Protein AF-G6Y9K7-F1 (afdb_monomer_lite)

Organism: NCBI:txid1082933

Sequence (506 aa):
MRFVVVRSNAPGCEPTCPEWISAEGTIEAGTPALLKRALKKLGGRKLPVVVDSPGGNVDAALALGRLIRKNKLDIAVGKTRFEGCLPDEKDCTDSEGKGAGYFGTAYADGSICNSACPLMFSGGVRRVVGQWAFLGVHQITTTYVKTKLQYRTTYRVVNGKKKIIGTKVVSRKNAGSYKTYEMSKAVEKRLAAYLKEMGVGQGVLTTMKNTPASGIHQLVPESMLRMDLVTSLDSVDLFTAGTICRANPLPANCREIPANRPALPAGSEPAEVPPAQPEIALREQDMRFVVVRGINPLCNPDCPEWISAEGAITPQTPQKLRQLLATLGNRRLPVVISSRGGDLSSALAAGRLIHEKKLDVAVARTDFVGCDPAKADCLADDGAYAGLSIDAGAECDSACALMLAGGARRLVGPQARLSLYLMGQRQVVKAYLEEMAIGPGLFTAIERRSVERQLEPEMMLKVGLTTGPQSVDALTGATICNASPKPDTCRMVPS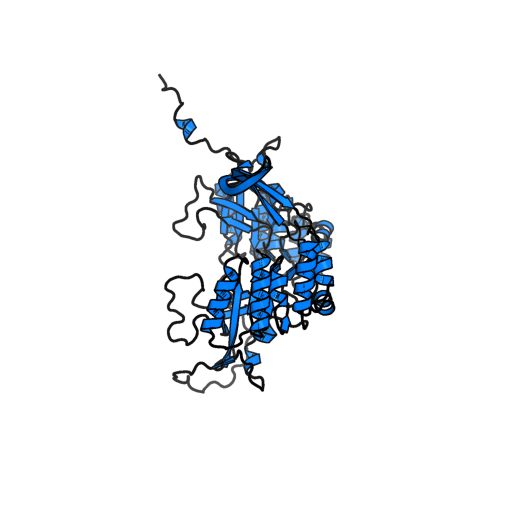PNAQADAPARL

Secondary structure (DSSP, 8-state):
-EEEEEEE--TT-TTEEEEEEEEES-B-TTHHHHHHHHHHHTTT--PPEEEEB--B-HHHHHHHHHHHHHTT--EEE-EEEEESS-TT-SS--TTTTSSSS-EEEEE-TT-EEETTHHHHHTT-SSEEE-TT-EEEE-PPPEEEEEEEEEEEEEEEEETTEEEEEEEEEEEEEEEEEEEE-SPPHHHHHHHHHHHHHTT--THHHHHHHHS-TTS-EEPPHHHHHHTTSSSSS--THHHH-GGGGGSSSPPTTEEE------PPP----------------SS--B-EEEEEEE--TTTTTS-BEEEEEESBB-TTHHHHHHHHHHHHTT--PPEEEEB--B-HHHHHHHHHHHHHTT--EEE-EEEESS--TTSTT-PPBTTBEEEEEE-TT-EEETHHHHHHHT-SSEEE-TTSEEE----S-HHHHHHHHHHTT--HHHHHHHHT-SS--BPPHHHHHHTTSSSBS--THHHH-TTGGGSSSPPTTB-PPPPGGGGS-PPPP-

Foldseek 3Di:
DAWFKAWEPPPPLPQKTFIAIEAEEEQDPCSLVRVVVVVVVVVLQAHAYAYFYQYYDQVSLLSLLQVQLVSQHAYAQWHWDWDQDDPVDPPGCRCPPVPGPTYTAIDQALGEQEANSLSNQLSHPAHEHEQRHWYWAAADKDKAWDKDWDKDWDWDQDPNDTDTPDIDTPDIHTPDMDIDFADDPVRLVVSCVSSVVSVFACVRSVRRRVHTPPDIDTDHQVNCCVRVSHVDNDHPCCRGPSCQCVDPVGDSRIDGDDDPDDDDDDDDDDDDDDPDDDPPPDDFDEFAWAKAFEPDPLQPPWFFIAIETETEQDPCQLVNLVVVVVVCPLFAHAYAYFYQYHDQVSLLSLLQVQQVSQHAYAFWHKDFPPDDPVDPPDDADVRHTYTDTGLASGEQEASSLLSLLSHNAREREQNHWYKHADPDPLVVSQVSNVVSVFDCLVSVVRVVDPDIDTQHLVRCVVRVSGPDNDHCCCRRPSCQCVDVVGDSRIDRDPDPVVVVPDPDDD

pLDDT: mean 82.89, std 16.47, range [28.27, 98.81]

Radius of gyration: 27.53 Å; chains: 1; bounding box: 89×91×85 Å

Structure (mmCIF, N/CA/C/O backbone):
data_AF-G6Y9K7-F1
#
_entry.id   AF-G6Y9K7-F1
#
loop_
_atom_site.group_PDB
_atom_site.id
_atom_site.type_symbol
_atom_site.label_atom_id
_atom_site.label_alt_id
_atom_site.label_comp_id
_atom_site.label_asym_id
_atom_site.label_entity_id
_atom_site.label_seq_id
_atom_site.pdbx_PDB_ins_code
_atom_site.Cartn_x
_atom_site.Cartn_y
_atom_site.Cartn_z
_atom_site.occupancy
_atom_site.B_iso_or_equiv
_atom_site.auth_seq_id
_atom_site.auth_comp_id
_atom_site.auth_asym_id
_atom_site.auth_atom_id
_atom_site.pdbx_PDB_model_num
ATOM 1 N N . MET A 1 1 ? -12.562 0.598 -2.665 1.00 94.00 1 MET A N 1
ATOM 2 C CA . MET A 1 1 ? -11.815 -0.464 -3.375 1.00 94.00 1 MET A CA 1
ATOM 3 C C . MET A 1 1 ? -12.572 -0.798 -4.644 1.00 94.00 1 MET A C 1
ATOM 5 O O . MET A 1 1 ? -13.777 -1.041 -4.570 1.00 94.00 1 MET A O 1
ATOM 9 N N . ARG A 1 2 ? -11.890 -0.777 -5.789 1.00 94.81 2 ARG A N 1
ATOM 10 C CA . ARG A 1 2 ? -12.457 -1.095 -7.107 1.00 94.81 2 ARG A CA 1
ATOM 11 C C . ARG A 1 2 ? -12.147 -2.536 -7.501 1.00 94.81 2 ARG A C 1
ATOM 13 O O . ARG A 1 2 ? -11.140 -3.075 -7.058 1.00 94.81 2 ARG A O 1
ATOM 20 N N . PHE A 1 3 ? -13.006 -3.131 -8.330 1.00 96.75 3 PHE A N 1
ATOM 21 C CA . PHE A 1 3 ? -12.800 -4.466 -8.899 1.00 96.75 3 PHE A CA 1
ATOM 22 C C . PHE A 1 3 ? -12.964 -4.421 -10.411 1.00 96.75 3 PHE A C 1
ATOM 24 O O . PHE A 1 3 ? -14.064 -4.142 -10.896 1.00 96.75 3 PHE A O 1
ATOM 31 N N . VAL A 1 4 ? -11.900 -4.739 -11.142 1.00 95.44 4 VAL A N 1
ATOM 32 C CA . VAL A 1 4 ? -11.918 -4.841 -12.607 1.00 95.44 4 VAL A CA 1
ATOM 33 C C . VAL A 1 4 ? -11.183 -6.091 -13.067 1.00 95.44 4 VAL A C 1
ATOM 35 O O . VAL A 1 4 ? -10.263 -6.556 -12.400 1.00 95.44 4 VAL A O 1
ATOM 38 N N . VAL A 1 5 ? -11.621 -6.652 -14.191 1.00 95.44 5 VAL A N 1
ATOM 39 C CA . VAL A 1 5 ? -10.954 -7.795 -14.821 1.00 95.44 5 VAL A CA 1
ATOM 40 C C . VAL A 1 5 ? -9.903 -7.256 -15.772 1.00 95.44 5 VAL A C 1
ATOM 42 O O . VAL A 1 5 ? -10.229 -6.417 -16.611 1.00 95.44 5 VAL A O 1
ATOM 45 N N . VAL A 1 6 ? -8.677 -7.742 -15.635 1.00 94.69 6 VAL A N 1
ATOM 46 C CA . VAL A 1 6 ? -7.528 -7.304 -16.427 1.00 94.69 6 VAL A CA 1
ATOM 47 C C . VAL A 1 6 ? -6.944 -8.505 -17.143 1.00 94.69 6 VAL A C 1
ATOM 49 O O . VAL A 1 6 ? -6.818 -9.570 -16.538 1.00 94.69 6 VAL A O 1
ATOM 52 N N . ARG A 1 7 ? -6.609 -8.338 -18.423 1.00 93.38 7 ARG A N 1
ATOM 53 C CA . ARG A 1 7 ? -5.861 -9.317 -19.216 1.00 93.38 7 ARG A CA 1
ATOM 54 C C . ARG A 1 7 ? -4.406 -8.886 -19.321 1.00 93.38 7 ARG A C 1
ATOM 56 O O . ARG A 1 7 ? -4.128 -7.717 -19.575 1.00 93.38 7 ARG A O 1
ATOM 63 N N . SER A 1 8 ? -3.492 -9.837 -19.161 1.00 88.12 8 SER A N 1
ATOM 64 C CA . SER A 1 8 ? -2.075 -9.584 -19.392 1.00 88.12 8 SER A CA 1
ATOM 65 C C . SER A 1 8 ? -1.832 -9.178 -20.836 1.00 88.12 8 SER A C 1
ATOM 67 O O . SER A 1 8 ? -2.385 -9.780 -21.754 1.00 88.12 8 SER A O 1
ATOM 69 N N . ASN A 1 9 ? -0.959 -8.203 -21.018 1.00 81.19 9 ASN A N 1
ATOM 70 C CA . ASN A 1 9 ? -0.327 -7.881 -22.291 1.00 81.19 9 ASN A CA 1
ATOM 71 C C . ASN A 1 9 ? 1.200 -8.054 -22.212 1.00 81.19 9 ASN A C 1
ATOM 73 O O . ASN A 1 9 ? 1.936 -7.498 -23.024 1.00 81.19 9 ASN A O 1
ATOM 77 N N . ALA A 1 10 ? 1.685 -8.818 -21.225 1.00 74.31 10 ALA A N 1
ATOM 78 C CA . ALA A 1 10 ? 3.103 -9.109 -21.093 1.00 74.31 10 ALA A CA 1
ATOM 79 C C . ALA A 1 10 ? 3.638 -9.803 -22.364 1.00 74.31 10 ALA A C 1
ATOM 81 O O . ALA A 1 10 ? 2.983 -10.720 -22.881 1.00 74.31 10 ALA A O 1
ATOM 82 N N . PRO A 1 11 ? 4.840 -9.434 -22.849 1.00 72.62 11 PRO A N 1
ATOM 83 C CA . PRO A 1 11 ? 5.429 -10.058 -24.025 1.00 72.62 11 PRO A CA 1
ATOM 84 C C . PRO A 1 11 ? 5.464 -11.589 -23.918 1.00 72.62 11 PRO A C 1
ATOM 86 O O . PRO A 1 11 ? 5.881 -12.159 -22.909 1.00 72.62 11 PRO A O 1
ATOM 89 N N . GLY A 1 12 ? 5.024 -12.264 -24.982 1.00 74.31 12 GLY A N 1
ATOM 90 C CA . GLY A 1 12 ? 5.101 -13.720 -25.103 1.00 74.31 12 GLY A CA 1
ATOM 91 C C . GLY A 1 12 ? 3.929 -14.522 -24.524 1.00 74.31 12 GLY A C 1
ATOM 92 O O . GLY A 1 12 ? 4.032 -15.752 -24.511 1.00 74.31 12 GLY A O 1
ATOM 93 N N . CYS A 1 13 ? 2.842 -13.889 -24.064 1.00 82.75 13 CYS A N 1
ATOM 94 C CA . CYS A 1 13 ? 1.617 -14.611 -23.683 1.00 82.75 13 CYS A CA 1
ATOM 95 C C . CYS A 1 13 ? 0.604 -14.771 -24.827 1.00 82.75 13 CYS A C 1
ATOM 97 O O . CYS A 1 13 ? -0.212 -15.685 -24.788 1.00 82.75 13 CYS A O 1
ATOM 99 N N . GLU A 1 14 ? 0.637 -13.914 -25.850 1.00 85.06 14 GLU A N 1
ATOM 100 C CA . GLU A 1 14 ? -0.334 -13.988 -26.947 1.00 85.06 14 GLU A CA 1
ATOM 101 C C . GLU A 1 14 ? -0.213 -15.309 -27.736 1.00 85.06 14 GLU A C 1
ATOM 103 O O . GLU A 1 14 ? 0.903 -15.798 -27.939 1.00 85.06 14 GLU A O 1
ATOM 108 N N . PRO A 1 15 ? -1.338 -15.899 -28.194 1.00 87.50 15 PRO A N 1
ATOM 109 C CA . PRO A 1 15 ? -2.719 -15.385 -28.129 1.00 87.50 15 PRO A CA 1
ATOM 110 C C . PRO A 1 15 ? -3.467 -15.673 -26.807 1.00 87.50 15 PRO A C 1
ATOM 112 O O . PRO A 1 15 ? -4.597 -15.215 -26.604 1.00 87.50 15 PRO A O 1
ATOM 115 N N . THR A 1 16 ? -2.865 -16.443 -25.898 1.00 91.69 16 THR A N 1
ATOM 116 C CA . THR A 1 16 ? -3.512 -16.972 -24.688 1.00 91.69 16 THR A CA 1
ATOM 117 C C . THR A 1 16 ? -2.861 -16.391 -23.439 1.00 91.69 16 THR A C 1
ATOM 119 O O . THR A 1 16 ? -1.918 -16.948 -22.885 1.00 91.69 16 THR A O 1
ATOM 122 N N . CYS A 1 17 ? -3.404 -15.274 -22.963 1.00 92.38 17 CYS A N 1
ATOM 123 C CA . CYS A 1 17 ? -2.845 -14.514 -21.846 1.00 92.38 17 CYS A CA 1
ATOM 124 C C . CYS A 1 17 ? -3.631 -14.722 -20.543 1.00 92.38 17 CYS A C 1
ATOM 126 O O . CYS A 1 17 ? -4.843 -14.970 -20.587 1.00 92.38 17 CYS A O 1
ATOM 128 N N . PRO A 1 18 ? -2.977 -14.609 -19.371 1.00 94.94 18 PRO A N 1
ATOM 129 C CA . PRO A 1 18 ? -3.660 -14.731 -18.093 1.00 94.94 18 PRO A CA 1
ATOM 130 C C . PRO A 1 18 ? -4.524 -13.505 -17.795 1.00 94.94 18 PRO A C 1
ATOM 132 O O . PRO A 1 18 ? -4.162 -12.374 -18.116 1.00 94.94 18 PRO A O 1
ATOM 135 N N . GLU A 1 19 ? -5.659 -13.734 -17.145 1.00 96.75 19 GLU A N 1
ATOM 136 C CA . GLU A 1 19 ? -6.551 -12.712 -16.608 1.00 96.75 19 GLU A CA 1
ATOM 137 C C . GLU A 1 19 ? -6.595 -12.775 -15.072 1.00 96.75 19 GLU A C 1
ATOM 139 O O . GLU A 1 19 ? -6.418 -13.834 -14.464 1.00 96.75 19 GLU A O 1
ATOM 144 N N . TRP A 1 20 ? -6.864 -11.643 -14.425 1.00 98.00 20 TRP A N 1
ATOM 145 C CA . TRP A 1 20 ? -7.070 -11.548 -12.976 1.00 98.00 20 TRP A CA 1
ATOM 146 C C . TRP A 1 20 ? -8.098 -10.470 -12.627 1.00 98.00 20 TRP A C 1
ATOM 148 O O . TRP A 1 20 ? -8.510 -9.673 -13.469 1.00 98.00 20 TRP A O 1
ATOM 158 N N . ILE A 1 21 ? -8.526 -10.451 -11.366 1.00 98.38 21 ILE A N 1
ATOM 159 C CA . ILE A 1 21 ? -9.329 -9.372 -10.789 1.00 98.38 21 ILE A CA 1
ATOM 160 C C . ILE A 1 21 ? -8.375 -8.422 -10.060 1.00 98.38 21 ILE A C 1
ATOM 162 O O . ILE A 1 21 ? -7.846 -8.780 -9.011 1.00 98.38 21 ILE A O 1
ATOM 166 N N . SER A 1 22 ? -8.177 -7.210 -10.578 1.00 98.00 22 SER A N 1
ATOM 167 C CA . SER A 1 22 ? -7.526 -6.124 -9.833 1.00 98.00 22 SER A CA 1
ATOM 168 C C . SER A 1 22 ? -8.484 -5.628 -8.746 1.00 98.00 22 SER A C 1
ATOM 170 O O . SER A 1 22 ? -9.627 -5.277 -9.049 1.00 98.00 22 SER A O 1
ATOM 172 N N . ALA A 1 23 ? -8.037 -5.647 -7.489 1.00 98.25 23 ALA A N 1
ATOM 173 C CA . ALA A 1 23 ? -8.787 -5.272 -6.294 1.00 98.25 23 ALA A CA 1
ATOM 174 C C . ALA A 1 23 ? -8.035 -4.188 -5.504 1.00 98.25 23 ALA A C 1
ATOM 176 O O . ALA A 1 23 ? -7.298 -4.488 -4.567 1.00 98.25 23 ALA A O 1
ATOM 177 N N . GLU A 1 24 ? -8.217 -2.919 -5.871 1.00 95.62 24 GLU A N 1
ATOM 178 C CA . GLU A 1 24 ? -7.354 -1.831 -5.379 1.00 95.62 24 GLU A CA 1
ATOM 179 C C . GLU A 1 24 ? -8.114 -0.749 -4.600 1.00 95.62 24 GLU A C 1
ATOM 181 O O . GLU A 1 24 ? -9.227 -0.358 -4.968 1.00 95.62 24 GLU A O 1
ATOM 186 N N . GLY A 1 25 ? -7.513 -0.249 -3.515 1.00 89.25 25 GLY A N 1
ATOM 187 C CA . GLY A 1 25 ? -8.003 0.865 -2.692 1.00 89.25 25 GLY A CA 1
ATOM 188 C C . GLY A 1 25 ? -8.621 0.460 -1.344 1.00 89.25 25 GLY A C 1
ATOM 189 O O . GLY A 1 25 ? -8.525 -0.683 -0.899 1.00 89.25 25 GLY A O 1
ATOM 190 N N . THR A 1 26 ? -9.278 1.408 -0.671 1.00 89.75 26 THR A N 1
ATOM 191 C CA . THR A 1 26 ? -9.820 1.242 0.696 1.00 89.75 26 THR A CA 1
ATOM 192 C C . THR A 1 26 ? -11.013 0.285 0.758 1.00 89.75 26 THR A C 1
ATOM 194 O O . THR A 1 26 ? -11.919 0.350 -0.073 1.00 89.75 26 THR A O 1
ATOM 197 N N . ILE A 1 27 ? -11.063 -0.591 1.760 1.00 93.44 27 ILE A N 1
ATOM 198 C CA . ILE A 1 27 ? -12.199 -1.483 2.012 1.00 93.44 27 ILE A CA 1
ATOM 199 C C . ILE A 1 27 ? -13.302 -0.696 2.725 1.00 93.44 27 ILE A C 1
ATOM 201 O O . ILE A 1 27 ? -13.234 -0.418 3.915 1.00 93.44 27 ILE A O 1
ATOM 205 N N . GLU A 1 28 ? -14.358 -0.357 2.006 1.00 91.81 28 GLU A N 1
ATOM 206 C CA . GLU A 1 28 ? -15.547 0.311 2.542 1.00 91.81 28 GLU A CA 1
ATOM 207 C C . GLU A 1 28 ? -16.705 -0.667 2.769 1.00 91.81 28 GLU A C 1
ATOM 209 O O . GLU A 1 28 ? -16.715 -1.772 2.221 1.00 91.81 28 GLU A O 1
ATOM 214 N N . ALA A 1 29 ? -17.736 -0.240 3.507 1.00 90.06 29 ALA A N 1
ATOM 215 C CA . ALA A 1 29 ? -18.924 -1.049 3.796 1.00 90.06 29 ALA A CA 1
ATOM 216 C C . ALA A 1 29 ? -19.626 -1.595 2.530 1.00 90.06 29 ALA A C 1
ATOM 218 O O . ALA A 1 29 ? -20.163 -2.701 2.551 1.00 90.06 29 ALA A O 1
ATOM 219 N N . GLY A 1 30 ? -19.593 -0.849 1.417 1.00 94.31 30 GLY A N 1
ATOM 220 C CA . GLY A 1 30 ? -20.182 -1.253 0.132 1.00 94.31 30 GLY A CA 1
ATOM 221 C C . GLY A 1 30 ? -19.321 -2.204 -0.715 1.00 94.31 30 GLY A C 1
ATOM 222 O O . GLY A 1 30 ? -19.820 -2.797 -1.675 1.00 94.31 30 GLY A O 1
ATOM 223 N N . THR A 1 31 ? -18.048 -2.397 -0.360 1.00 97.50 31 THR A N 1
ATOM 224 C CA . THR A 1 31 ? -17.067 -3.176 -1.141 1.00 97.50 31 THR A CA 1
ATOM 225 C C . THR A 1 31 ? -17.490 -4.627 -1.416 1.00 97.50 31 THR A C 1
ATOM 227 O O . THR A 1 31 ? -17.355 -5.069 -2.560 1.00 97.50 31 THR A O 1
ATOM 230 N N . PRO A 1 32 ? -18.084 -5.383 -0.465 1.00 98.56 32 PRO A N 1
ATOM 231 C CA . PRO A 1 32 ? -18.543 -6.750 -0.731 1.00 98.56 32 PRO A CA 1
ATOM 232 C C . PRO A 1 32 ? -19.580 -6.842 -1.859 1.00 98.56 32 PRO A C 1
ATOM 234 O O . PRO A 1 32 ? -19.592 -7.807 -2.626 1.00 98.56 32 PRO A O 1
ATOM 237 N N . ALA A 1 33 ? -20.444 -5.830 -1.996 1.00 98.00 33 ALA A N 1
ATOM 238 C CA . ALA A 1 33 ? -21.434 -5.789 -3.067 1.00 98.00 33 ALA A CA 1
ATOM 239 C C . ALA A 1 33 ? -20.781 -5.559 -4.439 1.00 98.00 33 ALA A C 1
ATOM 241 O O . ALA A 1 33 ? -21.236 -6.137 -5.428 1.00 98.00 33 ALA A O 1
ATOM 242 N N . LEU A 1 34 ? -19.708 -4.762 -4.500 1.00 97.50 34 LEU A N 1
ATOM 243 C CA . LEU A 1 34 ? -18.930 -4.540 -5.723 1.00 97.50 34 LEU A CA 1
ATOM 244 C C . LEU A 1 34 ? -18.265 -5.838 -6.199 1.00 97.50 34 LEU A C 1
ATOM 246 O O . LEU A 1 34 ? -18.467 -6.219 -7.353 1.00 97.50 34 LEU A O 1
ATOM 250 N N . LEU A 1 35 ? -17.584 -6.569 -5.308 1.00 97.81 35 LEU A N 1
ATOM 251 C CA . LEU A 1 35 ? -16.984 -7.862 -5.659 1.00 97.81 35 LEU A CA 1
ATOM 252 C C . LEU A 1 35 ? -18.051 -8.860 -6.123 1.00 97.81 35 LEU A C 1
ATOM 254 O O . LEU A 1 35 ? -17.898 -9.497 -7.160 1.00 97.81 35 LEU A O 1
ATOM 258 N N . LYS A 1 36 ? -19.179 -8.963 -5.409 1.00 97.44 36 LYS A N 1
ATOM 259 C CA . LYS A 1 36 ? -20.279 -9.857 -5.804 1.00 97.44 36 LYS A CA 1
ATOM 260 C C . LYS A 1 36 ? -20.805 -9.542 -7.211 1.00 97.44 36 LYS A C 1
ATOM 262 O O . LYS A 1 36 ? -21.111 -10.466 -7.963 1.00 97.44 36 LYS A O 1
ATOM 267 N N . ARG A 1 37 ? -20.902 -8.258 -7.581 1.00 96.56 37 ARG A N 1
ATOM 268 C CA . ARG A 1 37 ? -21.273 -7.842 -8.945 1.00 96.56 37 ARG A CA 1
ATOM 269 C C . ARG A 1 37 ? -20.216 -8.247 -9.971 1.00 96.56 37 ARG A C 1
ATOM 271 O O . ARG A 1 37 ? -20.592 -8.783 -11.010 1.00 96.56 37 ARG A O 1
ATOM 278 N N . ALA A 1 38 ? -18.932 -8.039 -9.679 1.00 94.56 38 ALA A N 1
ATOM 279 C CA . ALA A 1 38 ? -17.836 -8.447 -10.560 1.00 94.56 38 ALA A CA 1
ATOM 280 C C . ALA A 1 38 ? -17.837 -9.969 -10.799 1.00 94.56 38 ALA A C 1
ATOM 282 O O . ALA A 1 38 ? -17.839 -10.415 -11.943 1.00 94.56 38 ALA A O 1
ATOM 283 N N . LEU A 1 39 ? -17.969 -10.771 -9.737 1.00 95.75 39 LEU A N 1
ATOM 284 C CA . LEU A 1 39 ? -18.036 -12.234 -9.834 1.00 95.75 39 LEU A CA 1
ATOM 285 C C . LEU A 1 39 ? -19.266 -12.723 -10.610 1.00 95.75 39 LEU A C 1
ATOM 287 O O . LEU A 1 39 ? -19.175 -13.692 -11.358 1.00 95.75 39 LEU A O 1
ATOM 291 N N . LYS A 1 40 ? -20.414 -12.040 -10.487 1.00 95.12 40 LYS A N 1
ATOM 292 C CA . LYS A 1 40 ? -21.603 -12.361 -11.291 1.00 95.12 40 LYS A CA 1
ATOM 293 C C . LYS A 1 40 ? -21.344 -12.145 -12.786 1.00 95.12 40 LYS A C 1
ATOM 295 O O . LYS A 1 40 ? -21.757 -12.979 -13.584 1.00 95.12 40 LYS A O 1
ATOM 300 N N . LYS A 1 41 ? -20.649 -11.062 -13.159 1.00 92.44 41 LYS A N 1
ATOM 301 C CA . LYS A 1 41 ? -20.269 -10.785 -14.557 1.00 92.44 41 LYS A CA 1
ATOM 302 C C . LYS A 1 41 ? -19.299 -11.828 -15.121 1.00 92.44 41 LYS A C 1
ATOM 304 O O . LYS A 1 41 ? -19.338 -12.097 -16.312 1.00 92.44 41 LYS A O 1
ATOM 309 N N . LEU A 1 42 ? -18.472 -12.439 -14.271 1.00 91.50 42 LEU A N 1
ATOM 310 C CA . LEU A 1 42 ? -17.535 -13.492 -14.668 1.00 91.50 42 LEU A CA 1
ATOM 311 C C . LEU A 1 42 ? -18.195 -14.841 -14.987 1.00 91.50 42 LEU A C 1
ATOM 313 O O . LEU A 1 42 ? -17.513 -15.728 -15.492 1.00 91.50 42 LEU A O 1
ATOM 317 N N . GLY A 1 43 ? -19.486 -15.033 -14.692 1.00 88.31 43 GLY A N 1
ATOM 318 C CA . GLY A 1 43 ? -20.223 -16.226 -15.127 1.00 88.31 43 GLY A CA 1
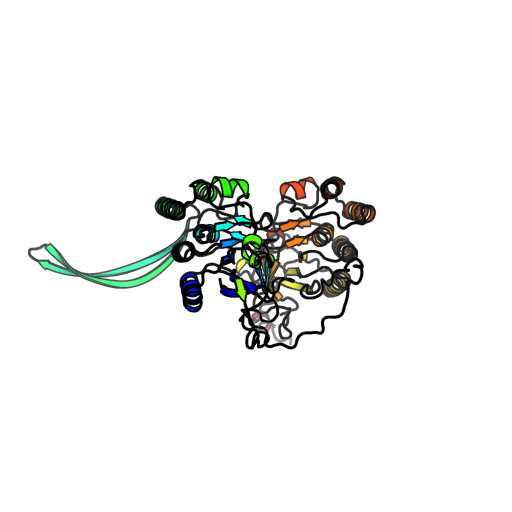ATOM 319 C C . GLY A 1 43 ? -19.646 -17.558 -14.625 1.00 88.31 43 GLY A C 1
ATOM 320 O O . GLY A 1 43 ? -19.775 -18.570 -15.300 1.00 88.31 43 GLY A O 1
ATOM 321 N N . GLY A 1 44 ? -18.982 -17.565 -13.464 1.00 87.44 44 GLY A N 1
ATOM 322 C CA . GLY A 1 44 ? -18.362 -18.765 -12.884 1.00 87.44 44 GLY A CA 1
ATOM 323 C C . GLY A 1 44 ? -16.879 -18.961 -13.216 1.00 87.44 44 GLY A C 1
ATOM 324 O O . GLY A 1 44 ? -16.258 -19.871 -12.665 1.00 87.44 44 GLY A O 1
ATOM 325 N N . ARG A 1 45 ? -16.282 -18.091 -14.044 1.00 91.38 45 ARG A N 1
ATOM 326 C CA . ARG A 1 45 ? -14.828 -18.056 -14.252 1.00 91.38 45 ARG A CA 1
ATOM 327 C C . ARG A 1 45 ? -14.117 -17.726 -12.938 1.00 91.38 45 ARG A C 1
ATOM 329 O O . ARG A 1 45 ? -14.473 -16.766 -12.253 1.00 91.38 45 ARG A O 1
ATOM 336 N N . LYS A 1 46 ? -13.106 -18.523 -12.594 1.00 93.38 46 LYS A N 1
ATOM 337 C CA . LYS A 1 46 ? -12.311 -18.364 -11.370 1.00 93.38 46 LYS A CA 1
ATOM 338 C C . LYS A 1 46 ? -11.020 -17.647 -11.713 1.00 93.38 46 LYS A C 1
ATOM 340 O O . LYS A 1 46 ? -10.076 -18.267 -12.188 1.00 93.38 46 LYS A O 1
ATOM 345 N N . LEU A 1 47 ? -11.018 -16.340 -11.502 1.00 97.06 47 LEU A N 1
ATOM 346 C CA . LEU A 1 47 ? -9.836 -15.517 -11.696 1.00 97.06 47 LEU A CA 1
ATOM 347 C C . LEU A 1 47 ? -9.161 -15.250 -10.344 1.00 97.06 47 LEU A C 1
ATOM 349 O O . LEU A 1 47 ? -9.873 -15.038 -9.355 1.00 97.06 47 LEU A O 1
ATOM 353 N N . PRO A 1 48 ? -7.819 -15.251 -10.286 1.00 98.12 48 PRO A N 1
ATOM 354 C CA . PRO A 1 48 ? -7.087 -14.838 -9.099 1.00 98.12 48 PRO A CA 1
ATOM 355 C C . PRO A 1 48 ? -7.372 -13.364 -8.797 1.00 98.12 48 PRO A C 1
ATOM 357 O O . PRO A 1 48 ? -7.623 -12.562 -9.700 1.00 98.12 48 PRO A O 1
ATOM 360 N N . VAL A 1 49 ? -7.351 -13.007 -7.518 1.00 98.75 49 VAL A N 1
ATOM 361 C CA . VAL A 1 49 ? -7.500 -11.630 -7.045 1.00 98.75 49 VAL A CA 1
ATOM 362 C C . VAL A 1 49 ? -6.113 -11.050 -6.787 1.00 98.75 49 VAL A C 1
ATOM 364 O O . VAL A 1 49 ? -5.335 -11.622 -6.034 1.00 98.75 49 VAL A O 1
ATOM 367 N N . VAL A 1 50 ? -5.808 -9.903 -7.380 1.00 98.56 50 VAL A N 1
ATOM 368 C CA . VAL A 1 50 ? -4.578 -9.144 -7.128 1.00 98.56 50 VAL A CA 1
ATOM 369 C C . VAL A 1 50 ? -4.958 -7.921 -6.303 1.00 98.56 50 VAL A C 1
ATOM 371 O O . VAL A 1 50 ? -5.724 -7.085 -6.783 1.00 98.56 50 VAL A O 1
ATOM 374 N N . VAL A 1 51 ? -4.510 -7.861 -5.046 1.00 98.62 51 VAL A N 1
ATOM 375 C CA . VAL A 1 51 ? -4.941 -6.847 -4.073 1.00 98.62 51 VAL A CA 1
ATOM 376 C C . VAL A 1 51 ? -3.834 -5.860 -3.703 1.00 98.62 51 VAL A C 1
ATOM 378 O O . VAL A 1 51 ? -2.754 -6.264 -3.279 1.00 98.62 51 VAL A O 1
ATOM 381 N N . ASP A 1 52 ? -4.184 -4.572 -3.750 1.00 96.25 52 ASP A N 1
ATOM 382 C CA . ASP A 1 52 ? -3.424 -3.453 -3.180 1.00 96.25 52 ASP A CA 1
ATOM 383 C C . ASP A 1 52 ? -4.375 -2.610 -2.312 1.00 96.25 52 ASP A C 1
ATOM 385 O O . ASP A 1 52 ? -5.286 -1.946 -2.816 1.00 96.25 52 ASP A O 1
ATOM 389 N N . SER A 1 53 ? -4.255 -2.689 -0.986 1.00 95.38 53 SER A N 1
ATOM 390 C CA . SER A 1 53 ? -5.201 -2.051 -0.071 1.00 95.38 53 SER A CA 1
ATOM 391 C C . SER A 1 53 ? -4.584 -1.613 1.260 1.00 95.38 53 SER A C 1
ATOM 393 O O . SER A 1 53 ? -3.982 -2.428 1.966 1.00 95.38 53 SER A O 1
ATOM 395 N N . PRO A 1 54 ? -4.853 -0.370 1.707 1.00 86.25 54 PRO A N 1
ATOM 396 C CA . PRO A 1 54 ? -4.488 0.081 3.049 1.00 86.25 54 PRO A CA 1
ATOM 397 C C . PRO A 1 54 ? -5.377 -0.529 4.153 1.00 86.25 54 PRO A C 1
ATOM 399 O O . PRO A 1 54 ? -5.145 -0.287 5.335 1.00 86.25 54 PRO A O 1
ATOM 402 N N . GLY A 1 55 ? -6.412 -1.297 3.793 1.00 89.31 55 GLY A N 1
ATOM 403 C CA . GLY A 1 55 ? -7.418 -1.813 4.720 1.00 89.31 55 GLY A CA 1
ATOM 404 C C . GLY A 1 55 ? -8.676 -0.949 4.760 1.00 89.31 55 GLY A C 1
ATOM 405 O O . GLY A 1 55 ? -9.086 -0.400 3.739 1.00 89.31 55 GLY A O 1
ATOM 406 N N . GLY A 1 56 ? -9.341 -0.880 5.919 1.00 87.69 56 GLY A N 1
ATOM 407 C CA . GLY A 1 56 ? -10.593 -0.140 6.099 1.00 87.69 56 GLY A CA 1
ATOM 408 C C . GLY A 1 56 ? -11.589 -0.851 7.018 1.00 87.69 56 GLY A C 1
ATOM 409 O O . GLY A 1 56 ? -11.267 -1.257 8.132 1.00 87.69 56 GLY A O 1
ATOM 410 N N . ASN A 1 57 ? -12.830 -0.990 6.561 1.00 91.81 57 ASN A N 1
ATOM 411 C CA . ASN A 1 57 ? -13.928 -1.587 7.304 1.00 91.81 57 ASN A CA 1
ATOM 412 C C . ASN A 1 57 ? -13.732 -3.102 7.502 1.00 91.81 57 ASN A C 1
ATOM 414 O O . ASN A 1 57 ? -13.713 -3.886 6.553 1.00 91.81 57 ASN A O 1
ATOM 418 N N . VAL A 1 58 ? -13.647 -3.512 8.767 1.00 92.44 58 VAL A N 1
ATOM 419 C CA . VAL A 1 58 ? -13.388 -4.898 9.182 1.00 92.44 58 VAL A CA 1
ATOM 420 C C . VAL A 1 58 ? -14.515 -5.838 8.765 1.00 92.44 58 VAL A C 1
ATOM 422 O O . VAL A 1 58 ? -14.248 -6.899 8.212 1.00 92.44 58 VAL A O 1
ATOM 425 N N . ASP A 1 59 ? -15.777 -5.461 8.974 1.00 93.44 59 ASP A N 1
ATOM 426 C CA . ASP A 1 59 ? -16.920 -6.311 8.618 1.00 93.44 59 ASP A CA 1
ATOM 427 C C . ASP A 1 59 ? -16.975 -6.589 7.114 1.00 93.44 59 ASP A C 1
ATOM 429 O O . ASP A 1 59 ? -17.214 -7.725 6.693 1.00 93.44 59 ASP A O 1
ATOM 433 N N . ALA A 1 60 ? -16.694 -5.565 6.309 1.00 96.94 60 ALA A N 1
ATOM 434 C CA . ALA A 1 60 ? -16.567 -5.688 4.868 1.00 96.94 60 ALA A CA 1
ATOM 435 C C . ALA A 1 60 ? -15.386 -6.584 4.476 1.00 96.94 60 ALA A C 1
ATOM 437 O O . ALA A 1 60 ? -15.558 -7.437 3.609 1.00 96.94 60 ALA A O 1
ATOM 438 N N . ALA A 1 61 ? -14.227 -6.467 5.131 1.00 98.38 61 ALA A N 1
ATOM 439 C CA . ALA A 1 61 ? -13.080 -7.336 4.867 1.00 98.38 61 ALA A CA 1
ATOM 440 C C . ALA A 1 61 ? -13.382 -8.816 5.166 1.00 98.38 61 ALA A C 1
ATOM 442 O O . ALA A 1 61 ? -13.089 -9.682 4.342 1.00 98.38 61 ALA A O 1
ATOM 443 N N . LEU A 1 62 ? -14.047 -9.107 6.292 1.00 98.69 62 LEU A N 1
ATOM 444 C CA . LEU A 1 62 ? -14.497 -10.463 6.635 1.00 98.69 62 LEU A CA 1
ATOM 445 C C . LEU A 1 62 ? -15.504 -11.001 5.605 1.00 98.69 62 LEU A C 1
ATOM 447 O O . LEU A 1 62 ? -15.463 -12.171 5.222 1.00 98.69 62 LEU A O 1
ATOM 451 N N . ALA A 1 63 ? -16.426 -10.154 5.141 1.00 98.75 63 ALA A N 1
ATOM 452 C CA . ALA A 1 63 ? -17.384 -10.525 4.104 1.00 98.75 63 ALA A CA 1
ATOM 453 C C . ALA A 1 63 ? -16.697 -10.787 2.753 1.00 98.75 63 ALA A C 1
ATOM 455 O O . ALA A 1 63 ? -17.045 -11.753 2.074 1.00 98.75 63 ALA A O 1
ATOM 456 N N . LEU A 1 64 ? -15.710 -9.969 2.377 1.00 98.81 64 LEU A N 1
ATOM 457 C CA . LEU A 1 64 ? -14.914 -10.158 1.164 1.00 98.81 64 LEU A CA 1
ATOM 458 C C . LEU A 1 64 ? -14.128 -11.466 1.217 1.00 98.81 64 LEU A C 1
ATOM 460 O O . LEU A 1 64 ? -14.217 -12.247 0.275 1.00 98.81 64 LEU A O 1
ATOM 464 N N . GLY A 1 65 ? -13.441 -11.764 2.321 1.00 98.75 65 GLY A N 1
ATOM 465 C CA . GLY A 1 65 ? -12.704 -13.022 2.434 1.00 98.75 65 GLY A CA 1
ATOM 466 C C . GLY A 1 65 ? -13.617 -14.253 2.388 1.00 98.75 65 GLY A C 1
ATOM 467 O O . GLY A 1 65 ? -13.294 -15.225 1.709 1.00 98.75 65 GLY A O 1
ATOM 468 N N . ARG A 1 66 ? -14.831 -14.192 2.958 1.00 98.75 66 ARG A N 1
ATOM 469 C CA . ARG A 1 66 ? -15.846 -15.249 2.754 1.00 98.75 66 ARG A CA 1
ATOM 470 C C . ARG A 1 66 ? -16.301 -15.376 1.306 1.00 98.75 66 ARG A C 1
ATOM 472 O O . ARG A 1 66 ? -16.517 -16.493 0.840 1.00 98.75 66 ARG A O 1
ATOM 479 N N . LEU A 1 67 ? -16.468 -14.265 0.585 1.00 98.44 67 LEU A N 1
ATOM 480 C CA . LEU A 1 67 ? -16.809 -14.295 -0.840 1.00 98.44 67 LEU A CA 1
ATOM 481 C C . LEU A 1 67 ? -15.682 -14.930 -1.663 1.00 98.44 67 LEU A C 1
ATOM 483 O O . LEU A 1 67 ? -15.968 -15.790 -2.495 1.00 98.44 67 LEU A O 1
ATOM 487 N N . ILE A 1 68 ? -14.428 -14.563 -1.400 1.00 98.62 68 ILE A N 1
ATOM 488 C CA . ILE A 1 68 ? -13.235 -15.131 -2.044 1.00 98.62 68 ILE A CA 1
ATOM 489 C C . ILE A 1 68 ? -13.169 -16.643 -1.778 1.00 98.62 68 ILE A C 1
ATOM 491 O O . ILE A 1 68 ? -13.144 -17.432 -2.726 1.00 98.62 68 ILE A O 1
ATOM 495 N N . ARG A 1 69 ? -13.280 -17.060 -0.507 1.00 98.25 69 ARG A N 1
ATOM 496 C CA . ARG A 1 69 ? -13.265 -18.473 -0.096 1.00 98.25 69 ARG A CA 1
ATOM 497 C C . ARG A 1 69 ? -14.388 -19.273 -0.744 1.00 98.25 69 ARG A C 1
ATOM 499 O O . ARG A 1 69 ? -14.144 -20.337 -1.309 1.00 98.25 69 ARG A O 1
ATOM 506 N N . LYS A 1 70 ? -15.621 -18.757 -0.695 1.00 97.62 70 LYS A N 1
ATOM 507 C CA . LYS A 1 70 ? -16.809 -19.415 -1.261 1.00 97.62 70 LYS A CA 1
ATOM 508 C C . LYS A 1 70 ? -16.671 -19.661 -2.764 1.00 97.62 70 LYS A C 1
ATOM 510 O O . LYS A 1 70 ? -17.115 -20.697 -3.249 1.00 97.62 70 LYS A O 1
ATOM 515 N N . ASN A 1 71 ? -16.066 -18.722 -3.493 1.00 97.00 71 ASN A N 1
ATOM 516 C CA . ASN A 1 71 ? -15.860 -18.837 -4.938 1.00 97.00 71 ASN A CA 1
ATOM 517 C C . ASN A 1 71 ? -14.552 -19.560 -5.307 1.00 97.00 71 ASN A C 1
ATOM 519 O O . ASN A 1 71 ? -14.284 -19.746 -6.492 1.00 97.00 71 ASN A O 1
ATOM 523 N N . LYS A 1 72 ? -13.787 -20.031 -4.310 1.00 96.94 72 LYS A N 1
ATOM 524 C CA . LYS A 1 72 ? -12.517 -20.752 -4.476 1.00 96.94 72 LYS A CA 1
ATOM 525 C C . LYS A 1 72 ? -11.499 -19.956 -5.299 1.00 96.94 72 LYS A C 1
ATOM 527 O O . LYS A 1 72 ? -10.909 -20.498 -6.229 1.00 96.94 72 LYS A O 1
ATOM 532 N N . LEU A 1 73 ? -11.364 -18.668 -4.994 1.00 98.19 73 LEU A N 1
ATOM 533 C CA . LEU A 1 73 ? -10.429 -17.787 -5.690 1.00 98.19 73 LEU A CA 1
ATOM 534 C C . LEU A 1 73 ? -9.068 -17.807 -4.995 1.00 98.19 73 LEU A C 1
ATOM 536 O O . LEU A 1 73 ? -8.994 -17.854 -3.764 1.00 98.19 73 LEU A O 1
ATOM 540 N N . ASP A 1 74 ? -8.014 -17.735 -5.794 1.00 98.56 74 ASP A N 1
ATOM 541 C CA . ASP A 1 74 ? -6.665 -17.452 -5.317 1.00 98.56 74 ASP A CA 1
ATOM 542 C C . ASP A 1 74 ? -6.490 -15.945 -5.114 1.00 98.56 74 ASP A C 1
ATOM 544 O O . ASP A 1 74 ? -7.237 -15.141 -5.681 1.00 98.56 74 ASP A O 1
ATOM 548 N N . ILE A 1 75 ? -5.532 -15.552 -4.280 1.00 98.69 75 ILE A N 1
ATOM 549 C CA . ILE A 1 75 ? -5.256 -14.146 -3.994 1.00 98.69 75 ILE A CA 1
ATOM 550 C C . ILE A 1 75 ? -3.761 -13.888 -3.825 1.00 98.69 75 ILE A C 1
ATOM 552 O O . ILE A 1 75 ? -3.045 -14.650 -3.174 1.00 98.69 75 ILE A O 1
ATOM 556 N N . ALA A 1 76 ? -3.304 -12.785 -4.401 1.00 98.38 76 ALA A N 1
ATOM 557 C CA . ALA A 1 76 ? -1.946 -12.285 -4.282 1.00 98.38 76 ALA A CA 1
ATOM 558 C C . ALA A 1 76 ? -1.961 -10.825 -3.847 1.00 98.38 76 ALA A C 1
ATOM 560 O O . ALA A 1 76 ? -2.804 -10.055 -4.311 1.00 98.38 76 ALA A O 1
ATOM 561 N N . VAL A 1 77 ? -1.011 -10.436 -2.999 1.00 97.88 77 VAL A N 1
ATOM 562 C CA . VAL A 1 77 ? -0.713 -9.012 -2.804 1.00 97.88 77 VAL A CA 1
ATOM 563 C C . VAL A 1 77 ? 0.113 -8.539 -3.995 1.00 97.88 77 VAL A C 1
ATOM 565 O O . VAL A 1 77 ? 1.131 -9.145 -4.336 1.00 97.88 77 VAL A O 1
ATOM 568 N N . GLY A 1 78 ? -0.391 -7.513 -4.669 1.00 89.88 78 GLY A N 1
ATOM 569 C CA . GLY A 1 78 ? 0.148 -7.006 -5.920 1.00 89.88 78 GLY A CA 1
ATOM 570 C C . GLY A 1 78 ? -0.681 -5.834 -6.425 1.00 89.88 78 GLY A C 1
ATOM 571 O O . GLY A 1 78 ? -1.835 -5.656 -6.037 1.00 89.88 78 GLY A O 1
ATOM 572 N N . LYS A 1 79 ? -0.107 -5.047 -7.327 1.00 88.44 79 LYS A N 1
ATOM 573 C CA . LYS A 1 79 ? -0.767 -3.905 -7.956 1.00 88.44 79 LYS A CA 1
ATOM 574 C C . LYS A 1 79 ? -0.803 -4.079 -9.463 1.00 88.44 79 LYS A C 1
ATOM 576 O O . LYS A 1 79 ? 0.082 -4.704 -10.040 1.00 88.44 79 LYS A O 1
ATOM 581 N N . THR A 1 80 ? -1.844 -3.557 -10.103 1.00 89.25 80 THR A N 1
ATOM 582 C CA . THR A 1 80 ? -1.996 -3.638 -11.555 1.00 89.25 80 THR A CA 1
ATOM 583 C C . THR A 1 80 ? -1.557 -2.339 -12.215 1.00 89.25 80 THR A C 1
ATOM 585 O O . THR A 1 80 ? -2.111 -1.270 -11.959 1.00 89.25 80 THR A O 1
ATOM 588 N N . ARG A 1 81 ? -0.575 -2.435 -13.110 1.00 86.75 81 ARG A N 1
ATOM 589 C CA . ARG A 1 81 ? -0.226 -1.383 -14.060 1.00 86.75 81 ARG A CA 1
ATOM 590 C C . ARG A 1 81 ? -1.105 -1.544 -15.292 1.00 86.75 81 ARG A C 1
ATOM 592 O O . ARG A 1 81 ? -0.893 -2.458 -16.081 1.00 86.75 81 ARG A O 1
ATOM 599 N N . PHE A 1 82 ? -2.093 -0.672 -15.423 1.00 84.38 82 PHE A N 1
ATOM 600 C CA . PHE A 1 82 ? -2.990 -0.639 -16.574 1.00 84.38 82 PHE A CA 1
ATOM 601 C C . PHE A 1 82 ? -2.302 -0.020 -17.793 1.00 84.38 82 PHE A C 1
ATOM 603 O O . PHE A 1 82 ? -1.548 0.947 -17.653 1.00 84.38 82 PHE A O 1
ATOM 610 N N . GLU A 1 83 ? -2.612 -0.550 -18.971 1.00 78.94 83 GLU A N 1
ATOM 611 C CA . GLU A 1 83 ? -2.171 -0.037 -20.266 1.00 78.94 83 GLU A CA 1
ATOM 612 C C . GLU A 1 83 ? -3.382 0.249 -21.163 1.00 78.94 83 GLU A C 1
ATOM 614 O O . GLU A 1 83 ? -4.351 -0.515 -21.181 1.00 78.94 83 GLU A O 1
ATOM 619 N N . GLY A 1 84 ? -3.336 1.371 -21.886 1.00 82.31 84 GLY A N 1
ATOM 620 C CA . GLY A 1 84 ? -4.512 1.940 -22.544 1.00 82.31 84 GLY A CA 1
ATOM 621 C C . GLY A 1 84 ? -5.494 2.477 -21.504 1.00 82.31 84 GLY A C 1
ATOM 622 O O . GLY A 1 84 ? -5.114 3.287 -20.654 1.00 82.31 84 GLY A O 1
ATOM 623 N N . CYS A 1 85 ? -6.735 1.983 -21.536 1.00 84.06 85 CYS A N 1
ATOM 624 C CA . CYS A 1 85 ? -7.800 2.465 -20.662 1.00 84.06 85 CYS A CA 1
ATOM 625 C C . CYS A 1 85 ? -7.509 2.269 -19.174 1.00 84.06 85 CYS A C 1
ATOM 627 O O . CYS A 1 85 ? -7.278 1.149 -18.701 1.00 84.06 85 CYS A O 1
ATOM 629 N N . LEU A 1 86 ? -7.631 3.356 -18.410 1.00 83.88 86 LEU A N 1
ATOM 630 C CA . LEU A 1 86 ? -7.660 3.293 -16.954 1.00 83.88 86 LEU A CA 1
ATOM 631 C C . LEU A 1 86 ? -9.086 3.017 -16.438 1.00 83.88 86 LEU A C 1
ATOM 633 O O . LEU A 1 86 ? -10.050 3.539 -16.990 1.00 83.88 86 LEU A O 1
ATOM 637 N N . PRO A 1 87 ? -9.258 2.261 -15.336 1.00 83.00 87 PRO A N 1
ATOM 638 C CA . PRO A 1 87 ? -10.582 1.981 -14.764 1.00 83.00 87 PRO A CA 1
ATOM 639 C C . PRO A 1 87 ? -11.410 3.198 -14.348 1.00 83.00 87 PRO A C 1
ATOM 641 O O . PRO A 1 87 ? -12.634 3.108 -14.284 1.00 83.00 87 PRO A O 1
ATOM 644 N N . ASP A 1 88 ? -10.737 4.296 -14.010 1.00 80.75 88 ASP A N 1
ATOM 645 C CA . ASP A 1 88 ? -11.361 5.523 -13.512 1.00 80.75 88 ASP A CA 1
ATOM 646 C C . ASP A 1 88 ? -11.526 6.581 -14.626 1.00 80.75 88 ASP A C 1
ATOM 648 O O . ASP A 1 88 ? -12.061 7.666 -14.389 1.00 80.75 88 ASP A O 1
ATOM 652 N N . GLU A 1 89 ? -11.080 6.267 -15.846 1.00 80.75 89 GLU A N 1
ATOM 653 C CA . GLU A 1 89 ? -11.188 7.129 -17.019 1.00 80.75 89 GLU A CA 1
ATOM 654 C C . GLU A 1 89 ? -12.571 6.997 -17.660 1.00 80.75 89 GLU A C 1
ATOM 656 O O . GLU A 1 89 ? -13.116 5.902 -17.818 1.00 80.75 89 GLU A O 1
ATOM 661 N N . LYS A 1 90 ? -13.166 8.140 -17.998 1.00 76.69 90 LYS A N 1
ATOM 662 C CA . LYS A 1 90 ? -14.462 8.192 -18.676 1.00 76.69 90 LYS A CA 1
ATOM 663 C C . LYS A 1 90 ? -14.235 8.188 -20.179 1.00 76.69 90 LYS A C 1
ATOM 665 O O . LYS A 1 90 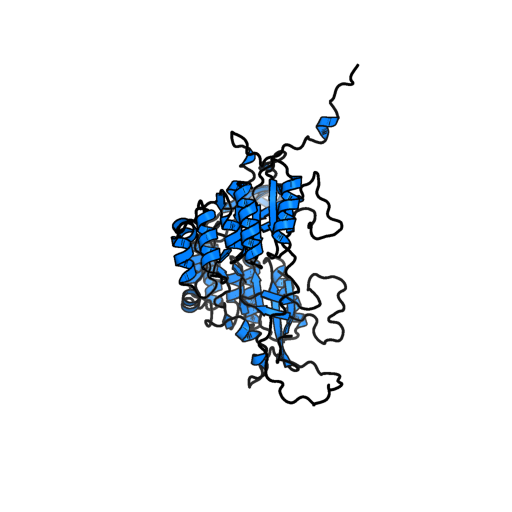? -13.286 8.803 -20.648 1.00 76.69 90 LYS A O 1
ATOM 670 N N . ASP A 1 91 ? -15.127 7.517 -20.900 1.00 78.75 91 ASP A N 1
ATOM 671 C CA . ASP A 1 91 ? -15.181 7.541 -22.365 1.00 78.75 91 ASP A CA 1
ATOM 672 C C . ASP A 1 91 ? -13.899 7.039 -23.065 1.00 78.75 91 ASP A C 1
ATOM 674 O O . ASP A 1 91 ? -13.596 7.438 -24.185 1.00 78.75 91 ASP A O 1
ATOM 678 N N . CYS A 1 92 ? -13.153 6.128 -22.425 1.00 76.06 92 CYS A N 1
ATOM 679 C CA . CYS A 1 92 ? -12.006 5.476 -23.057 1.00 76.06 92 CYS A CA 1
ATOM 680 C C . CYS A 1 92 ? -12.452 4.387 -24.040 1.00 76.06 92 CYS A C 1
ATOM 682 O O . CYS A 1 92 ? -13.144 3.441 -23.656 1.00 76.06 92 CYS A O 1
ATOM 684 N N . THR A 1 93 ? -12.000 4.494 -25.290 1.00 79.06 93 THR A N 1
ATOM 685 C CA . THR A 1 93 ? -12.318 3.556 -26.378 1.00 79.06 93 THR A CA 1
ATOM 686 C C . THR A 1 93 ? -11.144 2.648 -26.759 1.00 79.06 93 THR A C 1
ATOM 688 O O . THR A 1 93 ? -11.304 1.741 -27.572 1.00 79.06 93 THR A O 1
ATOM 691 N N . ASP A 1 94 ? -9.972 2.804 -26.132 1.00 73.81 94 ASP A N 1
ATOM 692 C CA . ASP A 1 94 ? -8.760 2.045 -26.479 1.00 73.81 94 ASP A CA 1
ATOM 693 C C . ASP A 1 94 ? -8.899 0.529 -26.304 1.00 73.81 94 ASP A C 1
ATOM 695 O O . ASP A 1 94 ? -8.116 -0.223 -26.883 1.00 73.81 94 ASP A O 1
ATOM 699 N N . SER A 1 95 ? -9.850 0.053 -25.499 1.00 73.19 95 SER A N 1
ATOM 700 C CA . SER A 1 95 ? -10.128 -1.375 -25.312 1.00 73.19 95 SER A CA 1
ATOM 701 C C . SER A 1 95 ? -11.240 -1.913 -26.224 1.00 73.19 95 SER A C 1
ATOM 703 O O . SER A 1 95 ? -11.461 -3.129 -26.272 1.00 73.19 95 SER A O 1
ATOM 705 N N . GLU A 1 96 ? -11.917 -1.049 -26.989 1.00 73.19 96 GLU A N 1
ATOM 706 C CA . GLU A 1 96 ? -12.989 -1.449 -27.900 1.00 73.19 96 GLU A CA 1
ATOM 707 C C . GLU A 1 96 ? -12.466 -2.378 -29.001 1.00 73.19 96 GLU A C 1
ATOM 709 O O . GLU A 1 96 ? -11.401 -2.182 -29.582 1.00 73.19 96 GLU A O 1
ATOM 714 N N . GLY A 1 97 ? -13.196 -3.467 -29.253 1.00 68.62 97 GLY A N 1
ATOM 715 C CA . GLY A 1 97 ? -12.812 -4.477 -30.245 1.00 68.62 97 GLY A CA 1
ATOM 716 C C . GLY A 1 97 ? -11.627 -5.375 -29.856 1.00 68.62 97 GLY A C 1
ATOM 717 O O . GLY A 1 97 ? -11.399 -6.373 -30.534 1.00 68.62 97 GLY A O 1
ATOM 718 N N . LYS A 1 98 ? -10.916 -5.109 -28.748 1.00 70.00 98 LYS A N 1
ATOM 719 C CA . LYS A 1 98 ? -9.717 -5.873 -28.335 1.00 70.00 98 LYS A CA 1
ATOM 720 C C . LYS A 1 98 ? -10.008 -7.110 -27.470 1.00 70.00 98 LYS A C 1
ATOM 722 O O . LYS A 1 98 ? -9.093 -7.813 -27.058 1.00 70.00 98 LYS A O 1
ATOM 727 N N . GLY A 1 99 ? -11.278 -7.399 -27.172 1.00 73.81 99 GLY A N 1
ATOM 728 C CA . GLY A 1 99 ? -11.723 -8.638 -26.508 1.00 73.81 99 GLY A CA 1
ATOM 729 C C . GLY A 1 99 ? -11.530 -8.717 -24.978 1.00 73.81 99 GLY A C 1
ATOM 730 O O . GLY A 1 99 ? -12.020 -9.668 -24.351 1.00 73.81 99 GLY A O 1
ATOM 731 N N . ALA A 1 100 ? -10.908 -7.709 -24.360 1.00 81.69 100 ALA A N 1
ATOM 732 C CA . ALA A 1 100 ? -10.860 -7.495 -22.911 1.00 81.69 100 ALA A CA 1
ATOM 733 C C . ALA A 1 100 ? -11.090 -6.011 -22.584 1.00 81.69 100 ALA A C 1
ATOM 735 O O . ALA A 1 100 ? -10.685 -5.143 -23.347 1.00 81.69 100 ALA A O 1
ATOM 736 N N . GLY A 1 101 ? -11.749 -5.724 -21.455 1.00 83.00 101 GLY A N 1
ATOM 737 C CA . GLY A 1 101 ? -12.073 -4.343 -21.064 1.00 83.00 101 GLY A CA 1
ATOM 738 C C . GLY A 1 101 ? -10.873 -3.543 -20.551 1.00 83.00 101 GLY A C 1
ATOM 739 O O . GLY A 1 101 ? -10.863 -2.324 -20.686 1.00 83.00 101 GLY A O 1
ATOM 740 N N . TYR A 1 102 ? -9.869 -4.228 -19.995 1.00 90.44 102 TYR A N 1
ATOM 741 C CA . TYR A 1 102 ? -8.638 -3.631 -19.481 1.00 90.44 102 TYR A CA 1
ATOM 742 C C . TYR A 1 102 ? -7.448 -4.550 -19.752 1.00 90.44 102 TYR A C 1
ATOM 744 O O . TYR A 1 102 ? -7.554 -5.772 -19.592 1.00 90.44 102 TYR A O 1
ATOM 752 N N . PHE A 1 103 ? -6.315 -3.944 -20.097 1.00 86.38 103 PHE A N 1
ATOM 753 C CA . PHE A 1 103 ? -5.029 -4.611 -20.267 1.00 86.38 103 PHE A CA 1
ATOM 754 C C . PHE A 1 103 ? -4.033 -4.097 -19.235 1.00 86.38 103 PHE A C 1
ATOM 756 O O . PHE A 1 103 ? -4.177 -2.985 -18.721 1.00 86.38 103 PHE A O 1
ATOM 763 N N . GLY A 1 104 ? -3.037 -4.909 -18.906 1.00 87.44 104 GLY A N 1
ATOM 764 C CA . GLY A 1 104 ? -1.975 -4.469 -18.019 1.00 87.44 104 GLY A CA 1
ATOM 765 C C . GLY A 1 104 ? -1.065 -5.583 -17.543 1.00 87.44 104 GLY A C 1
ATOM 766 O O . GLY A 1 104 ? -1.172 -6.730 -17.965 1.00 87.44 104 GLY A O 1
ATOM 767 N N . THR A 1 105 ? -0.196 -5.241 -16.600 1.00 84.06 105 THR A N 1
ATOM 768 C CA . THR A 1 105 ? 0.716 -6.166 -15.919 1.00 84.06 105 THR A CA 1
ATOM 769 C C . THR A 1 105 ? 0.550 -6.042 -14.408 1.00 84.06 105 THR A C 1
ATOM 771 O O . THR A 1 105 ? 0.315 -4.951 -13.886 1.00 84.06 105 THR A O 1
ATOM 774 N N . ALA A 1 106 ? 0.625 -7.157 -13.683 1.00 86.75 106 ALA A N 1
ATOM 775 C CA . ALA A 1 106 ? 0.627 -7.142 -12.223 1.00 86.75 106 ALA A CA 1
ATOM 776 C C . ALA A 1 106 ? 2.062 -7.198 -11.696 1.00 86.75 106 ALA A C 1
ATOM 778 O O . ALA A 1 106 ? 2.903 -7.877 -12.279 1.00 86.75 106 ALA A O 1
ATOM 779 N N . TYR A 1 107 ? 2.332 -6.501 -10.597 1.00 81.38 107 TYR A N 1
ATOM 780 C CA . TYR A 1 107 ? 3.643 -6.479 -9.952 1.00 81.38 107 TYR A CA 1
ATOM 781 C C . TYR A 1 107 ? 3.501 -6.469 -8.427 1.00 81.38 107 TYR A C 1
ATOM 783 O O . TYR A 1 107 ? 2.526 -5.945 -7.887 1.00 81.38 107 TYR A O 1
ATOM 791 N N . ALA A 1 108 ? 4.459 -7.078 -7.727 1.00 74.94 108 ALA A N 1
ATOM 792 C CA . ALA A 1 108 ? 4.458 -7.158 -6.264 1.00 74.94 108 ALA A CA 1
ATOM 793 C C . ALA A 1 108 ? 5.104 -5.933 -5.595 1.00 74.94 108 ALA A C 1
ATOM 795 O O . ALA A 1 108 ? 4.735 -5.585 -4.476 1.00 74.94 108 ALA A O 1
ATOM 796 N N . ASP A 1 109 ? 6.055 -5.284 -6.266 1.00 71.12 109 ASP A N 1
ATOM 797 C CA . ASP A 1 109 ? 6.873 -4.226 -5.671 1.00 71.12 109 ASP A CA 1
ATOM 798 C C . ASP A 1 109 ? 6.045 -3.036 -5.161 1.00 71.12 109 ASP A C 1
ATOM 800 O O . ASP A 1 109 ? 5.232 -2.463 -5.889 1.00 71.12 109 ASP A O 1
ATOM 804 N N . GLY A 1 110 ? 6.215 -2.713 -3.878 1.00 65.75 110 GLY A N 1
ATOM 805 C CA . GLY A 1 110 ? 5.522 -1.613 -3.200 1.00 65.75 110 GLY A CA 1
ATOM 806 C C . GLY A 1 110 ? 4.025 -1.838 -2.959 1.00 65.75 110 GLY A C 1
ATOM 807 O O . GLY A 1 110 ? 3.369 -0.979 -2.375 1.00 65.75 110 GLY A O 1
ATOM 808 N N . SER A 1 111 ? 3.464 -2.975 -3.381 1.00 76.75 111 SER A N 1
ATOM 809 C CA . SER A 1 111 ? 2.051 -3.284 -3.145 1.00 76.75 111 SER A CA 1
ATOM 810 C C . SER A 1 111 ? 1.791 -3.614 -1.677 1.00 76.75 111 SER A C 1
ATOM 812 O O . SER A 1 111 ? 2.628 -4.225 -1.007 1.00 76.75 111 SER A O 1
ATOM 814 N N . ILE A 1 112 ? 0.632 -3.210 -1.162 1.00 86.44 112 ILE A N 1
ATOM 815 C CA . ILE A 1 112 ? 0.312 -3.324 0.262 1.00 86.44 112 ILE A CA 1
ATOM 816 C C . ILE A 1 112 ? -0.988 -4.086 0.516 1.00 86.44 112 ILE A C 1
ATOM 818 O O . ILE A 1 112 ? -1.952 -4.020 -0.240 1.00 86.44 112 ILE A O 1
ATOM 822 N N . CYS A 1 113 ? -1.060 -4.759 1.657 1.00 94.56 113 CYS A N 1
ATOM 823 C CA . CYS A 1 113 ? -2.284 -5.302 2.221 1.00 94.56 113 CYS A CA 1
ATOM 824 C C . CYS A 1 113 ? -2.261 -5.101 3.735 1.00 94.56 113 CYS A C 1
ATOM 826 O O . CYS A 1 113 ? -1.799 -5.951 4.496 1.00 94.56 113 CYS A O 1
ATOM 828 N N . ASN A 1 114 ? -2.759 -3.947 4.175 1.00 90.38 114 ASN A N 1
ATOM 829 C CA . ASN A 1 114 ? -2.633 -3.500 5.559 1.00 90.38 114 ASN A CA 1
ATOM 830 C C . ASN A 1 114 ? -3.952 -3.541 6.340 1.00 90.38 114 ASN A C 1
ATOM 832 O O . ASN A 1 114 ? -5.051 -3.526 5.778 1.00 90.38 114 ASN A O 1
ATOM 836 N N . SER A 1 115 ? -3.836 -3.572 7.669 1.00 91.12 115 SER A N 1
ATOM 837 C CA . SER A 1 115 ? -4.944 -3.416 8.615 1.00 91.12 115 SER A CA 1
ATOM 838 C C . SER A 1 115 ? -6.048 -4.474 8.441 1.00 91.12 115 SER A C 1
ATOM 840 O O . SER A 1 115 ? -5.865 -5.634 8.806 1.00 91.12 115 SER A O 1
ATOM 842 N N . ALA A 1 116 ? -7.203 -4.104 7.878 1.00 94.94 116 ALA A N 1
ATOM 843 C CA . ALA A 1 116 ? -8.299 -5.028 7.592 1.00 94.94 116 ALA A CA 1
ATOM 844 C C . ALA A 1 116 ? -8.062 -5.885 6.331 1.00 94.94 116 ALA A C 1
ATOM 846 O O . ALA A 1 116 ? -8.698 -6.927 6.187 1.00 94.94 116 ALA A O 1
ATOM 847 N N . CYS A 1 117 ? -7.161 -5.493 5.422 1.00 98.12 117 CYS A N 1
ATOM 848 C CA . CYS A 1 117 ? -6.897 -6.241 4.189 1.00 98.12 117 CYS A CA 1
ATOM 849 C C . CYS A 1 117 ? -6.442 -7.697 4.433 1.00 98.12 117 CYS A C 1
ATOM 851 O O . CYS A 1 117 ? -7.028 -8.586 3.813 1.00 98.12 117 CYS A O 1
ATOM 853 N N . PRO A 1 118 ? -5.522 -7.999 5.375 1.00 98.31 118 PRO A N 1
ATOM 854 C CA . PRO A 1 118 ? -5.151 -9.372 5.737 1.00 98.31 118 PRO A CA 1
ATOM 855 C C . PRO A 1 118 ? -6.339 -10.290 6.057 1.00 98.31 118 PRO A C 1
ATOM 857 O O . PRO A 1 118 ? -6.309 -11.488 5.770 1.00 98.31 118 PRO A O 1
ATOM 860 N N . LEU A 1 119 ? -7.424 -9.735 6.610 1.00 98.44 119 LEU A N 1
ATOM 861 C CA . LEU A 1 119 ? -8.645 -10.492 6.877 1.00 98.44 119 LEU A CA 1
ATOM 862 C C . LEU A 1 119 ? -9.332 -10.896 5.569 1.00 98.44 119 LEU A C 1
ATOM 864 O O . LEU A 1 119 ? -9.709 -12.054 5.420 1.00 98.44 119 LEU A O 1
ATOM 868 N N . MET A 1 120 ? -9.441 -9.996 4.591 1.00 98.62 120 MET A N 1
ATOM 869 C CA . MET A 1 120 ? -9.914 -10.356 3.251 1.00 98.62 120 MET A CA 1
ATOM 870 C C . MET A 1 120 ? -8.971 -11.367 2.579 1.00 98.62 120 MET A C 1
ATOM 872 O O . MET A 1 120 ? -9.437 -12.382 2.061 1.00 98.62 120 MET A O 1
ATOM 876 N N . PHE A 1 121 ? -7.663 -11.106 2.628 1.00 98.75 121 PHE A N 1
ATOM 877 C CA . PHE A 1 121 ? -6.609 -11.929 2.031 1.00 98.75 121 PHE A CA 1
ATOM 878 C C . PHE A 1 121 ? -6.646 -13.383 2.518 1.00 98.75 121 PHE A C 1
ATOM 880 O O . PHE A 1 121 ? -6.545 -14.313 1.720 1.00 98.75 121 PHE A O 1
ATOM 887 N N . SER A 1 122 ? -6.914 -13.608 3.809 1.00 98.69 122 SER A N 1
ATOM 888 C CA . SER A 1 122 ? -7.061 -14.961 4.366 1.00 98.69 122 SER A CA 1
ATOM 889 C C . SER A 1 122 ? -8.145 -15.808 3.670 1.00 98.69 122 SER A C 1
ATOM 891 O O . SER A 1 122 ? -8.083 -17.037 3.697 1.00 98.69 122 SER A O 1
ATOM 893 N N . GLY A 1 123 ? -9.099 -15.182 2.974 1.00 98.56 123 GLY A N 1
ATOM 894 C CA . GLY A 1 123 ? -10.127 -15.866 2.192 1.00 98.56 123 GLY A CA 1
ATOM 895 C C . GLY A 1 123 ? -9.614 -16.683 1.003 1.00 98.56 123 GLY A C 1
ATOM 896 O O . GLY A 1 123 ? -10.319 -17.587 0.558 1.00 98.56 123 GLY A O 1
ATOM 897 N N . GLY A 1 124 ? -8.412 -16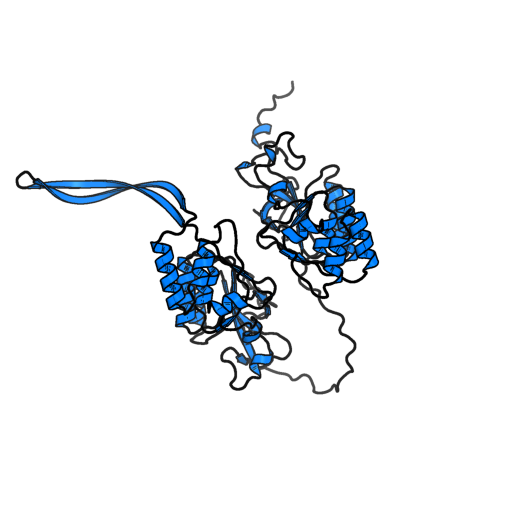.395 0.494 1.00 98.44 124 GLY A N 1
ATOM 898 C CA . GLY A 1 124 ? -7.862 -17.057 -0.690 1.00 98.44 124 GLY A CA 1
ATOM 899 C C . GLY A 1 124 ? -7.574 -18.544 -0.505 1.00 98.44 124 GLY A C 1
ATOM 900 O O . GLY A 1 124 ? -7.216 -18.990 0.588 1.00 98.44 124 GLY A O 1
ATOM 901 N N . VAL A 1 125 ? -7.718 -19.319 -1.582 1.00 98.06 125 VAL A N 1
ATOM 902 C CA . VAL A 1 125 ? -7.338 -20.740 -1.603 1.00 98.06 125 VAL A CA 1
ATOM 903 C C . VAL A 1 125 ? -5.819 -20.875 -1.629 1.00 98.06 125 VAL A C 1
ATOM 905 O O . VAL A 1 125 ? -5.263 -21.426 -0.682 1.00 98.06 125 VAL A O 1
ATOM 908 N N . ARG A 1 126 ? -5.160 -20.319 -2.650 1.00 97.88 126 ARG A N 1
ATOM 909 C CA . ARG A 1 126 ? -3.731 -19.995 -2.633 1.00 97.88 126 ARG A CA 1
ATOM 910 C C . ARG A 1 126 ? -3.555 -18.523 -2.294 1.00 97.88 126 ARG A C 1
ATOM 912 O O . ARG A 1 126 ? -4.290 -17.671 -2.792 1.00 97.88 126 ARG A O 1
ATOM 919 N N . ARG A 1 127 ? -2.608 -18.249 -1.405 1.00 98.44 127 ARG A N 1
ATOM 920 C CA . ARG A 1 127 ? -2.353 -16.937 -0.810 1.00 98.44 127 ARG A CA 1
ATOM 921 C C . ARG A 1 127 ? -0.870 -16.649 -0.934 1.00 98.44 127 ARG A C 1
ATOM 923 O O . ARG A 1 127 ? -0.082 -17.349 -0.304 1.00 98.44 127 ARG A O 1
ATOM 930 N N . VAL A 1 128 ? -0.499 -15.653 -1.727 1.00 95.56 128 VAL A N 1
ATOM 931 C CA . VAL A 1 128 ? 0.914 -15.323 -1.965 1.00 95.56 128 VAL A CA 1
ATOM 932 C C . VAL A 1 128 ? 1.183 -13.847 -1.714 1.00 95.56 128 VAL A C 1
ATOM 934 O O . VAL A 1 128 ? 0.352 -12.982 -2.000 1.00 95.56 128 VAL A O 1
ATOM 937 N N . VAL A 1 129 ? 2.342 -13.568 -1.134 1.00 92.00 129 VAL A N 1
ATOM 938 C CA . VAL A 1 129 ? 2.852 -12.217 -0.906 1.00 92.00 129 VAL A CA 1
ATOM 939 C C . VAL A 1 129 ? 4.297 -12.258 -1.361 1.00 92.00 129 VAL A C 1
ATOM 941 O O . VAL A 1 129 ? 5.117 -12.919 -0.727 1.00 92.00 129 VAL A O 1
ATOM 944 N N . GLY A 1 130 ? 4.584 -11.597 -2.482 1.00 76.62 130 GLY A N 1
ATOM 945 C CA . GLY A 1 130 ? 5.944 -11.546 -3.004 1.00 76.62 130 GLY A CA 1
ATOM 946 C C . GLY A 1 130 ? 6.886 -10.850 -2.024 1.00 76.62 130 GLY A C 1
ATOM 947 O O . GLY A 1 130 ? 6.456 -10.035 -1.212 1.00 76.62 130 GLY A O 1
ATOM 948 N N . GLN A 1 131 ? 8.186 -11.122 -2.142 1.00 72.25 131 GLN A N 1
ATOM 949 C CA . GLN A 1 131 ? 9.235 -10.550 -1.284 1.00 72.25 131 GLN A CA 1
ATOM 950 C C . GLN A 1 131 ? 9.203 -9.010 -1.193 1.00 72.25 131 GLN A C 1
ATOM 952 O O . GLN A 1 131 ? 9.666 -8.437 -0.208 1.00 72.25 131 GLN A O 1
ATOM 957 N N . TRP A 1 132 ? 8.668 -8.355 -2.226 1.00 70.25 132 TRP A N 1
ATOM 958 C CA . TRP A 1 132 ? 8.587 -6.899 -2.371 1.00 70.25 132 TRP A CA 1
ATOM 959 C C . TRP A 1 132 ? 7.189 -6.326 -2.093 1.00 70.25 132 TRP A C 1
ATOM 961 O O . TRP A 1 132 ? 6.983 -5.120 -2.209 1.00 70.25 132 TRP A O 1
ATOM 971 N N . ALA A 1 133 ? 6.238 -7.191 -1.734 1.00 72.69 133 ALA A N 1
ATOM 972 C CA . ALA A 1 133 ? 4.897 -6.827 -1.311 1.00 7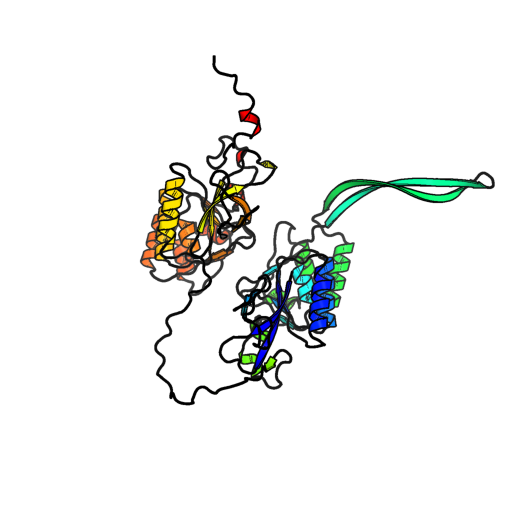2.69 133 ALA A CA 1
ATOM 973 C C . ALA A 1 133 ? 4.799 -6.841 0.220 1.00 72.69 133 ALA A C 1
ATOM 975 O O . ALA A 1 133 ? 5.443 -7.630 0.914 1.00 72.69 133 ALA A O 1
ATOM 976 N N . PHE A 1 134 ? 3.947 -5.978 0.757 1.00 81.06 134 PHE A N 1
ATOM 977 C CA . PHE A 1 134 ? 3.818 -5.744 2.187 1.00 81.06 134 PHE A CA 1
ATOM 978 C C . PHE A 1 134 ? 2.463 -6.237 2.676 1.00 81.06 134 PHE A C 1
ATOM 980 O O . PHE A 1 134 ? 1.420 -5.861 2.146 1.00 81.06 134 PHE A O 1
ATOM 987 N N . LEU A 1 135 ? 2.455 -7.040 3.736 1.00 93.69 135 LEU A N 1
ATOM 988 C CA . LEU A 1 135 ? 1.230 -7.407 4.433 1.00 93.69 135 LEU A CA 1
ATOM 989 C C . LEU A 1 135 ? 1.404 -7.098 5.917 1.00 93.69 135 LEU A C 1
ATOM 991 O O . LEU A 1 135 ? 2.267 -7.667 6.585 1.00 93.69 135 LEU A O 1
ATOM 995 N N . GLY A 1 136 ? 0.590 -6.177 6.429 1.00 86.50 136 GLY A N 1
ATOM 996 C CA . GLY A 1 136 ? 0.749 -5.626 7.771 1.00 86.50 136 GLY A CA 1
ATOM 997 C C . GLY A 1 136 ? -0.523 -5.667 8.609 1.00 86.50 136 GLY A C 1
ATOM 998 O O . GLY A 1 136 ? -1.631 -5.465 8.111 1.00 86.50 136 GLY A O 1
ATOM 999 N N . VAL A 1 137 ? -0.367 -5.898 9.913 1.00 91.88 137 VAL A N 1
ATOM 1000 C CA . VAL A 1 137 ? -1.472 -5.950 10.883 1.00 91.88 137 VAL A CA 1
ATOM 1001 C C . VAL A 1 137 ? -1.269 -4.943 12.010 1.00 91.88 137 VAL A C 1
ATOM 1003 O O . VAL A 1 137 ? -0.141 -4.596 12.345 1.00 91.88 137 VAL A O 1
ATOM 1006 N N . HIS A 1 138 ? -2.369 -4.489 12.609 1.00 86.94 138 HIS A N 1
ATOM 1007 C CA . HIS A 1 138 ? -2.379 -3.705 13.843 1.00 86.94 138 HIS A CA 1
ATOM 1008 C C . HIS A 1 138 ? -3.712 -3.866 14.576 1.00 86.94 138 HIS A C 1
ATOM 1010 O O . HIS A 1 138 ? -4.685 -4.348 13.990 1.00 86.94 138 HIS A O 1
ATOM 1016 N N . GLN A 1 139 ? -3.796 -3.440 15.837 1.00 85.00 139 GLN A N 1
ATOM 1017 C CA . GLN A 1 139 ? -5.020 -3.598 16.624 1.00 85.00 139 GLN A CA 1
ATOM 1018 C C . GLN A 1 139 ? -6.192 -2.801 16.032 1.00 85.00 139 GLN A C 1
ATOM 1020 O O . GLN A 1 139 ? -6.038 -1.673 15.552 1.00 85.00 139 GLN A O 1
ATOM 1025 N N . ILE A 1 140 ? -7.391 -3.380 16.075 1.00 81.69 140 ILE A N 1
ATOM 1026 C CA . ILE A 1 140 ? -8.582 -2.769 15.480 1.00 81.69 140 ILE A CA 1
ATOM 1027 C C . ILE A 1 140 ? -9.111 -1.648 16.374 1.00 81.69 140 ILE A C 1
ATOM 1029 O O . ILE A 1 140 ? -9.502 -1.878 17.517 1.00 81.69 140 ILE A O 1
ATOM 1033 N N . THR A 1 141 ? -9.240 -0.451 15.802 1.00 73.81 141 THR A N 1
ATOM 1034 C CA . THR A 1 141 ? -9.908 0.675 16.464 1.00 73.81 141 THR A CA 1
ATOM 1035 C C . THR A 1 141 ? -11.426 0.545 16.341 1.00 73.81 141 THR A C 1
ATOM 1037 O O . THR A 1 141 ? -11.964 0.494 15.235 1.00 73.81 141 THR A O 1
ATOM 1040 N N . THR A 1 142 ? -12.142 0.547 17.466 1.00 74.06 142 THR A N 1
ATOM 1041 C CA . THR A 1 142 ? -13.616 0.526 17.488 1.00 74.06 142 THR A CA 1
ATOM 1042 C C . THR A 1 142 ? -14.157 1.913 17.814 1.00 74.06 142 THR A C 1
ATOM 1044 O O . THR A 1 142 ? -13.805 2.483 18.842 1.00 74.06 142 THR A O 1
ATOM 1047 N N . THR A 1 143 ? -15.035 2.459 16.968 1.00 70.19 143 THR A N 1
ATOM 1048 C CA . THR A 1 143 ? -15.718 3.739 17.231 1.00 70.19 143 THR A CA 1
ATOM 1049 C C . THR A 1 143 ? -17.137 3.476 17.725 1.00 70.19 143 THR A C 1
ATOM 1051 O O . THR A 1 143 ? -17.945 2.879 17.019 1.00 70.19 143 THR A O 1
ATOM 1054 N N . TYR A 1 144 ? -17.457 3.945 18.925 1.00 70.25 144 TYR A N 1
ATOM 1055 C CA . TYR A 1 144 ? -18.783 3.862 19.523 1.00 70.25 144 TYR A CA 1
ATOM 1056 C C . TYR A 1 144 ? -19.521 5.176 19.321 1.00 70.25 144 TYR A C 1
ATOM 1058 O O . TYR A 1 144 ? -19.052 6.217 19.773 1.00 70.25 144 TYR A O 1
ATOM 1066 N N . VAL A 1 145 ? -20.700 5.131 18.704 1.00 71.25 145 VAL A N 1
ATOM 1067 C CA . VAL A 1 145 ? -21.606 6.285 18.609 1.00 71.25 145 VAL A CA 1
ATOM 1068 C C . VAL A 1 145 ? -22.637 6.183 19.728 1.00 71.25 145 VAL A C 1
ATOM 1070 O O . VAL A 1 145 ? -23.470 5.275 19.745 1.00 71.25 145 VAL A O 1
ATOM 1073 N N . LYS A 1 146 ? -22.593 7.108 20.685 1.00 72.75 146 LYS A N 1
ATOM 1074 C CA . LYS A 1 146 ? -23.585 7.181 21.758 1.00 72.75 146 LYS A CA 1
ATOM 1075 C C . LYS A 1 146 ? -24.831 7.868 21.222 1.00 72.75 146 LYS A C 1
ATOM 1077 O O . LYS A 1 146 ? -24.764 8.925 20.606 1.00 72.75 146 LYS A O 1
ATOM 1082 N N . THR A 1 147 ? -25.990 7.279 21.488 1.00 74.88 147 THR A N 1
ATOM 1083 C CA . THR A 1 147 ? -27.279 7.856 21.103 1.00 74.88 147 THR A CA 1
ATOM 1084 C C . THR A 1 147 ? -28.184 7.913 22.322 1.00 74.88 147 THR A C 1
ATOM 1086 O O . THR A 1 147 ? -28.433 6.897 22.967 1.00 74.88 147 THR A O 1
ATOM 1089 N N . LYS A 1 148 ? -28.696 9.099 22.643 1.00 80.81 148 LYS A N 1
ATOM 1090 C CA . LYS A 1 148 ? -29.690 9.298 23.694 1.00 80.81 148 LYS A CA 1
ATOM 1091 C C . LYS A 1 148 ? -31.075 9.042 23.109 1.00 80.81 148 LYS A C 1
ATOM 1093 O O . LYS A 1 148 ? -31.544 9.794 22.253 1.00 80.81 148 LYS A O 1
ATOM 1098 N N . LEU A 1 149 ? -31.712 7.967 23.564 1.00 88.12 149 LEU A N 1
ATOM 1099 C CA . LEU A 1 149 ? -33.082 7.610 23.206 1.00 88.12 149 LEU A CA 1
ATOM 1100 C C . LEU A 1 149 ? -34.023 8.043 24.330 1.00 88.12 149 LEU A C 1
ATOM 1102 O O . LEU A 1 149 ? -33.807 7.697 25.489 1.00 88.12 149 LEU A O 1
ATOM 1106 N N . GLN A 1 150 ? -35.067 8.792 23.990 1.00 88.06 150 GLN A N 1
ATOM 1107 C CA . GLN A 1 150 ? -36.187 9.048 24.891 1.00 88.06 150 GLN A CA 1
ATOM 1108 C C . GLN A 1 150 ? -37.356 8.157 24.496 1.00 88.06 150 GLN A C 1
ATOM 1110 O O . GLN A 1 150 ? -37.728 8.092 23.322 1.00 88.06 150 GLN A O 1
ATOM 1115 N N . TYR A 1 151 ? -37.944 7.498 25.489 1.00 89.50 151 TYR A N 1
ATOM 1116 C CA . TYR A 1 151 ? -39.098 6.628 25.319 1.00 89.50 151 TYR A CA 1
ATOM 1117 C C . TYR A 1 151 ? -40.331 7.263 25.954 1.00 89.50 151 TYR A C 1
ATOM 1119 O O . TYR A 1 151 ? -40.260 7.832 27.041 1.00 89.50 151 TYR A O 1
ATOM 1127 N N . ARG A 1 152 ? -41.472 7.130 25.282 1.00 89.88 152 ARG A N 1
ATOM 1128 C CA . ARG A 1 152 ? -42.795 7.348 25.852 1.00 89.88 152 ARG A CA 1
ATOM 1129 C C . ARG A 1 152 ? -43.406 5.979 26.082 1.00 89.88 152 ARG A C 1
ATOM 1131 O O . ARG A 1 152 ? -43.694 5.264 25.121 1.00 89.88 152 ARG A O 1
ATOM 1138 N N . THR A 1 153 ? -43.588 5.636 27.348 1.00 89.25 153 THR A N 1
ATOM 1139 C CA . THR A 1 153 ? -44.194 4.369 27.743 1.00 89.25 153 THR A CA 1
ATOM 1140 C C . THR A 1 153 ? -45.590 4.620 28.285 1.00 89.25 153 THR A C 1
ATOM 1142 O O . THR A 1 153 ? -45.771 5.382 29.233 1.00 89.25 153 THR A O 1
ATOM 1145 N N . THR A 1 154 ? -46.581 3.985 27.673 1.00 89.69 154 THR A N 1
ATOM 1146 C CA . THR A 1 154 ? -47.968 4.010 28.129 1.00 89.69 154 THR A CA 1
ATOM 1147 C C . THR A 1 154 ? -48.201 2.805 29.033 1.00 89.69 154 THR A C 1
ATOM 1149 O O . THR A 1 154 ? -47.804 1.687 28.693 1.00 89.69 154 THR A O 1
ATOM 1152 N N . TYR A 1 155 ? -48.870 3.015 30.168 1.00 91.00 155 TYR A N 1
ATOM 1153 C CA . TYR A 1 155 ? -49.219 1.959 31.121 1.00 91.00 155 TYR A CA 1
ATOM 1154 C C . TYR A 1 155 ? -50.718 1.982 31.436 1.00 91.00 155 TYR A C 1
ATOM 1156 O O . TYR A 1 155 ? -51.333 3.045 31.461 1.00 91.00 155 TYR A O 1
ATOM 1164 N N . ARG A 1 156 ? -51.288 0.808 31.717 1.00 90.44 156 ARG A N 1
ATOM 1165 C CA . ARG A 1 156 ? -52.640 0.612 32.251 1.00 90.44 156 ARG A CA 1
ATOM 1166 C C . ARG A 1 156 ? -52.519 -0.057 33.609 1.00 90.44 156 ARG A C 1
ATOM 1168 O O . ARG A 1 156 ? -51.842 -1.073 33.735 1.00 90.44 156 ARG A O 1
ATOM 1175 N N . VAL A 1 157 ? -53.155 0.503 34.627 1.00 85.19 157 VAL A N 1
ATOM 1176 C CA . VAL A 1 157 ? -53.186 -0.116 35.955 1.00 85.19 157 VAL A CA 1
ATOM 1177 C C . VAL A 1 157 ? -54.287 -1.173 35.969 1.00 85.19 157 VAL A C 1
ATOM 1179 O O . VAL A 1 157 ? -55.424 -0.875 35.623 1.00 85.19 157 VAL A O 1
ATOM 1182 N N . VAL A 1 158 ? -53.944 -2.408 36.335 1.00 86.88 158 VAL A N 1
ATOM 1183 C CA . VAL A 1 158 ? -54.886 -3.526 36.489 1.00 86.88 158 VAL A CA 1
ATOM 1184 C C . VAL A 1 158 ? -54.630 -4.149 37.858 1.00 86.88 158 VAL A C 1
ATOM 1186 O O . VAL A 1 158 ? -53.495 -4.524 38.150 1.00 86.88 158 VAL A O 1
ATOM 1189 N N . ASN A 1 159 ? -55.656 -4.216 38.712 1.00 86.00 159 ASN A N 1
ATOM 1190 C CA . ASN A 1 159 ? -55.565 -4.712 40.095 1.00 86.00 159 ASN A CA 1
ATOM 1191 C C . ASN A 1 159 ? -54.434 -4.041 40.903 1.00 86.00 159 ASN A C 1
ATOM 1193 O O . ASN A 1 159 ? -53.609 -4.709 41.522 1.00 86.00 159 ASN A O 1
ATOM 1197 N N . GLY A 1 160 ? -54.326 -2.711 40.812 1.00 88.00 160 GLY A N 1
ATOM 1198 C CA . GLY A 1 160 ? -53.300 -1.929 41.514 1.00 88.00 160 GLY A CA 1
ATOM 1199 C C . GLY A 1 160 ? -51.880 -2.021 40.933 1.00 88.00 160 GLY A C 1
ATOM 1200 O O . GLY A 1 160 ? -50.993 -1.308 41.395 1.00 88.00 160 GLY A O 1
ATOM 1201 N N . LYS A 1 161 ? -51.635 -2.833 39.892 1.00 81.06 161 LYS A N 1
ATOM 1202 C CA . LYS A 1 161 ? -50.308 -2.986 39.267 1.00 81.06 161 LYS A CA 1
ATOM 1203 C C . LYS A 1 161 ? -50.246 -2.326 37.889 1.00 81.06 161 LYS A C 1
ATOM 1205 O O . LYS A 1 161 ? -51.111 -2.544 37.041 1.00 81.06 161 LYS A O 1
ATOM 1210 N N . LYS A 1 162 ? -49.198 -1.530 37.639 1.00 87.56 162 LYS A N 1
ATOM 1211 C CA . LYS A 1 162 ? -48.924 -0.919 36.326 1.00 87.56 162 LYS A CA 1
ATOM 1212 C C . LYS A 1 162 ? -48.538 -2.006 35.313 1.00 87.56 162 LYS A C 1
ATOM 1214 O O . LYS A 1 162 ? -47.479 -2.610 35.439 1.00 87.56 162 LYS A O 1
ATOM 1219 N N . LYS A 1 163 ? -49.357 -2.218 34.281 1.00 88.00 163 LYS A N 1
ATOM 1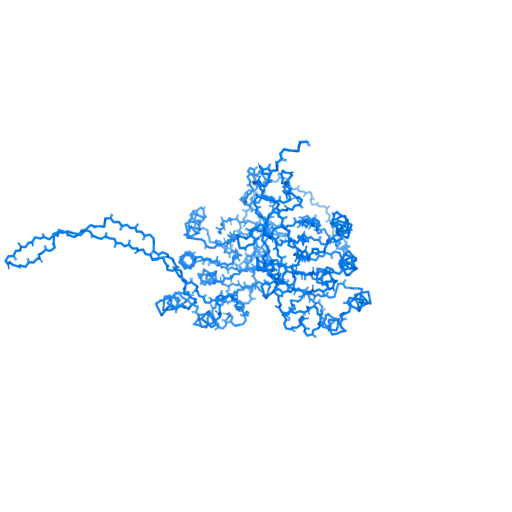220 C CA . LYS A 1 163 ? -49.017 -3.016 33.092 1.00 88.00 163 LYS A CA 1
ATOM 1221 C C . LYS A 1 163 ? -48.613 -2.106 31.938 1.00 88.00 163 LYS A C 1
ATOM 1223 O O . LYS A 1 163 ? -49.333 -1.167 31.615 1.00 88.00 163 LYS A O 1
ATOM 1228 N N . ILE A 1 164 ? -47.478 -2.389 31.303 1.00 88.31 164 ILE A N 1
ATOM 1229 C CA . ILE A 1 164 ? -47.017 -1.671 30.105 1.00 88.31 164 ILE A CA 1
ATOM 1230 C C . ILE A 1 164 ? -47.942 -2.026 28.937 1.00 88.31 164 ILE A C 1
ATOM 1232 O O . ILE A 1 164 ? -48.097 -3.206 28.640 1.00 88.31 164 ILE A O 1
ATOM 1236 N N . ILE A 1 165 ? -48.554 -1.032 28.288 1.00 89.19 165 ILE A N 1
ATOM 1237 C CA . ILE A 1 165 ? -49.388 -1.232 27.084 1.00 89.19 165 ILE A CA 1
ATOM 1238 C C . ILE A 1 165 ? -48.637 -0.885 25.794 1.00 89.19 165 ILE A C 1
ATOM 1240 O O . ILE A 1 165 ? -49.025 -1.343 24.726 1.00 89.19 165 ILE A O 1
ATOM 1244 N N . GLY A 1 166 ? -47.560 -0.099 25.868 1.00 85.56 166 GLY A N 1
ATOM 1245 C CA . GLY A 1 166 ? -46.709 0.164 24.710 1.00 85.56 166 GLY A CA 1
ATOM 1246 C C . GLY A 1 166 ? -45.571 1.129 25.011 1.00 85.56 166 GLY A C 1
ATOM 1247 O O . GLY A 1 166 ? -45.733 2.062 25.794 1.00 85.56 166 GLY A O 1
ATOM 1248 N N . THR A 1 167 ? -44.430 0.917 24.359 1.00 89.06 167 THR A N 1
ATOM 1249 C CA . THR A 1 167 ? -43.236 1.765 24.460 1.00 89.06 167 THR A CA 1
ATOM 1250 C C . THR A 1 167 ? -42.900 2.298 23.073 1.00 89.06 167 THR A C 1
ATOM 1252 O O . THR A 1 167 ? -42.694 1.513 22.150 1.00 89.06 167 THR A O 1
ATOM 1255 N N . LYS A 1 168 ? -42.823 3.622 22.906 1.00 89.88 168 LYS A N 1
ATOM 1256 C CA . LYS A 1 168 ? -42.453 4.266 21.635 1.00 89.88 168 LYS A CA 1
ATOM 1257 C C . LYS A 1 168 ? -41.238 5.167 21.822 1.00 89.88 168 LYS A C 1
ATOM 1259 O O . LYS A 1 168 ? -41.170 5.915 22.793 1.00 89.88 168 LYS A O 1
ATOM 1264 N N . VAL A 1 169 ? -40.291 5.134 20.886 1.00 88.56 169 VAL A N 1
ATOM 1265 C CA . VAL A 1 169 ? -39.182 6.101 20.848 1.00 88.56 169 VAL A CA 1
ATOM 1266 C C . VAL A 1 169 ? -39.739 7.455 20.405 1.00 88.56 169 VAL A C 1
ATOM 1268 O O . VAL A 1 169 ? -40.306 7.561 19.321 1.00 88.56 169 VAL A O 1
ATOM 1271 N N . VAL A 1 170 ? -39.600 8.478 21.246 1.00 88.81 170 VAL A N 1
ATOM 1272 C CA . VAL A 1 170 ? -40.073 9.852 20.987 1.00 88.81 170 VAL A CA 1
ATOM 1273 C C . VAL A 1 170 ? -38.958 10.798 20.560 1.00 88.81 170 VAL A C 1
ATOM 1275 O O . VAL A 1 170 ? -39.235 11.822 19.949 1.00 88.81 170 VAL A O 1
ATOM 1278 N N . SER A 1 171 ? -37.698 10.478 20.850 1.00 80.50 171 SER A N 1
ATOM 1279 C CA . SER A 1 171 ? -36.561 11.297 20.429 1.00 80.50 171 SER A CA 1
ATOM 1280 C C . SER A 1 171 ? -35.290 10.454 20.381 1.00 80.50 171 SER A C 1
ATOM 1282 O O . SER A 1 171 ? -35.080 9.570 21.215 1.00 80.50 171 SER A O 1
ATOM 1284 N N . ARG A 1 172 ? -34.460 10.714 19.368 1.00 84.88 172 ARG A N 1
ATOM 1285 C CA . ARG A 1 172 ? -33.152 10.096 19.154 1.00 84.88 172 ARG A CA 1
ATOM 1286 C C . ARG A 1 172 ? -32.148 11.222 18.929 1.00 84.88 172 ARG A C 1
ATOM 1288 O O . ARG A 1 172 ? -32.152 11.834 17.868 1.00 84.88 172 ARG A O 1
ATOM 1295 N N . LYS A 1 173 ? -31.307 11.505 19.922 1.00 73.31 173 LYS A N 1
ATOM 1296 C CA . LYS A 1 173 ? -30.259 12.535 19.833 1.00 73.31 173 LYS A CA 1
ATOM 1297 C C . LYS A 1 173 ? -28.882 11.882 19.834 1.00 73.31 173 LYS A C 1
ATOM 1299 O O . LYS A 1 173 ? -28.637 10.983 20.636 1.00 73.31 173 LYS A O 1
ATOM 1304 N N . ASN A 1 174 ? -27.984 12.329 18.960 1.00 69.19 174 ASN A N 1
ATOM 1305 C CA . ASN A 1 174 ? -26.576 11.935 19.019 1.00 69.19 174 ASN A CA 1
ATOM 1306 C C . ASN A 1 174 ? -25.970 12.474 20.332 1.00 69.19 174 ASN A C 1
ATOM 1308 O O . ASN A 1 174 ? -26.205 13.625 20.692 1.00 69.19 174 ASN A O 1
ATOM 1312 N N . ALA A 1 175 ? -25.263 11.626 21.074 1.00 71.94 175 ALA A N 1
ATOM 1313 C CA . ALA A 1 175 ? -24.645 11.932 22.364 1.00 71.94 175 ALA A CA 1
ATOM 1314 C C . ALA A 1 175 ? -23.109 11.823 22.297 1.00 71.94 175 ALA A C 1
ATOM 1316 O O . ALA A 1 175 ? -22.457 11.520 23.297 1.00 71.94 175 ALA A O 1
ATOM 1317 N N . GLY A 1 176 ? -22.546 12.051 21.108 1.00 61.28 176 GLY A N 1
ATOM 1318 C CA . GLY A 1 176 ? -21.117 11.995 20.825 1.00 61.28 176 GLY A CA 1
ATOM 1319 C C . GLY A 1 176 ? -20.641 10.605 20.409 1.00 61.28 176 GLY A C 1
ATOM 1320 O O . GLY A 1 176 ? -21.396 9.631 20.385 1.00 61.28 176 GLY A O 1
ATOM 1321 N N . SER A 1 177 ? -19.356 10.505 20.084 1.00 59.59 177 SER A N 1
ATOM 1322 C CA . SER A 1 177 ? -18.696 9.230 19.810 1.00 59.59 177 SER A CA 1
ATOM 1323 C C . SER A 1 177 ? -17.372 9.136 20.560 1.00 59.59 177 SER A C 1
ATOM 1325 O O . SER A 1 177 ? -16.778 10.158 20.891 1.00 59.59 177 SER A O 1
ATOM 1327 N N . TYR A 1 178 ? -16.931 7.922 20.872 1.00 63.34 178 TYR A N 1
ATOM 1328 C CA . TYR A 1 178 ? -15.613 7.674 21.456 1.00 63.34 178 TYR A CA 1
ATOM 1329 C C . TYR A 1 178 ? -14.972 6.462 20.790 1.00 63.34 178 TYR A C 1
ATOM 1331 O O . TYR A 1 178 ? -15.672 5.586 20.282 1.00 63.34 178 TYR A O 1
ATOM 1339 N N . LYS A 1 179 ? -13.641 6.412 20.777 1.00 62.66 179 LYS A N 1
ATOM 1340 C CA . LYS A 1 179 ? -12.879 5.301 20.204 1.00 62.66 179 LYS A CA 1
ATOM 1341 C C . LYS A 1 179 ? -12.254 4.467 21.312 1.00 62.66 179 LYS A C 1
ATOM 1343 O O . LYS A 1 179 ? -11.802 5.017 22.312 1.00 62.66 179 LYS A O 1
ATOM 1348 N N . THR A 1 180 ? -12.209 3.157 21.121 1.00 70.88 180 THR A N 1
ATOM 1349 C CA . THR A 1 180 ? -11.335 2.268 21.888 1.00 70.88 180 THR A CA 1
ATOM 1350 C C . THR A 1 180 ? -10.294 1.700 20.942 1.00 70.88 180 THR A C 1
ATOM 1352 O O . THR A 1 180 ? -10.625 1.259 19.839 1.00 70.88 180 THR A O 1
ATOM 1355 N N . TYR A 1 181 ? -9.039 1.743 21.369 1.00 72.81 181 TYR A N 1
ATOM 1356 C CA . TYR A 1 181 ? -7.911 1.253 20.579 1.00 72.81 181 TYR A CA 1
ATOM 1357 C C . TYR A 1 181 ? -7.612 -0.218 20.862 1.00 72.81 181 TYR A C 1
ATOM 1359 O O . TYR A 1 181 ? -7.075 -0.898 20.000 1.00 72.81 181 TYR A O 1
ATOM 1367 N N . GLU A 1 182 ? -8.038 -0.718 22.021 1.00 75.25 182 GLU A N 1
ATOM 1368 C CA . GLU A 1 182 ? -7.965 -2.132 22.362 1.00 75.25 182 GLU A CA 1
ATOM 1369 C C . GLU A 1 182 ? -9.176 -2.898 21.825 1.00 75.25 182 GLU A C 1
ATOM 1371 O O . GLU A 1 182 ? -10.321 -2.418 21.835 1.00 75.25 182 GLU A O 1
ATOM 1376 N N . MET A 1 183 ? -8.923 -4.128 21.386 1.00 81.00 183 MET A N 1
ATOM 1377 C CA . MET A 1 183 ? -9.974 -5.033 20.947 1.00 81.00 183 MET A CA 1
ATOM 1378 C C . MET A 1 183 ? -10.726 -5.600 22.150 1.00 81.00 183 MET A C 1
ATOM 1380 O O . MET A 1 183 ? -10.143 -6.129 23.091 1.00 81.00 183 MET A O 1
ATOM 1384 N N . SER A 1 184 ? -12.059 -5.547 22.104 1.00 85.06 184 SER A N 1
ATOM 1385 C CA . SER A 1 184 ? -12.868 -6.255 23.098 1.00 85.06 184 SER A CA 1
ATOM 1386 C C . SER A 1 184 ? -12.718 -7.773 22.936 1.00 85.06 184 SER A C 1
ATOM 1388 O O . SER A 1 184 ? -12.555 -8.274 21.821 1.00 85.06 184 SER A O 1
ATOM 1390 N N . LYS A 1 185 ? -12.901 -8.535 24.023 1.00 88.75 185 LYS A N 1
ATOM 1391 C CA . LYS A 1 185 ? -12.915 -10.014 23.984 1.00 88.75 185 LYS A CA 1
ATOM 1392 C C . LYS A 1 185 ? -13.873 -10.582 22.925 1.00 88.75 185 LYS A C 1
ATOM 1394 O O . LYS A 1 185 ? -13.612 -11.636 22.349 1.00 88.75 185 LYS A O 1
ATOM 1399 N N . ALA A 1 186 ? -14.985 -9.892 22.661 1.00 89.25 186 ALA A N 1
ATOM 1400 C CA . ALA A 1 186 ? -15.944 -10.289 21.635 1.00 89.25 186 ALA A CA 1
ATOM 1401 C C . ALA A 1 186 ? -15.369 -10.145 20.215 1.00 89.25 186 ALA A C 1
ATOM 1403 O O . ALA A 1 186 ? -15.540 -11.048 19.395 1.00 89.25 186 ALA A O 1
ATOM 1404 N N . VAL A 1 187 ? -14.663 -9.042 19.939 1.00 88.94 187 VAL A N 1
ATOM 1405 C CA . VAL A 1 187 ? -13.968 -8.821 18.661 1.00 88.94 187 VAL A CA 1
ATOM 1406 C C . VAL A 1 187 ? -12.862 -9.854 18.485 1.00 88.94 187 VAL A C 1
ATOM 1408 O O . VAL A 1 187 ? -12.822 -10.513 17.451 1.00 88.94 187 VAL A O 1
ATOM 1411 N N . GLU A 1 188 ? -12.041 -10.083 19.511 1.00 91.38 188 GLU A N 1
ATOM 1412 C CA . GLU A 1 188 ? -10.982 -11.098 19.465 1.00 91.38 188 GLU A CA 1
ATOM 1413 C C . GLU A 1 188 ? -11.533 -12.486 19.137 1.00 91.38 188 GLU A C 1
ATOM 1415 O O . GLU A 1 188 ? -11.074 -13.130 18.196 1.00 91.38 188 GLU A O 1
ATOM 1420 N N . LYS A 1 189 ? -12.576 -12.928 19.853 1.00 95.12 189 LYS A N 1
ATOM 1421 C CA . LYS A 1 189 ? -13.214 -14.227 19.610 1.00 95.12 189 LYS A CA 1
ATOM 1422 C C . LYS A 1 189 ? -13.757 -14.332 18.184 1.00 95.12 189 LYS A C 1
ATOM 1424 O O . LYS A 1 189 ? -13.639 -15.383 17.555 1.00 95.12 189 LYS A O 1
ATOM 1429 N N . ARG A 1 190 ? -14.351 -13.253 17.670 1.00 95.56 190 ARG A N 1
ATOM 1430 C CA . ARG A 1 190 ? -14.898 -13.199 16.311 1.00 95.56 190 ARG A CA 1
ATOM 1431 C C . ARG A 1 190 ? -13.802 -13.310 15.250 1.00 95.56 190 ARG A C 1
ATOM 1433 O O . ARG A 1 190 ? -13.974 -14.068 14.298 1.00 95.56 190 ARG A O 1
ATOM 1440 N N . LEU A 1 191 ? -12.695 -12.586 15.408 1.00 95.75 191 LEU A N 1
ATOM 1441 C CA . LEU A 1 191 ? -11.564 -12.643 14.477 1.00 95.75 191 LEU A CA 1
ATOM 1442 C C . LEU A 1 191 ? -10.838 -13.984 14.556 1.00 95.75 191 LEU A C 1
ATOM 1444 O O . LEU A 1 191 ? -10.520 -14.553 13.519 1.00 95.75 191 LEU A O 1
ATOM 1448 N N . ALA A 1 192 ? -10.640 -14.523 15.760 1.00 96.81 192 ALA A N 1
ATOM 1449 C CA . ALA A 1 192 ? -10.047 -15.841 15.961 1.00 96.81 192 ALA A CA 1
ATOM 1450 C C . ALA A 1 192 ? -10.861 -16.929 15.251 1.00 96.81 192 ALA A C 1
ATOM 1452 O O . ALA A 1 192 ? -10.296 -17.770 14.553 1.00 96.81 192 ALA A O 1
ATOM 1453 N N . ALA A 1 193 ? -12.191 -16.890 15.399 1.00 98.12 193 ALA A N 1
ATOM 1454 C CA . ALA A 1 193 ? -13.096 -17.812 14.719 1.00 98.12 193 ALA A CA 1
ATOM 1455 C C . ALA A 1 193 ? -13.022 -17.663 13.195 1.00 98.12 193 ALA A C 1
ATOM 1457 O O . ALA A 1 193 ? -12.982 -18.667 12.493 1.00 98.12 193 ALA A O 1
ATOM 1458 N N . TYR A 1 194 ? -12.960 -16.431 12.690 1.00 98.44 194 TYR A N 1
ATOM 1459 C CA . TYR A 1 194 ? -12.837 -16.171 11.260 1.00 98.44 194 TYR A CA 1
ATOM 1460 C C . TYR A 1 194 ? -11.493 -16.632 10.677 1.00 98.44 194 TYR A C 1
ATOM 1462 O O . TYR A 1 194 ? -11.467 -17.300 9.652 1.00 98.44 194 TYR A O 1
ATOM 1470 N N . LEU A 1 195 ? -10.367 -16.321 11.321 1.00 98.19 195 LEU A N 1
ATOM 1471 C CA . LEU A 1 195 ? -9.054 -16.768 10.849 1.00 98.19 195 LEU A CA 1
ATOM 1472 C C . LEU A 1 195 ? -8.974 -18.297 10.850 1.00 98.19 195 LEU A C 1
ATOM 1474 O O . LEU A 1 195 ? -8.507 -18.886 9.880 1.00 98.19 195 LEU A O 1
ATOM 1478 N N . LYS A 1 196 ? -9.549 -18.945 11.871 1.00 98.12 196 LYS A N 1
ATOM 1479 C CA . LYS A 1 196 ? -9.706 -20.402 11.905 1.00 98.12 196 LYS A CA 1
ATOM 1480 C C . LYS A 1 196 ? -10.597 -20.922 10.767 1.00 98.12 196 LYS A C 1
ATOM 1482 O O . LYS A 1 196 ? -10.228 -21.902 10.131 1.00 98.12 196 LYS A O 1
ATOM 1487 N N . GLU A 1 197 ? -11.732 -20.272 10.489 1.00 98.00 197 GLU A N 1
ATOM 1488 C CA . GLU A 1 197 ? -12.615 -20.563 9.337 1.00 98.00 197 GLU A CA 1
ATOM 1489 C C . GLU A 1 197 ? -11.835 -20.504 8.010 1.00 98.00 197 GLU A C 1
ATOM 1491 O O . GLU A 1 197 ? -12.081 -21.300 7.107 1.00 98.00 197 GLU A O 1
ATOM 1496 N N . MET A 1 198 ? -10.853 -19.605 7.916 1.00 98.44 198 MET A N 1
ATOM 1497 C CA . MET A 1 198 ? -9.990 -19.424 6.748 1.00 98.44 198 MET A CA 1
ATOM 1498 C C . MET A 1 198 ? -8.723 -20.292 6.747 1.00 98.44 198 MET A C 1
ATOM 1500 O O . MET A 1 198 ? -7.918 -20.174 5.821 1.00 98.44 198 MET A O 1
ATOM 1504 N N . GLY A 1 199 ? -8.525 -21.157 7.746 1.00 97.62 199 GLY A N 1
ATOM 1505 C CA . GLY A 1 199 ? -7.319 -21.980 7.866 1.00 97.62 199 GLY A CA 1
ATOM 1506 C C . GLY A 1 199 ? -6.050 -21.149 8.069 1.00 97.62 199 GLY A C 1
ATOM 1507 O O . GLY A 1 199 ? -5.048 -21.405 7.413 1.00 97.62 199 GLY A O 1
ATOM 1508 N N . VAL A 1 200 ? -6.127 -20.107 8.898 1.00 98.06 200 VAL A N 1
ATOM 1509 C CA . VAL A 1 200 ? -4.994 -19.268 9.310 1.00 98.06 200 VAL A CA 1
ATOM 1510 C C . VAL A 1 200 ? -4.758 -19.441 10.810 1.00 98.06 200 VAL A C 1
ATOM 1512 O O . VAL A 1 200 ? -5.697 -19.430 11.615 1.00 98.06 200 VAL A O 1
ATOM 1515 N N . GLY A 1 201 ? -3.493 -19.595 11.189 1.00 93.75 201 GLY A N 1
ATOM 1516 C CA . GLY A 1 201 ? -3.041 -19.763 12.562 1.00 93.75 201 GLY A CA 1
ATOM 1517 C C . GLY A 1 201 ? -3.276 -18.532 13.445 1.00 93.75 201 GLY A C 1
ATOM 1518 O O . GLY A 1 201 ? -3.381 -17.394 12.987 1.00 93.75 201 GLY A O 1
ATOM 1519 N N . GLN A 1 202 ? -3.320 -18.752 14.763 1.00 92.25 202 GLN A N 1
ATOM 1520 C CA . GLN A 1 202 ? -3.601 -17.689 15.742 1.00 92.25 202 GLN A CA 1
ATOM 1521 C C . GLN A 1 202 ? -2.507 -16.616 15.826 1.00 92.25 202 GLN A C 1
ATOM 1523 O O . GLN A 1 202 ? -2.781 -15.518 16.307 1.00 92.25 202 GLN A O 1
ATOM 1528 N N . GLY A 1 203 ? -1.294 -16.900 15.337 1.00 92.69 203 GLY A N 1
ATOM 1529 C CA . GLY A 1 203 ? -0.171 -15.961 15.382 1.00 92.69 203 GLY A CA 1
ATOM 1530 C C . GLY A 1 203 ? -0.499 -14.605 14.752 1.00 92.69 203 GLY A C 1
ATOM 1531 O O . GLY A 1 203 ? -0.141 -13.579 15.319 1.00 92.69 203 GLY A O 1
ATOM 1532 N N . VAL A 1 204 ? -1.284 -14.579 13.667 1.00 93.31 204 VAL A N 1
ATOM 1533 C CA . VAL A 1 204 ? -1.699 -13.328 13.006 1.00 93.31 204 VAL A CA 1
ATOM 1534 C C . VAL A 1 204 ? -2.521 -12.451 13.949 1.00 93.31 204 VAL A C 1
ATOM 1536 O O . VAL A 1 204 ? -2.284 -11.249 14.043 1.00 93.31 204 VAL A O 1
ATOM 1539 N N . LEU A 1 205 ? -3.468 -13.048 14.680 1.00 94.50 205 LEU A N 1
ATOM 1540 C CA . LEU A 1 205 ? -4.292 -12.324 15.647 1.00 94.50 205 LEU A CA 1
ATOM 1541 C C . LEU A 1 205 ? -3.468 -11.859 16.849 1.00 94.50 205 LEU A C 1
ATOM 1543 O O . LEU A 1 205 ? -3.672 -10.747 17.329 1.00 94.50 205 LEU A O 1
ATOM 1547 N N . THR A 1 206 ? -2.529 -12.679 17.320 1.00 93.50 206 THR A N 1
ATOM 1548 C CA . THR A 1 206 ? -1.610 -12.297 18.399 1.00 93.50 206 THR A CA 1
ATOM 1549 C C . THR A 1 206 ? -0.772 -11.085 18.002 1.00 93.50 206 THR A C 1
ATOM 1551 O O . THR A 1 206 ? -0.726 -10.106 18.744 1.00 93.50 206 THR A O 1
ATOM 1554 N N . THR A 1 207 ? -0.176 -11.092 16.808 1.00 92.12 207 THR A N 1
ATOM 1555 C CA . THR A 1 207 ? 0.590 -9.947 16.300 1.00 92.12 207 THR A CA 1
ATOM 1556 C C . THR A 1 207 ? -0.296 -8.718 16.117 1.00 92.12 207 THR A C 1
ATOM 1558 O O . THR A 1 207 ? 0.090 -7.618 16.505 1.00 92.12 207 THR A O 1
ATOM 1561 N N . MET A 1 208 ? -1.520 -8.900 15.611 1.00 91.50 208 MET A N 1
ATOM 1562 C CA . MET A 1 208 ? -2.508 -7.828 15.479 1.00 91.50 208 MET A CA 1
ATOM 1563 C C . MET A 1 208 ? -2.829 -7.178 16.833 1.00 91.50 208 MET A C 1
ATOM 1565 O O . MET A 1 208 ? -2.844 -5.958 16.925 1.00 91.50 208 MET A O 1
ATOM 1569 N N . LYS A 1 209 ? -3.033 -7.971 17.892 1.00 90.31 209 LYS A N 1
ATOM 1570 C CA . LYS A 1 209 ? -3.282 -7.480 19.261 1.00 90.31 209 LYS A CA 1
ATOM 1571 C C . LYS A 1 209 ? -2.108 -6.704 19.844 1.00 90.31 209 LYS A C 1
ATOM 1573 O O . LYS A 1 209 ? -2.316 -5.699 20.509 1.00 90.31 209 LYS A O 1
ATOM 1578 N N . ASN A 1 210 ? -0.895 -7.192 19.610 1.00 88.81 210 ASN A N 1
ATOM 1579 C CA . ASN A 1 210 ? 0.316 -6.639 20.214 1.00 88.81 210 ASN A CA 1
ATOM 1580 C C . ASN A 1 210 ? 0.851 -5.410 19.469 1.00 88.81 210 ASN A C 1
ATOM 1582 O O . ASN A 1 210 ? 1.826 -4.804 19.904 1.00 88.81 210 ASN A O 1
ATOM 1586 N N . THR A 1 211 ? 0.229 -5.044 18.351 1.00 83.88 211 THR A N 1
ATOM 1587 C CA . THR A 1 211 ? 0.658 -3.918 17.528 1.00 83.88 211 THR A CA 1
ATOM 1588 C C . THR A 1 211 ? -0.274 -2.724 17.752 1.00 83.88 211 THR A C 1
ATOM 1590 O O . THR A 1 211 ? -1.471 -2.842 17.473 1.00 83.88 211 THR A O 1
ATOM 1593 N N . PRO A 1 212 ? 0.239 -1.567 18.215 1.00 80.19 212 PRO A N 1
ATOM 1594 C CA . PRO A 1 212 ? -0.565 -0.374 18.467 1.00 80.19 212 PRO A CA 1
ATOM 1595 C C . PRO A 1 212 ? -1.354 0.104 17.245 1.00 80.19 212 PRO A C 1
ATOM 1597 O O . PRO A 1 212 ? -0.918 -0.038 16.111 1.00 80.19 212 PRO A O 1
ATOM 1600 N N . ALA A 1 213 ? -2.492 0.757 17.485 1.00 71.19 213 ALA A N 1
ATOM 1601 C CA . ALA A 1 213 ? -3.408 1.219 16.431 1.00 71.19 213 ALA A CA 1
ATOM 1602 C C . ALA A 1 213 ? -2.811 2.350 15.581 1.00 71.19 213 ALA A C 1
ATOM 1604 O O . ALA A 1 213 ? -3.296 2.620 14.488 1.00 71.19 213 ALA A O 1
ATOM 1605 N N . SER A 1 214 ? -1.800 3.031 16.121 1.00 71.12 214 SER A N 1
ATOM 1606 C CA . SER A 1 214 ? -1.039 4.096 15.473 1.00 71.12 214 SER A CA 1
ATOM 1607 C C . SER A 1 214 ? 0.116 3.577 14.613 1.00 71.12 214 SER A C 1
ATOM 1609 O O . SER A 1 214 ? 0.801 4.381 13.994 1.00 71.12 214 SER A O 1
ATOM 1611 N N . GLY A 1 215 ? 0.373 2.266 14.606 1.00 73.38 215 GLY A N 1
ATOM 1612 C CA . GLY A 1 215 ? 1.438 1.646 13.825 1.00 73.38 215 GLY A CA 1
ATOM 1613 C C . GLY A 1 215 ? 0.922 0.501 12.961 1.00 73.38 215 GLY A C 1
ATOM 1614 O O . GLY A 1 215 ? -0.245 0.124 13.028 1.00 73.38 215 GLY A O 1
ATOM 1615 N N . ILE A 1 216 ? 1.817 -0.072 12.162 1.00 76.88 216 ILE A N 1
ATOM 1616 C CA . ILE A 1 216 ? 1.594 -1.297 11.392 1.00 76.88 216 ILE A CA 1
ATOM 1617 C C . ILE A 1 216 ? 2.792 -2.205 11.628 1.00 76.88 216 ILE A C 1
ATOM 1619 O O . ILE A 1 216 ? 3.932 -1.790 11.442 1.00 76.88 216 ILE A O 1
ATOM 1623 N N . HIS A 1 217 ? 2.533 -3.450 12.015 1.00 82.25 217 HIS A N 1
ATOM 1624 C CA . HIS A 1 217 ? 3.553 -4.480 12.072 1.00 82.25 217 HIS A CA 1
ATOM 1625 C C . HIS A 1 217 ? 3.491 -5.274 10.776 1.00 82.25 217 HIS A C 1
ATOM 1627 O O . HIS A 1 217 ? 2.534 -6.018 10.531 1.00 82.25 217 HIS A O 1
ATOM 1633 N N . GLN A 1 218 ? 4.506 -5.090 9.939 1.00 84.56 218 GLN A N 1
ATOM 1634 C CA . GLN A 1 218 ? 4.670 -5.873 8.728 1.00 84.56 218 GLN A CA 1
ATOM 1635 C C . GLN A 1 218 ? 5.035 -7.313 9.085 1.00 84.56 218 GLN A C 1
ATOM 1637 O O . GLN A 1 218 ? 5.970 -7.569 9.841 1.00 84.56 218 GLN A O 1
ATOM 1642 N N . LEU A 1 219 ? 4.301 -8.264 8.517 1.00 84.12 219 LEU A N 1
ATOM 1643 C CA . LEU A 1 219 ? 4.596 -9.677 8.669 1.00 84.12 219 LEU A CA 1
ATOM 1644 C C . LEU A 1 219 ? 5.645 -10.091 7.637 1.00 84.12 219 LEU A C 1
ATOM 1646 O O . LEU A 1 219 ? 5.458 -9.905 6.437 1.00 84.12 219 LEU A O 1
ATOM 1650 N N . VAL A 1 220 ? 6.738 -10.685 8.110 1.00 83.38 220 VAL A N 1
ATOM 1651 C CA . VAL A 1 220 ? 7.767 -11.254 7.229 1.00 83.38 220 VAL A CA 1
ATOM 1652 C C . VAL A 1 220 ? 7.270 -12.554 6.571 1.00 83.38 220 VAL A C 1
ATOM 1654 O O . VAL A 1 220 ? 6.542 -13.311 7.232 1.00 83.38 220 VAL A O 1
ATOM 1657 N N . PRO A 1 221 ? 7.647 -12.851 5.310 1.00 82.38 221 PRO A N 1
ATOM 1658 C CA . PRO A 1 221 ? 7.131 -13.996 4.547 1.00 82.38 221 PRO A CA 1
ATOM 1659 C C . PRO A 1 221 ? 7.199 -15.347 5.266 1.00 82.38 221 PRO A C 1
ATOM 1661 O O . PRO A 1 221 ? 6.214 -16.084 5.305 1.00 82.38 221 PRO A O 1
ATOM 1664 N N . GLU A 1 222 ? 8.305 -15.654 5.937 1.00 84.06 222 GLU A N 1
ATOM 1665 C CA . GLU A 1 222 ? 8.500 -16.921 6.650 1.00 84.06 222 GLU A CA 1
ATOM 1666 C C . GLU A 1 222 ? 7.580 -17.039 7.869 1.00 84.06 222 GLU A C 1
ATOM 1668 O O . GLU A 1 222 ? 7.108 -18.121 8.224 1.00 84.06 222 GLU A O 1
ATOM 1673 N N . SER A 1 223 ? 7.302 -15.921 8.538 1.00 90.38 223 SER A N 1
ATOM 1674 C CA . SER A 1 223 ? 6.335 -15.883 9.635 1.00 90.38 223 SER A CA 1
ATOM 1675 C C . SER A 1 223 ? 4.914 -16.021 9.106 1.00 90.38 223 SER A C 1
ATOM 1677 O O . SER A 1 223 ? 4.124 -16.745 9.705 1.00 90.38 223 SER A O 1
ATOM 1679 N N . MET A 1 224 ? 4.593 -15.397 7.969 1.00 94.94 224 MET A N 1
ATOM 1680 C CA . MET A 1 224 ? 3.300 -15.594 7.314 1.00 94.94 224 MET A CA 1
ATOM 1681 C C . MET A 1 224 ? 3.079 -17.062 6.950 1.00 94.94 224 MET A C 1
ATOM 1683 O O . MET A 1 224 ? 1.996 -17.579 7.207 1.00 94.94 224 MET A O 1
ATOM 1687 N N . LEU A 1 225 ? 4.100 -17.739 6.417 1.00 94.31 225 LEU A N 1
ATOM 1688 C CA . LEU A 1 225 ? 4.016 -19.149 6.041 1.00 94.31 225 LEU A CA 1
ATOM 1689 C C . LEU A 1 225 ? 3.816 -20.047 7.270 1.00 94.31 225 LEU A C 1
ATOM 1691 O O . LEU A 1 225 ? 2.919 -20.879 7.280 1.00 94.31 225 LEU A O 1
ATOM 1695 N N . ARG A 1 226 ? 4.578 -19.826 8.352 1.00 95.50 226 ARG A N 1
ATOM 1696 C CA . ARG A 1 226 ? 4.427 -20.572 9.621 1.00 95.50 226 ARG A CA 1
ATOM 1697 C C . ARG A 1 226 ? 3.068 -20.384 10.295 1.00 95.50 226 ARG A C 1
ATOM 1699 O O . ARG A 1 226 ? 2.667 -21.214 11.103 1.00 95.50 226 ARG A O 1
ATOM 1706 N N . MET A 1 227 ? 2.392 -19.270 10.021 1.00 96.00 227 MET A N 1
ATOM 1707 C CA . MET A 1 227 ? 1.047 -18.983 10.524 1.00 96.00 227 MET A CA 1
ATOM 1708 C C . MET A 1 227 ? -0.047 -19.381 9.527 1.00 96.00 227 MET A C 1
ATOM 1710 O O . MET A 1 227 ? -1.201 -19.007 9.732 1.00 96.00 227 MET A O 1
ATOM 1714 N N . ASP A 1 228 ? 0.302 -20.069 8.439 1.00 97.75 228 ASP A N 1
ATOM 1715 C CA . ASP A 1 228 ? -0.588 -20.413 7.329 1.00 97.75 228 ASP A CA 1
ATOM 1716 C C . ASP A 1 228 ? -1.290 -19.197 6.701 1.00 97.75 228 ASP A C 1
ATOM 1718 O O . ASP A 1 228 ? -2.326 -19.329 6.057 1.00 97.75 228 ASP A O 1
ATOM 1722 N N . LEU A 1 229 ? -0.769 -17.980 6.877 1.00 97.69 229 LEU A N 1
ATOM 1723 C CA . LEU A 1 229 ? -1.353 -16.783 6.274 1.00 97.69 229 LEU A CA 1
ATOM 1724 C C . LEU A 1 229 ? -1.091 -16.746 4.766 1.00 97.69 229 LEU A C 1
ATOM 1726 O O . LEU A 1 229 ? -2.001 -16.436 3.998 1.00 97.69 229 LEU A O 1
ATOM 1730 N N . VAL A 1 230 ? 0.119 -17.118 4.349 1.00 98.06 230 VAL A N 1
ATOM 1731 C CA . VAL A 1 230 ? 0.449 -17.435 2.952 1.00 98.06 230 VAL A CA 1
ATOM 1732 C C . VAL A 1 230 ? 0.550 -18.945 2.784 1.00 98.06 230 VAL A C 1
ATOM 1734 O O . VAL A 1 230 ? 0.819 -19.665 3.741 1.00 98.06 230 VAL A O 1
ATOM 1737 N N . THR A 1 231 ? 0.309 -19.431 1.571 1.00 97.44 231 THR A N 1
ATOM 1738 C CA . THR A 1 231 ? 0.417 -20.858 1.232 1.00 97.44 231 THR A CA 1
ATOM 1739 C C . THR A 1 231 ? 1.766 -21.220 0.614 1.00 97.44 231 THR A C 1
ATOM 1741 O O . THR A 1 231 ? 2.104 -22.396 0.542 1.00 97.44 231 THR A O 1
ATOM 1744 N N . SER A 1 232 ? 2.519 -20.226 0.147 1.00 94.44 232 SER A N 1
ATOM 1745 C CA . SER A 1 232 ? 3.873 -20.360 -0.393 1.00 94.44 232 SER A CA 1
ATOM 1746 C C . SER A 1 232 ? 4.591 -19.005 -0.335 1.00 94.44 232 SER A C 1
ATOM 1748 O O . SER A 1 232 ? 3.985 -17.993 0.020 1.00 94.44 232 SER A O 1
ATOM 1750 N N . LEU A 1 233 ? 5.883 -18.993 -0.673 1.00 86.12 233 LEU A N 1
ATOM 1751 C CA . LEU A 1 233 ? 6.714 -17.781 -0.755 1.00 86.12 233 LEU A CA 1
ATOM 1752 C C . LEU A 1 233 ? 6.759 -17.189 -2.176 1.00 86.12 233 LEU A C 1
ATOM 1754 O O . LEU A 1 233 ? 7.649 -16.406 -2.499 1.00 86.12 233 LEU A O 1
ATOM 1758 N N . ASP A 1 234 ? 5.825 -17.597 -3.036 1.00 89.69 234 ASP A N 1
ATOM 1759 C CA . ASP A 1 234 ? 5.732 -17.088 -4.400 1.00 89.69 234 ASP A CA 1
ATOM 1760 C C . ASP A 1 234 ? 5.264 -15.621 -4.434 1.00 89.69 234 ASP A C 1
ATOM 1762 O O . ASP A 1 234 ? 4.813 -15.041 -3.443 1.00 89.69 234 ASP A O 1
ATOM 1766 N N . SER A 1 235 ? 5.347 -15.023 -5.620 1.00 88.12 235 SER A N 1
ATOM 1767 C CA . SER A 1 235 ? 4.890 -13.663 -5.922 1.00 88.12 235 SER A CA 1
ATOM 1768 C C . SER A 1 235 ? 3.570 -13.679 -6.700 1.00 88.12 235 SER A C 1
ATOM 1770 O O . SER A 1 235 ? 3.085 -14.731 -7.121 1.00 88.12 235 SER A O 1
ATOM 1772 N N . VAL A 1 236 ? 3.005 -12.493 -6.942 1.00 90.44 236 VAL A N 1
ATOM 1773 C CA . VAL A 1 236 ? 1.852 -12.293 -7.835 1.00 90.44 236 VAL A CA 1
ATOM 1774 C C . VAL A 1 236 ? 2.060 -12.927 -9.216 1.00 90.44 236 VAL A C 1
ATOM 1776 O O . VAL A 1 236 ? 1.107 -13.438 -9.805 1.00 90.44 236 VAL A O 1
ATOM 1779 N N . ASP A 1 237 ? 3.314 -13.005 -9.672 1.00 84.25 237 ASP A N 1
ATOM 1780 C CA . ASP A 1 237 ? 3.730 -13.615 -10.939 1.00 84.25 237 ASP A CA 1
ATOM 1781 C C . ASP A 1 237 ? 3.286 -15.073 -11.090 1.00 84.25 237 ASP A C 1
ATOM 1783 O O . ASP A 1 237 ? 3.022 -15.513 -12.209 1.00 84.25 237 ASP A O 1
ATOM 1787 N N . LEU A 1 238 ? 3.100 -15.797 -9.977 1.00 89.88 238 LEU A N 1
ATOM 1788 C CA . LEU A 1 238 ? 2.531 -17.149 -9.970 1.00 89.88 238 LEU A CA 1
ATOM 1789 C C . LEU A 1 238 ? 1.180 -17.216 -10.702 1.00 89.88 238 LEU A C 1
ATOM 1791 O O . LEU A 1 238 ? 0.823 -18.250 -11.266 1.00 89.88 238 LEU A O 1
ATOM 1795 N N . PHE A 1 239 ? 0.421 -16.120 -10.676 1.00 93.00 239 PHE A N 1
ATOM 1796 C CA . PHE A 1 239 ? -0.919 -16.024 -11.243 1.00 93.00 239 PHE A CA 1
ATOM 1797 C C . PHE A 1 239 ? -1.000 -15.169 -12.506 1.00 93.00 239 PHE A C 1
ATOM 1799 O O . PHE A 1 239 ? -1.992 -15.268 -13.232 1.00 93.00 239 PHE A O 1
ATOM 1806 N N . THR A 1 240 ? -0.007 -14.315 -12.762 1.00 91.19 240 THR A N 1
ATOM 1807 C CA . THR A 1 240 ? -0.108 -13.254 -13.778 1.00 91.19 240 THR A CA 1
ATOM 1808 C C . THR A 1 240 ? 1.010 -13.258 -14.813 1.00 91.19 240 THR A C 1
ATOM 1810 O O . THR A 1 240 ? 0.872 -12.575 -15.831 1.00 91.19 240 THR A O 1
ATOM 1813 N N . ALA A 1 241 ? 2.097 -14.010 -14.606 1.00 81.38 241 ALA A N 1
ATOM 1814 C CA . ALA A 1 241 ? 3.183 -14.072 -15.578 1.00 81.38 241 ALA A CA 1
ATOM 1815 C C . ALA A 1 241 ? 2.694 -14.662 -16.908 1.00 81.38 241 ALA A C 1
ATOM 1817 O O . ALA A 1 241 ? 1.978 -15.662 -16.939 1.00 81.38 241 ALA A O 1
ATOM 1818 N N . GLY A 1 242 ? 3.117 -14.078 -18.032 1.00 79.56 242 GLY A N 1
ATOM 1819 C CA . GLY A 1 242 ? 2.694 -14.536 -19.360 1.00 79.56 242 GLY A CA 1
ATOM 1820 C C . GLY A 1 242 ? 3.037 -16.004 -19.650 1.00 79.56 242 GLY A C 1
ATOM 1821 O O . GLY A 1 242 ? 2.335 -16.679 -20.400 1.00 79.56 242 GLY A O 1
ATOM 1822 N N . THR A 1 243 ? 4.082 -16.526 -19.006 1.00 80.69 243 THR A N 1
ATOM 1823 C CA . THR A 1 243 ? 4.550 -17.908 -19.153 1.00 80.69 243 THR A CA 1
ATOM 1824 C C . THR A 1 243 ? 3.600 -18.950 -18.564 1.00 80.69 243 THR A C 1
ATOM 1826 O O . THR A 1 243 ? 3.646 -20.098 -19.005 1.00 80.69 243 THR A O 1
ATOM 1829 N N . ILE A 1 244 ? 2.706 -18.592 -17.630 1.00 88.12 244 ILE A N 1
ATOM 1830 C CA . ILE A 1 244 ? 1.834 -19.581 -16.969 1.00 88.12 244 ILE A CA 1
ATOM 1831 C C . ILE A 1 244 ? 0.846 -20.230 -17.942 1.00 88.12 244 ILE A C 1
ATOM 1833 O O . ILE A 1 244 ? 0.476 -21.387 -17.770 1.00 88.12 244 ILE A O 1
ATOM 1837 N N . CYS A 1 245 ? 0.463 -19.524 -19.008 1.00 89.88 245 CYS A N 1
ATOM 1838 C CA . CYS A 1 245 ? -0.469 -20.035 -20.012 1.00 89.88 245 CYS A CA 1
ATOM 1839 C C . CYS A 1 245 ? 0.161 -21.021 -21.003 1.00 89.88 245 CYS A C 1
ATOM 1841 O O . CYS A 1 245 ? -0.512 -21.495 -21.913 1.00 89.88 245 CYS A O 1
ATOM 1843 N N . ARG A 1 246 ? 1.438 -21.370 -20.804 1.00 87.81 246 ARG A N 1
ATOM 1844 C CA . ARG A 1 246 ? 2.113 -22.476 -21.495 1.00 87.81 246 ARG A CA 1
ATOM 1845 C C . ARG A 1 246 ? 2.087 -23.777 -20.686 1.00 87.81 246 ARG A C 1
ATOM 1847 O O . ARG A 1 246 ? 2.551 -24.803 -21.175 1.00 87.81 246 ARG A O 1
ATOM 1854 N N . ALA A 1 247 ? 1.593 -23.741 -19.446 1.00 87.06 247 ALA A N 1
ATOM 1855 C CA . ALA A 1 247 ? 1.521 -24.917 -18.590 1.00 87.06 247 ALA A CA 1
ATOM 1856 C C . ALA A 1 247 ? 0.454 -25.915 -19.074 1.00 87.06 247 ALA A C 1
ATOM 1858 O O . ALA A 1 247 ? -0.563 -25.533 -19.652 1.00 87.06 247 ALA A O 1
ATOM 1859 N N . ASN A 1 248 ? 0.683 -27.200 -18.789 1.00 84.88 248 ASN A N 1
ATOM 1860 C CA . ASN A 1 248 ? -0.270 -28.280 -19.029 1.00 84.88 248 ASN A CA 1
ATOM 1861 C C . ASN A 1 248 ? -0.586 -28.986 -17.692 1.00 84.88 248 ASN A C 1
ATOM 1863 O O . ASN A 1 248 ? 0.337 -29.539 -17.089 1.00 84.88 248 ASN A O 1
ATOM 1867 N N . PRO A 1 249 ? -1.844 -28.981 -17.207 1.00 89.38 249 PRO A N 1
ATOM 1868 C CA . PRO A 1 249 ? -3.036 -28.405 -17.839 1.00 89.38 249 PRO A CA 1
ATOM 1869 C C . PRO A 1 249 ? -3.040 -26.868 -17.848 1.00 89.38 249 PRO A C 1
ATOM 1871 O O . PRO A 1 249 ? -2.475 -26.235 -16.955 1.00 89.38 249 PRO A O 1
ATOM 1874 N N . LEU A 1 250 ? -3.715 -26.283 -18.847 1.00 89.25 250 LEU A N 1
ATOM 1875 C CA . LEU A 1 250 ? -3.841 -24.831 -19.001 1.00 89.25 250 LEU A CA 1
ATOM 1876 C C . LEU A 1 250 ? -4.515 -24.214 -17.758 1.00 89.25 250 LEU A C 1
ATOM 1878 O O . LEU A 1 250 ? -5.611 -24.654 -17.386 1.00 89.25 250 LEU A O 1
ATOM 1882 N N . PRO A 1 251 ? -3.918 -23.189 -17.119 1.00 91.69 251 PRO A N 1
ATOM 1883 C CA . PRO A 1 251 ? -4.540 -22.524 -15.982 1.00 91.69 251 PRO A CA 1
ATOM 1884 C C . PRO A 1 251 ? -5.900 -21.914 -16.338 1.00 91.69 251 PRO A C 1
ATOM 1886 O O . PRO A 1 251 ? -6.078 -21.306 -17.390 1.00 91.69 251 PRO A O 1
ATOM 1889 N N . ALA A 1 252 ? -6.869 -22.023 -15.424 1.00 91.25 252 ALA A N 1
ATOM 1890 C CA . ALA A 1 252 ? -8.252 -21.583 -15.652 1.00 91.25 252 ALA A CA 1
ATOM 1891 C C . ALA A 1 252 ? -8.405 -20.069 -15.890 1.00 91.25 252 ALA A C 1
ATOM 1893 O O . ALA A 1 252 ? -9.456 -19.612 -16.348 1.00 91.25 252 ALA A O 1
ATOM 1894 N N . ASN A 1 253 ? -7.385 -19.286 -15.540 1.00 94.69 253 ASN A N 1
ATOM 1895 C CA . ASN A 1 253 ? -7.363 -17.849 -15.744 1.00 94.69 253 ASN A CA 1
ATOM 1896 C C . ASN A 1 253 ? -6.733 -17.434 -17.081 1.00 94.69 253 ASN A C 1
ATOM 1898 O O . ASN A 1 253 ? -6.750 -16.253 -17.399 1.00 94.69 253 ASN A O 1
ATOM 1902 N N . CYS A 1 254 ? -6.233 -18.371 -17.884 1.00 93.00 254 CYS A N 1
ATOM 1903 C CA . CYS A 1 254 ? -5.740 -18.105 -19.228 1.00 93.00 254 CYS A CA 1
ATOM 1904 C C . CYS A 1 254 ? -6.892 -18.019 -20.230 1.00 93.00 254 CYS A C 1
ATOM 1906 O O . CYS A 1 254 ? -7.756 -18.897 -20.274 1.00 93.00 254 CYS A O 1
ATOM 1908 N N . ARG A 1 255 ? -6.912 -16.957 -21.042 1.00 91.56 255 ARG A N 1
ATOM 1909 C CA . ARG A 1 255 ? -7.937 -16.742 -22.064 1.00 91.56 255 ARG A CA 1
ATOM 1910 C C . ARG A 1 255 ? -7.311 -16.395 -23.406 1.00 91.56 255 ARG A C 1
ATOM 1912 O O . ARG A 1 255 ? -6.569 -15.420 -23.536 1.00 91.56 255 ARG A O 1
ATOM 1919 N N . GLU A 1 256 ? -7.689 -17.180 -24.402 1.00 88.81 256 GLU A N 1
ATOM 1920 C CA . GLU A 1 256 ? -7.410 -16.899 -25.802 1.00 88.81 256 GLU A CA 1
ATOM 1921 C C . GLU A 1 256 ? -8.342 -15.796 -26.317 1.00 88.81 256 GLU A C 1
ATOM 1923 O O . GLU A 1 256 ? -9.550 -15.808 -26.049 1.00 88.81 256 GLU A O 1
ATOM 1928 N N . ILE A 1 257 ? -7.786 -14.833 -27.050 1.00 80.75 257 ILE A N 1
ATOM 1929 C CA . ILE A 1 257 ? -8.567 -13.896 -27.860 1.00 80.75 257 ILE A CA 1
ATOM 1930 C C . ILE A 1 257 ? -8.237 -14.207 -29.325 1.00 80.75 257 ILE A C 1
ATOM 1932 O O . ILE A 1 257 ? -7.076 -14.066 -29.712 1.00 80.75 257 ILE A O 1
ATOM 1936 N N . PRO A 1 258 ? -9.213 -14.657 -30.140 1.00 62.22 258 PRO A N 1
ATOM 1937 C CA . PRO A 1 258 ? -8.962 -15.008 -31.532 1.00 62.22 258 PRO A CA 1
ATOM 1938 C C . PRO A 1 258 ? -8.436 -13.802 -32.309 1.00 62.22 258 PRO A C 1
ATOM 1940 O O . PRO A 1 258 ? -9.081 -12.753 -32.357 1.00 62.22 258 PRO A O 1
ATOM 1943 N N . ALA A 1 259 ? -7.277 -13.954 -32.943 1.00 55.69 259 ALA A N 1
ATOM 1944 C CA . ALA A 1 259 ? -6.750 -12.944 -33.845 1.00 55.69 259 ALA A CA 1
ATOM 1945 C C . ALA A 1 259 ? -7.578 -12.931 -35.140 1.00 55.69 259 ALA A C 1
ATOM 1947 O O . ALA A 1 259 ? -7.417 -13.810 -35.988 1.00 55.69 259 ALA A O 1
ATOM 1948 N N . ASN A 1 260 ? -8.421 -11.917 -35.340 1.00 44.78 260 ASN A N 1
ATOM 1949 C CA . ASN A 1 260 ? -8.801 -11.535 -36.700 1.00 44.78 260 ASN A CA 1
ATOM 1950 C C . ASN A 1 260 ? -7.553 -10.909 -37.363 1.00 44.78 260 ASN A C 1
ATOM 1952 O O . ASN A 1 260 ? -7.207 -9.761 -37.102 1.00 44.78 260 ASN A O 1
ATOM 1956 N N . ARG A 1 261 ? -6.822 -11.737 -38.124 1.00 38.06 261 ARG A N 1
ATOM 1957 C CA . ARG A 1 261 ? -5.502 -11.513 -38.767 1.00 38.06 261 ARG A CA 1
ATOM 1958 C C . ARG A 1 261 ? -5.530 -10.464 -39.908 1.00 38.06 261 ARG A C 1
ATOM 1960 O O . ARG A 1 261 ? -6.598 -10.233 -40.468 1.00 38.06 261 ARG A O 1
ATOM 1967 N N . PRO A 1 262 ? -4.377 -9.875 -40.310 1.00 35.41 262 PRO A N 1
ATOM 1968 C CA . PRO A 1 262 ? -3.371 -10.593 -41.116 1.00 35.41 262 PRO A CA 1
ATOM 1969 C C . PRO A 1 262 ? -2.081 -10.925 -40.362 1.00 35.41 262 PRO A C 1
ATOM 1971 O O . PRO A 1 262 ? -1.640 -10.192 -39.484 1.00 35.41 262 PRO A O 1
ATOM 1974 N N . ALA A 1 263 ? -1.462 -12.039 -40.750 1.00 33.84 263 ALA A N 1
ATOM 1975 C CA . ALA A 1 263 ? -0.097 -12.373 -40.378 1.00 33.84 263 ALA A CA 1
ATOM 1976 C C . ALA A 1 263 ? 0.871 -11.307 -40.919 1.00 33.84 263 ALA A C 1
ATOM 1978 O O . ALA A 1 263 ? 0.846 -11.003 -42.111 1.00 33.84 263 ALA A O 1
ATOM 1979 N N . LEU A 1 264 ? 1.741 -10.780 -40.058 1.00 33.38 264 LEU A N 1
ATOM 1980 C CA . LEU A 1 264 ? 2.989 -10.170 -40.512 1.00 33.38 264 LEU A CA 1
ATOM 1981 C C . LEU A 1 264 ? 3.838 -11.275 -41.167 1.00 33.38 264 LEU A C 1
ATOM 1983 O O . LEU A 1 264 ? 3.851 -12.400 -40.653 1.00 33.38 264 LEU A O 1
ATOM 1987 N N . PRO A 1 265 ? 4.486 -11.009 -42.314 1.00 34.56 265 PRO A N 1
ATOM 1988 C CA . PRO A 1 265 ? 5.201 -12.039 -43.048 1.00 34.56 265 PRO A CA 1
ATOM 1989 C C . PRO A 1 265 ? 6.331 -12.617 -42.195 1.00 34.56 265 PRO A C 1
ATOM 1991 O O . PRO A 1 265 ? 7.116 -11.893 -41.585 1.00 34.56 265 PRO A O 1
ATOM 1994 N N . ALA A 1 266 ? 6.393 -13.948 -42.172 1.00 41.56 266 ALA A N 1
ATOM 1995 C CA . ALA A 1 266 ? 7.545 -14.692 -41.699 1.00 41.56 266 ALA A CA 1
ATOM 1996 C C . ALA A 1 266 ? 8.747 -14.317 -42.574 1.00 41.56 266 ALA A C 1
ATOM 1998 O O . ALA A 1 266 ? 8.742 -14.572 -43.777 1.00 41.56 266 ALA A O 1
ATOM 1999 N N . GLY A 1 267 ? 9.747 -13.677 -41.974 1.00 37.81 267 GLY A N 1
ATOM 2000 C CA . GLY A 1 267 ? 10.926 -13.233 -42.703 1.00 37.81 267 GLY A CA 1
ATOM 2001 C C . GLY A 1 267 ? 11.816 -12.300 -41.899 1.00 37.81 267 GLY A C 1
ATOM 2002 O O . GLY A 1 267 ? 12.023 -11.164 -42.301 1.00 37.81 267 GLY A O 1
ATOM 2003 N N . SER A 1 268 ? 12.357 -12.781 -40.782 1.00 28.27 268 SER A N 1
ATOM 2004 C CA . SER A 1 268 ? 13.648 -12.303 -40.283 1.00 28.27 268 SER A CA 1
ATOM 2005 C C . SER A 1 268 ? 14.243 -13.366 -39.364 1.00 28.27 268 SER A C 1
ATOM 2007 O O . SER A 1 268 ? 13.781 -13.568 -38.240 1.00 28.27 268 SER A O 1
ATOM 2009 N N . GLU A 1 269 ? 15.245 -14.070 -39.882 1.00 31.33 269 GLU A N 1
ATOM 2010 C CA . GLU A 1 269 ? 16.234 -14.792 -39.083 1.00 31.33 269 GLU A CA 1
ATOM 2011 C C . GLU A 1 269 ? 16.885 -13.864 -38.037 1.00 31.33 269 GLU A C 1
ATOM 2013 O O . GLU A 1 269 ? 16.812 -12.637 -38.166 1.00 31.33 269 GLU A O 1
ATOM 2018 N N . PRO A 1 270 ? 17.463 -14.429 -36.961 1.00 33.88 270 PRO A N 1
ATOM 2019 C CA . PRO A 1 270 ? 17.742 -13.699 -35.734 1.00 33.88 270 PRO A CA 1
ATOM 2020 C C . PRO A 1 270 ? 18.831 -12.650 -35.951 1.00 33.88 270 PRO A C 1
ATOM 2022 O O . PRO A 1 270 ? 20.003 -12.977 -36.123 1.00 33.88 270 PRO A O 1
ATOM 2025 N N . ALA A 1 271 ? 18.440 -11.378 -35.887 1.00 28.33 271 ALA A N 1
ATOM 2026 C CA . ALA A 1 271 ? 19.394 -10.305 -35.686 1.00 28.33 271 ALA A CA 1
ATOM 2027 C C . ALA A 1 271 ? 19.979 -10.447 -34.276 1.00 28.33 271 ALA A C 1
ATOM 2029 O O . ALA A 1 271 ? 19.264 -10.444 -33.271 1.00 28.33 271 ALA A O 1
ATOM 2030 N N . GLU A 1 272 ? 21.291 -10.629 -34.248 1.00 28.56 272 GLU A N 1
ATOM 2031 C CA . GLU A 1 272 ? 22.157 -10.636 -33.081 1.00 28.56 272 GLU A CA 1
ATOM 2032 C C . GLU A 1 272 ? 21.803 -9.472 -32.146 1.00 28.56 272 GLU A C 1
ATOM 2034 O O . GLU A 1 272 ? 21.773 -8.318 -32.567 1.00 28.56 272 GLU A O 1
ATOM 2039 N N . VAL A 1 273 ? 21.470 -9.798 -30.894 1.00 31.25 273 VAL A N 1
ATOM 2040 C CA . VAL A 1 273 ? 20.989 -8.863 -29.869 1.00 31.25 273 VAL A CA 1
ATOM 2041 C C . VAL A 1 273 ? 22.065 -7.812 -29.574 1.00 31.25 273 VAL A C 1
ATOM 2043 O O . VAL A 1 273 ? 23.067 -8.148 -28.938 1.00 31.25 273 VAL A O 1
ATOM 2046 N N . PRO A 1 274 ? 21.867 -6.527 -29.924 1.00 33.09 274 PRO A N 1
ATOM 2047 C CA . PRO A 1 274 ? 22.600 -5.448 -29.286 1.00 33.09 274 PRO A CA 1
ATOM 2048 C C . PRO A 1 274 ? 21.953 -5.211 -27.910 1.00 33.09 274 PRO A C 1
ATOM 2050 O O . PRO A 1 274 ? 20.733 -5.354 -27.778 1.00 33.09 274 PRO A O 1
ATOM 2053 N N . PRO A 1 275 ? 22.719 -4.868 -26.862 1.00 32.53 275 PRO A N 1
ATOM 2054 C CA . PRO A 1 275 ? 22.167 -4.697 -25.524 1.00 32.53 275 PRO A CA 1
ATOM 2055 C C . PRO A 1 275 ? 21.068 -3.631 -25.551 1.00 32.53 275 PRO A C 1
ATOM 2057 O O . PRO A 1 275 ? 21.314 -2.477 -25.903 1.00 32.53 275 PRO A O 1
ATOM 2060 N N . ALA A 1 276 ? 19.851 -4.052 -25.200 1.00 30.16 276 ALA A N 1
ATOM 2061 C CA . ALA A 1 276 ? 18.679 -3.198 -25.135 1.00 30.16 276 ALA A CA 1
ATOM 2062 C C . ALA A 1 276 ? 18.953 -2.019 -24.192 1.00 30.16 276 ALA A C 1
ATOM 2064 O O . ALA A 1 276 ? 19.132 -2.189 -22.984 1.00 30.16 276 ALA A O 1
ATOM 2065 N N . GLN A 1 277 ? 18.996 -0.818 -24.763 1.00 30.86 277 GLN A N 1
ATOM 2066 C CA . GLN A 1 277 ? 18.870 0.416 -24.004 1.00 30.86 277 GLN A CA 1
ATOM 2067 C C . GLN A 1 277 ? 17.404 0.545 -23.542 1.00 30.86 277 GLN A C 1
ATOM 2069 O O . GLN A 1 277 ? 16.508 0.200 -24.313 1.00 30.86 277 GLN A O 1
ATOM 2074 N N . PRO A 1 278 ? 17.117 0.990 -22.305 1.00 39.56 278 PRO A N 1
ATOM 2075 C CA . PRO A 1 278 ? 15.769 0.900 -21.751 1.00 39.56 278 PRO A CA 1
ATOM 2076 C C . PRO A 1 278 ? 14.857 2.028 -22.253 1.00 39.56 278 PRO A C 1
ATOM 2078 O O . PRO A 1 278 ? 15.055 3.196 -21.920 1.00 39.56 278 PRO A O 1
ATOM 2081 N N . GLU A 1 279 ? 13.792 1.668 -22.966 1.00 29.84 279 GLU A N 1
ATOM 2082 C CA . GLU A 1 279 ? 12.619 2.517 -23.216 1.00 29.84 279 GLU A CA 1
ATOM 2083 C C . GLU A 1 279 ? 11.746 2.618 -21.942 1.00 29.84 279 GLU A C 1
ATOM 2085 O O . GLU A 1 279 ? 10.688 2.007 -21.829 1.00 29.84 279 GLU A O 1
ATOM 2090 N N . ILE A 1 280 ? 12.209 3.376 -20.936 1.00 29.69 280 ILE A N 1
ATOM 2091 C CA . ILE A 1 280 ? 11.496 3.635 -19.657 1.00 29.69 280 ILE A CA 1
ATOM 2092 C C . ILE A 1 280 ? 10.528 4.837 -19.738 1.00 29.69 280 ILE A C 1
ATOM 2094 O O . ILE A 1 280 ? 9.785 5.133 -18.802 1.00 29.69 280 ILE A O 1
ATOM 2098 N N . ALA A 1 281 ? 10.458 5.553 -20.852 1.00 32.16 281 ALA A N 1
ATOM 2099 C CA . ALA A 1 281 ? 9.685 6.787 -20.911 1.00 32.16 281 ALA A CA 1
ATOM 2100 C C . ALA A 1 281 ? 8.216 6.534 -21.288 1.00 32.16 281 ALA A C 1
ATOM 2102 O O . ALA A 1 281 ? 7.902 6.586 -22.466 1.00 32.16 281 ALA A O 1
ATOM 2103 N N . LEU A 1 282 ? 7.326 6.288 -20.309 1.00 34.78 282 LEU A N 1
ATOM 2104 C CA . LEU A 1 282 ? 5.950 6.850 -20.263 1.00 34.78 282 LEU A CA 1
ATOM 2105 C C . LEU A 1 282 ? 5.135 6.354 -19.047 1.00 34.78 282 LEU A C 1
ATOM 2107 O O . LEU A 1 282 ? 4.165 5.609 -19.170 1.00 34.78 282 LEU A O 1
ATOM 2111 N N . ARG A 1 283 ? 5.528 6.810 -17.848 1.00 36.22 283 ARG A N 1
ATOM 2112 C CA . ARG A 1 283 ? 4.662 7.427 -16.809 1.00 36.22 283 ARG A CA 1
ATOM 2113 C C . ARG A 1 283 ? 5.489 7.745 -15.561 1.00 36.22 283 ARG A C 1
ATOM 2115 O O . ARG A 1 283 ? 5.218 7.295 -14.455 1.00 36.22 283 ARG A O 1
ATOM 2122 N N . GLU A 1 284 ? 6.494 8.575 -15.757 1.00 46.25 284 GLU A N 1
ATOM 2123 C CA . GLU A 1 284 ? 7.129 9.326 -14.690 1.00 46.25 284 GLU A CA 1
ATOM 2124 C C . GLU A 1 284 ? 6.928 10.786 -15.076 1.00 46.25 284 GLU A C 1
ATOM 2126 O O . GLU A 1 284 ? 7.591 11.292 -15.976 1.00 46.25 284 GLU A O 1
ATOM 2131 N N . GLN A 1 285 ? 5.909 11.442 -14.513 1.00 64.88 285 GLN A N 1
ATOM 2132 C CA . GLN A 1 285 ? 5.826 12.890 -14.678 1.00 64.88 285 GLN A CA 1
ATOM 2133 C C . GLN A 1 285 ? 7.078 13.484 -14.028 1.00 64.88 285 GLN A C 1
ATOM 2135 O O . GLN A 1 285 ? 7.451 13.073 -12.923 1.00 64.88 285 GLN A O 1
ATOM 2140 N N . ASP A 1 286 ? 7.730 14.411 -14.732 1.00 80.94 286 ASP A N 1
ATOM 2141 C CA . ASP A 1 286 ? 8.850 15.178 -14.192 1.00 80.94 286 ASP A CA 1
ATOM 2142 C C . ASP A 1 286 ? 8.525 15.676 -12.784 1.00 80.94 286 ASP A C 1
ATOM 2144 O O . ASP A 1 286 ? 7.406 16.138 -12.541 1.00 80.94 286 ASP A O 1
ATOM 2148 N N . MET A 1 287 ? 9.518 15.665 -11.893 1.00 90.94 287 MET A N 1
ATOM 2149 C CA . MET A 1 287 ? 9.353 16.180 -10.539 1.00 90.94 287 MET A CA 1
ATOM 2150 C C . MET A 1 287 ? 8.744 17.581 -10.569 1.00 90.94 287 MET A C 1
ATOM 2152 O O . MET A 1 287 ? 9.321 18.540 -11.098 1.00 90.94 287 MET A O 1
ATOM 2156 N N . ARG A 1 288 ? 7.552 17.672 -9.991 1.00 90.62 288 ARG A N 1
ATOM 2157 C CA . ARG A 1 288 ? 6.762 18.884 -9.869 1.00 90.62 288 ARG A CA 1
ATOM 2158 C C . ARG A 1 288 ? 7.020 19.494 -8.505 1.00 90.62 288 ARG A C 1
ATOM 2160 O O . ARG A 1 288 ? 6.943 18.803 -7.492 1.00 90.62 288 ARG A O 1
ATOM 2167 N N . PHE A 1 289 ? 7.253 20.801 -8.501 1.00 94.56 289 PHE A N 1
ATOM 2168 C CA . PHE A 1 289 ? 7.389 21.596 -7.291 1.00 94.56 289 PHE A CA 1
ATOM 2169 C C . PHE A 1 289 ? 6.237 22.588 -7.200 1.00 94.56 289 PHE A C 1
ATOM 2171 O O . PHE A 1 289 ? 6.075 23.425 -8.087 1.00 94.56 289 PHE A O 1
ATOM 2178 N N . VAL A 1 290 ? 5.445 22.504 -6.135 1.00 94.31 290 VAL A N 1
ATOM 2179 C CA . VAL A 1 290 ? 4.357 23.452 -5.857 1.00 94.31 290 VAL A CA 1
ATOM 2180 C C . VAL A 1 290 ? 4.340 23.827 -4.383 1.00 94.31 290 VAL A C 1
ATOM 2182 O O . VAL A 1 290 ? 4.696 23.013 -3.533 1.00 94.31 290 VAL A O 1
ATOM 2185 N N . VAL A 1 291 ? 3.922 25.054 -4.073 1.00 94.69 291 VAL A N 1
ATOM 2186 C CA . VAL A 1 291 ? 3.696 25.479 -2.686 1.00 94.69 291 VAL A CA 1
ATOM 2187 C C . VAL A 1 291 ? 2.336 24.980 -2.234 1.00 94.69 291 VAL A C 1
ATOM 2189 O O . VAL A 1 291 ? 1.350 25.096 -2.962 1.00 94.69 291 VAL A O 1
ATOM 2192 N N . VAL A 1 292 ? 2.287 24.436 -1.028 1.00 91.81 292 VAL A N 1
ATOM 2193 C CA . VAL A 1 292 ? 1.085 23.865 -0.432 1.00 91.81 292 VAL A CA 1
ATOM 2194 C C . VAL A 1 292 ? 0.896 24.456 0.949 1.00 91.81 292 VAL A C 1
ATOM 2196 O O . VAL A 1 292 ? 1.868 24.630 1.679 1.00 91.81 292 VAL A O 1
ATOM 2199 N N . ARG A 1 293 ? -0.350 24.764 1.300 1.00 89.69 293 ARG A N 1
ATOM 2200 C CA . ARG A 1 293 ? -0.771 25.233 2.615 1.00 89.69 293 ARG A CA 1
ATOM 2201 C C . ARG A 1 293 ? -1.653 24.181 3.276 1.00 89.69 293 ARG A C 1
ATOM 2203 O O . ARG A 1 293 ? -2.575 23.643 2.660 1.00 89.69 293 ARG A O 1
ATOM 2210 N N . GLY A 1 294 ? -1.391 23.935 4.556 1.00 83.50 294 GLY A N 1
ATOM 2211 C CA . GLY A 1 294 ? -2.234 23.080 5.382 1.00 83.50 294 GLY A CA 1
ATOM 2212 C C . GLY A 1 294 ? -3.666 23.611 5.474 1.00 83.50 294 GLY A C 1
ATOM 2213 O O . GLY A 1 294 ? -3.888 24.816 5.533 1.00 83.50 294 GLY A O 1
ATOM 2214 N N . ILE A 1 295 ? -4.643 22.710 5.536 1.00 78.00 295 ILE A N 1
ATOM 2215 C CA . ILE A 1 295 ? -6.067 23.068 5.687 1.00 78.00 295 ILE A CA 1
ATOM 2216 C C . ILE A 1 295 ? -6.671 22.627 7.023 1.00 78.00 295 ILE A C 1
ATOM 2218 O O . ILE A 1 295 ? -7.890 22.542 7.176 1.00 78.00 295 ILE A O 1
ATOM 2222 N N . ASN A 1 296 ? -5.834 22.259 7.991 1.00 73.75 296 ASN A N 1
ATOM 2223 C CA . ASN A 1 296 ? -6.332 21.731 9.250 1.00 73.75 296 ASN A CA 1
ATOM 2224 C C . ASN A 1 296 ? -7.053 22.846 10.040 1.00 73.75 296 ASN A C 1
ATOM 2226 O O . ASN A 1 296 ? -6.446 23.885 10.299 1.00 73.75 296 ASN A O 1
ATOM 2230 N N . PRO A 1 297 ? -8.307 22.646 10.496 1.00 72.50 297 PRO A N 1
ATOM 2231 C CA . PRO A 1 297 ? -9.024 23.656 11.276 1.00 72.50 297 PRO A CA 1
ATOM 2232 C C . PRO A 1 297 ? -8.281 24.121 12.534 1.00 72.50 297 PRO A C 1
ATOM 2234 O O . PRO A 1 297 ? -8.511 25.231 12.996 1.00 72.50 297 PRO A O 1
ATOM 2237 N N . LEU A 1 298 ? -7.383 23.289 13.077 1.00 71.56 298 LEU A N 1
ATOM 2238 C CA . LEU A 1 298 ? -6.564 23.611 14.248 1.00 71.56 298 LEU A CA 1
ATOM 2239 C C . LEU A 1 298 ? -5.492 24.676 13.983 1.00 71.56 298 LEU A C 1
ATOM 2241 O O . LEU A 1 298 ? -4.994 25.251 14.945 1.00 71.56 298 LEU A O 1
ATOM 2245 N N . CYS A 1 299 ? -5.123 24.913 12.720 1.00 76.25 299 CYS A N 1
ATOM 2246 C CA . CYS A 1 299 ? -4.130 25.917 12.347 1.00 76.25 299 CYS A CA 1
ATOM 2247 C C . CYS A 1 299 ? -4.716 27.137 11.645 1.00 76.25 299 CYS A C 1
ATOM 2249 O O . CYS A 1 299 ? -3.963 28.054 11.368 1.00 76.25 299 CYS A O 1
ATOM 2251 N N . ASN A 1 300 ? -6.016 27.180 11.345 1.00 73.25 300 ASN A N 1
ATOM 2252 C CA . ASN A 1 300 ? -6.639 28.304 10.639 1.00 73.25 300 ASN A CA 1
ATOM 2253 C C . ASN A 1 300 ? -6.592 29.588 11.504 1.00 73.25 300 ASN A C 1
ATOM 2255 O O . ASN A 1 300 ? -7.003 29.508 12.666 1.00 73.25 300 ASN A O 1
ATOM 2259 N N . PRO A 1 301 ? -6.148 30.758 10.991 1.00 71.62 301 PRO A N 1
ATOM 2260 C CA . PRO A 1 301 ? -5.763 31.096 9.605 1.00 71.62 301 PRO A CA 1
ATOM 2261 C C . PRO A 1 301 ? -4.270 30.992 9.267 1.00 71.62 301 PRO A C 1
ATOM 2263 O O . PRO A 1 301 ? -3.845 31.418 8.196 1.00 71.62 301 PRO A O 1
ATOM 2266 N N . ASP A 1 302 ? -3.488 30.377 10.143 1.00 84.00 302 ASP A N 1
ATOM 2267 C CA . ASP A 1 302 ? -2.030 30.433 10.195 1.00 84.00 302 ASP A CA 1
ATOM 2268 C C . ASP A 1 302 ? -1.364 29.106 9.836 1.00 84.00 302 ASP A C 1
ATOM 2270 O O . ASP A 1 302 ? -0.337 28.737 10.409 1.00 84.00 302 ASP A O 1
ATOM 2274 N N . CYS A 1 303 ? -1.966 28.349 8.926 1.00 87.06 303 CYS A N 1
ATOM 2275 C CA . CYS A 1 303 ? -1.489 27.015 8.602 1.00 87.06 303 CYS A CA 1
ATOM 2276 C C . CYS A 1 303 ? -0.085 27.022 7.976 1.00 87.06 303 CYS A C 1
ATOM 2278 O O . CYS A 1 303 ? 0.275 27.960 7.256 1.00 87.06 303 CYS A O 1
ATOM 2280 N N . PRO A 1 304 ? 0.716 25.971 8.232 1.00 90.56 304 PRO A N 1
ATOM 2281 C CA . PRO A 1 304 ? 2.060 25.888 7.692 1.00 90.56 304 PRO A CA 1
ATOM 2282 C C . PRO A 1 304 ? 2.038 25.663 6.181 1.00 90.56 304 PRO A C 1
ATOM 2284 O O . PRO A 1 304 ? 1.155 24.984 5.647 1.00 90.56 304 PRO A O 1
ATOM 2287 N N . GLU A 1 305 ? 3.042 26.219 5.511 1.00 94.00 305 GLU A N 1
ATOM 2288 C CA . GLU A 1 305 ? 3.312 26.025 4.093 1.00 94.00 305 GLU A CA 1
ATOM 2289 C C . GLU A 1 305 ? 4.561 25.166 3.870 1.00 94.00 305 GLU A C 1
ATOM 2291 O O . GLU A 1 305 ? 5.533 25.230 4.628 1.00 94.00 305 GLU A O 1
ATOM 2296 N N . TRP A 1 306 ? 4.548 24.378 2.798 1.00 95.88 306 TRP A N 1
ATOM 2297 C CA . TRP A 1 306 ? 5.676 23.560 2.355 1.00 95.88 306 TRP A CA 1
ATOM 2298 C C . TRP A 1 306 ? 5.759 23.511 0.830 1.00 95.88 306 TRP A C 1
ATOM 2300 O O . TRP A 1 306 ? 4.824 23.881 0.122 1.00 95.88 306 TRP A O 1
ATOM 2310 N N . ILE A 1 307 ? 6.894 23.045 0.317 1.00 97.69 307 ILE A N 1
ATOM 2311 C CA . ILE A 1 307 ? 7.081 22.718 -1.095 1.00 97.69 307 ILE A CA 1
ATOM 2312 C C . ILE A 1 307 ? 6.778 21.232 -1.264 1.00 97.69 307 ILE A C 1
ATOM 2314 O O . ILE A 1 307 ? 7.499 20.397 -0.727 1.00 97.69 307 ILE A O 1
ATOM 2318 N N . SER A 1 308 ? 5.740 20.885 -2.018 1.00 95.81 308 SER A N 1
ATOM 2319 C CA . SER A 1 308 ? 5.527 19.509 -2.468 1.00 95.81 308 SER A CA 1
ATOM 2320 C C . SER A 1 308 ? 6.444 19.224 -3.651 1.00 95.81 308 SER A C 1
ATOM 2322 O O . SER A 1 308 ? 6.352 19.921 -4.658 1.00 95.81 308 SER A O 1
ATOM 2324 N N . ALA A 1 309 ? 7.296 18.208 -3.531 1.00 96.62 309 ALA A N 1
ATOM 2325 C CA . ALA A 1 309 ? 8.212 17.722 -4.557 1.00 96.62 309 ALA A CA 1
ATOM 2326 C C . ALA A 1 309 ? 7.849 16.276 -4.922 1.00 96.62 309 ALA A C 1
ATOM 2328 O O . ALA A 1 309 ? 8.280 15.328 -4.266 1.00 96.62 309 ALA A O 1
ATOM 2329 N N . GLU A 1 310 ? 7.028 16.097 -5.956 1.00 91.00 310 GLU A N 1
ATOM 2330 C CA . GLU A 1 310 ? 6.519 14.774 -6.340 1.00 91.00 310 GLU A CA 1
ATOM 2331 C C . GLU A 1 310 ? 6.754 14.474 -7.813 1.00 91.00 310 GLU A C 1
ATOM 2333 O O . GLU A 1 310 ? 6.634 15.361 -8.657 1.00 91.00 310 GLU A O 1
ATOM 2338 N N . GLY A 1 311 ? 7.069 13.217 -8.119 1.00 86.12 311 GLY A N 1
ATOM 2339 C CA . GLY A 1 311 ? 7.390 12.752 -9.469 1.00 86.12 311 GLY A CA 1
ATOM 2340 C C . GLY A 1 311 ? 8.826 12.246 -9.582 1.00 86.12 311 GLY A C 1
ATOM 2341 O O . GLY A 1 311 ? 9.534 12.091 -8.582 1.00 86.12 311 GLY A O 1
ATOM 2342 N N . ALA A 1 312 ? 9.258 11.955 -10.802 1.00 85.50 312 ALA A N 1
ATOM 2343 C CA . ALA A 1 312 ? 10.595 11.425 -11.045 1.00 85.50 312 ALA A CA 1
ATOM 2344 C C . ALA A 1 312 ? 11.648 12.520 -11.128 1.00 85.50 312 ALA A C 1
ATOM 2346 O O . ALA A 1 312 ? 11.394 13.618 -11.624 1.00 85.50 312 ALA A O 1
ATOM 2347 N N . ILE A 1 313 ? 12.855 12.210 -10.674 1.00 86.69 313 ILE A N 1
ATOM 2348 C CA . ILE A 1 313 ? 13.989 13.116 -10.804 1.00 86.69 313 ILE A CA 1
ATOM 2349 C C . ILE A 1 313 ? 14.480 13.057 -12.253 1.00 86.69 313 ILE A C 1
ATOM 2351 O O . ILE A 1 313 ? 15.001 12.042 -12.703 1.00 86.69 313 ILE A O 1
ATOM 2355 N N . THR A 1 314 ? 14.325 14.150 -12.990 1.00 87.50 314 THR A N 1
ATOM 2356 C CA . THR A 1 314 ? 14.724 14.264 -14.397 1.00 87.50 314 THR A CA 1
ATOM 2357 C C . THR A 1 314 ? 15.732 15.400 -14.566 1.00 87.50 314 THR A C 1
ATOM 2359 O O . THR A 1 314 ? 15.904 16.210 -13.648 1.00 87.50 314 THR A O 1
ATOM 2362 N N . PRO A 1 315 ? 16.386 15.532 -15.735 1.00 84.69 315 PRO A N 1
ATOM 2363 C CA . PRO A 1 315 ? 17.309 16.639 -16.006 1.00 84.69 315 PRO A CA 1
ATOM 2364 C C . PRO A 1 315 ? 16.725 18.040 -15.766 1.00 84.69 315 PRO A C 1
ATOM 2366 O O . PRO A 1 315 ? 17.465 18.994 -15.529 1.00 84.69 315 PRO A O 1
ATOM 2369 N N . GLN A 1 316 ? 15.395 18.182 -15.789 1.00 84.12 316 GLN A N 1
ATOM 2370 C CA . GLN A 1 316 ? 14.716 19.452 -15.528 1.00 84.12 316 GLN A CA 1
ATOM 2371 C C . GLN A 1 316 ? 14.512 19.745 -14.033 1.00 84.12 316 GLN A C 1
ATOM 2373 O O . GLN A 1 316 ? 14.272 20.898 -13.664 1.00 84.12 316 GLN A O 1
ATOM 2378 N N . THR A 1 317 ? 14.605 18.738 -13.159 1.00 94.44 317 THR A N 1
ATOM 2379 C CA . THR A 1 317 ? 14.313 18.849 -11.722 1.00 94.44 317 THR A CA 1
ATOM 2380 C C . THR A 1 317 ? 15.075 19.993 -11.038 1.00 94.44 317 THR A C 1
ATOM 2382 O O . THR A 1 317 ? 14.422 20.814 -10.385 1.00 94.44 317 THR A O 1
ATOM 2385 N N . PRO A 1 318 ? 16.406 20.158 -11.204 1.00 92.88 318 PRO A N 1
ATOM 2386 C CA . PRO A 1 318 ? 17.132 21.243 -10.538 1.00 92.88 318 PRO A CA 1
ATOM 2387 C C . PRO A 1 318 ? 16.694 22.632 -11.013 1.00 92.88 318 PRO A C 1
ATOM 2389 O O . PRO A 1 318 ? 16.655 23.579 -10.226 1.00 92.88 318 PRO A O 1
ATOM 2392 N N . GLN A 1 319 ? 16.354 22.771 -12.299 1.00 91.69 319 GLN A N 1
ATOM 2393 C CA . GLN A 1 319 ? 15.900 24.042 -12.859 1.00 91.69 319 GLN A CA 1
ATOM 2394 C C . GLN A 1 319 ? 14.508 24.412 -12.339 1.00 91.69 319 GLN A C 1
ATOM 2396 O O . GLN A 1 319 ? 14.322 25.551 -11.913 1.00 91.69 319 GLN A O 1
ATOM 2401 N N . LYS A 1 320 ? 13.567 23.458 -12.306 1.00 94.62 320 LYS A N 1
ATOM 2402 C CA . LYS A 1 320 ? 12.216 23.667 -11.757 1.00 94.62 320 LYS A CA 1
ATOM 2403 C C . LYS A 1 320 ? 12.264 24.032 -10.271 1.00 94.62 320 LYS A C 1
ATOM 2405 O O . LYS A 1 320 ? 11.608 24.984 -9.853 1.00 94.62 320 LYS A O 1
ATOM 2410 N N . LEU A 1 321 ? 13.109 23.351 -9.489 1.00 96.38 321 LEU A N 1
ATOM 2411 C CA . LEU A 1 321 ? 13.330 23.697 -8.083 1.00 96.38 321 LEU A CA 1
ATOM 2412 C C . LEU A 1 321 ? 13.883 25.121 -7.937 1.00 96.38 321 LEU A C 1
ATOM 2414 O O . LEU A 1 321 ? 13.361 25.907 -7.152 1.00 96.38 321 LEU A O 1
ATOM 2418 N N . ARG A 1 322 ? 14.908 25.489 -8.717 1.00 95.56 322 ARG A N 1
ATOM 2419 C CA . ARG A 1 322 ? 15.493 26.840 -8.682 1.00 95.56 322 ARG A CA 1
ATOM 2420 C C . ARG A 1 322 ? 14.473 27.921 -9.041 1.00 95.56 322 ARG A C 1
ATOM 2422 O O . ARG A 1 322 ? 14.452 28.960 -8.387 1.00 95.56 322 ARG A O 1
ATOM 2429 N N . GLN A 1 323 ? 13.643 27.679 -10.055 1.00 94.94 323 GLN A N 1
ATOM 2430 C CA . GLN A 1 323 ? 12.573 28.595 -10.453 1.00 94.94 323 GLN A CA 1
ATOM 2431 C C . GLN A 1 323 ? 11.583 28.808 -9.310 1.00 94.94 323 GLN A C 1
ATOM 2433 O O . GLN A 1 323 ? 11.316 29.955 -8.961 1.00 94.94 323 GLN A O 1
ATOM 2438 N N . LEU A 1 324 ? 11.110 27.735 -8.666 1.00 94.81 324 LEU A N 1
ATOM 2439 C CA . LEU A 1 324 ? 10.214 27.874 -7.520 1.00 94.81 324 LEU A CA 1
ATOM 2440 C C . LEU A 1 324 ? 10.887 28.633 -6.367 1.00 94.81 324 LEU A C 1
ATOM 2442 O O . LEU A 1 324 ? 10.314 29.586 -5.844 1.00 94.81 324 LEU A O 1
ATOM 2446 N N . LEU A 1 325 ? 12.116 28.269 -5.995 1.00 94.75 325 LEU A N 1
ATOM 2447 C CA . LEU A 1 325 ? 12.846 28.944 -4.915 1.00 94.75 325 LEU A CA 1
ATOM 2448 C C . LEU A 1 325 ? 13.063 30.439 -5.196 1.00 94.75 325 LEU A C 1
ATOM 2450 O O . LEU A 1 325 ? 12.990 31.242 -4.271 1.00 94.75 325 LEU A O 1
ATOM 2454 N N . ALA A 1 326 ? 13.258 30.835 -6.457 1.00 93.44 326 ALA A N 1
ATOM 2455 C CA . ALA A 1 326 ? 13.338 32.245 -6.836 1.00 93.44 326 ALA A CA 1
ATOM 2456 C C . ALA A 1 326 ? 12.017 32.994 -6.577 1.00 93.44 326 ALA A C 1
ATOM 2458 O O . ALA A 1 326 ? 12.050 34.124 -6.096 1.00 93.44 326 ALA A O 1
ATOM 2459 N N . THR A 1 327 ? 10.861 32.358 -6.819 1.00 91.88 327 THR A N 1
ATOM 2460 C CA . THR A 1 327 ? 9.543 32.956 -6.508 1.00 91.88 327 THR A CA 1
ATOM 2461 C C . THR A 1 327 ? 9.286 33.100 -5.004 1.00 91.88 327 THR A C 1
ATOM 2463 O O . THR A 1 327 ? 8.551 33.991 -4.586 1.00 91.88 327 THR A O 1
ATOM 2466 N N . LEU A 1 328 ? 9.916 32.259 -4.177 1.00 89.31 328 LEU A N 1
ATOM 2467 C CA . LEU A 1 328 ? 9.804 32.304 -2.716 1.00 89.31 328 LEU A CA 1
ATOM 2468 C C . LEU A 1 328 ? 10.700 33.373 -2.065 1.00 89.31 328 LEU A C 1
ATOM 2470 O O . LEU A 1 328 ? 10.489 33.721 -0.899 1.00 89.31 328 LEU A O 1
ATOM 2474 N N . GLY A 1 329 ? 11.685 33.912 -2.789 1.00 86.50 329 GLY A N 1
ATOM 2475 C CA . GLY A 1 329 ? 12.626 34.902 -2.268 1.00 86.50 329 GLY A CA 1
ATOM 2476 C C . GLY A 1 329 ? 13.409 34.374 -1.060 1.00 86.50 329 GLY A C 1
ATOM 2477 O O . GLY A 1 329 ? 14.082 33.350 -1.140 1.00 86.50 329 GLY A O 1
ATOM 2478 N N . ASN A 1 330 ? 13.317 35.068 0.079 1.00 85.50 330 ASN A N 1
ATOM 2479 C CA . ASN A 1 330 ? 14.017 34.686 1.315 1.00 85.50 330 ASN A CA 1
ATOM 2480 C C . ASN A 1 330 ? 13.278 33.626 2.150 1.00 85.50 330 ASN A C 1
ATOM 2482 O O . ASN A 1 330 ? 13.785 33.209 3.193 1.00 85.50 330 ASN A O 1
ATOM 2486 N N . ARG A 1 331 ? 12.079 33.205 1.731 1.00 87.50 331 ARG A N 1
ATOM 2487 C CA . ARG A 1 331 ? 11.259 32.255 2.488 1.00 87.50 331 ARG A CA 1
ATOM 2488 C C . ARG A 1 331 ? 11.861 30.855 2.413 1.00 87.50 331 ARG A C 1
ATOM 2490 O O . ARG A 1 331 ? 12.132 30.344 1.328 1.00 87.50 331 ARG A O 1
ATOM 2497 N N . ARG A 1 332 ? 12.017 30.212 3.570 1.00 90.19 332 ARG A N 1
ATOM 2498 C CA . ARG A 1 332 ? 12.538 28.843 3.686 1.00 90.19 332 ARG A CA 1
ATOM 2499 C C . ARG A 1 332 ? 11.405 27.890 4.021 1.00 90.19 332 ARG A C 1
ATOM 2501 O O . ARG A 1 332 ? 11.080 27.685 5.185 1.00 90.19 332 ARG A O 1
ATOM 2508 N N . LEU A 1 333 ? 10.785 27.344 2.983 1.00 95.12 333 LEU A N 1
ATOM 2509 C CA . LEU A 1 333 ? 9.760 26.320 3.138 1.00 95.12 333 LEU A CA 1
ATOM 2510 C C . LEU A 1 333 ? 10.402 24.925 3.134 1.00 95.12 333 LEU A C 1
ATOM 2512 O O . LEU A 1 333 ? 11.322 24.696 2.343 1.00 95.12 333 LEU A O 1
ATOM 2516 N N . PRO A 1 334 ? 9.938 23.993 3.983 1.00 97.25 334 PRO A N 1
ATOM 2517 C CA . PRO A 1 334 ? 10.404 22.619 3.957 1.00 97.25 334 PRO A CA 1
ATOM 2518 C C . PRO A 1 334 ? 9.999 21.956 2.641 1.00 97.25 334 PRO A C 1
ATOM 2520 O O . PRO A 1 334 ? 8.928 22.233 2.097 1.00 97.25 334 PRO A O 1
ATOM 2523 N N . VAL A 1 335 ? 10.845 21.064 2.140 1.00 98.31 335 VAL A N 1
ATOM 2524 C CA . VAL A 1 335 ? 10.562 20.244 0.962 1.00 98.31 335 VAL A CA 1
ATOM 2525 C C . VAL A 1 335 ? 9.983 18.912 1.425 1.00 98.31 335 VAL A C 1
ATOM 2527 O O . VAL A 1 335 ? 10.645 18.133 2.107 1.00 98.31 335 VAL A O 1
ATOM 2530 N N . VAL A 1 336 ? 8.740 18.646 1.050 1.00 97.56 336 VAL A N 1
ATOM 2531 C CA . VAL A 1 336 ? 8.070 17.363 1.252 1.00 97.56 336 VAL A CA 1
ATOM 2532 C C . VAL A 1 336 ? 8.209 16.564 -0.033 1.00 97.56 336 VAL A C 1
ATOM 2534 O O . VAL A 1 336 ? 7.632 16.943 -1.051 1.00 97.56 336 VAL A O 1
ATOM 2537 N N . ILE A 1 337 ? 9.023 15.511 -0.000 1.00 97.06 337 ILE A N 1
ATOM 2538 C CA . ILE A 1 337 ? 9.413 14.750 -1.187 1.00 97.06 337 ILE A CA 1
ATOM 2539 C C . ILE A 1 337 ? 8.800 13.349 -1.200 1.00 97.06 337 ILE A C 1
ATOM 2541 O O . ILE A 1 337 ? 8.898 12.605 -0.222 1.00 97.06 337 ILE A O 1
ATOM 2545 N N . SER A 1 338 ? 8.228 12.978 -2.345 1.00 92.00 338 SER A N 1
ATOM 2546 C CA . SER A 1 338 ? 7.841 11.604 -2.665 1.00 92.00 338 SER A CA 1
ATOM 2547 C C . SER A 1 338 ? 8.248 11.297 -4.106 1.00 92.00 338 SER A C 1
ATOM 2549 O O . SER A 1 338 ? 7.669 11.819 -5.060 1.00 92.00 338 SER A O 1
ATOM 2551 N N . SER A 1 339 ? 9.277 10.470 -4.274 1.00 91.12 339 SER A N 1
ATOM 2552 C CA . SER A 1 339 ? 9.885 10.169 -5.565 1.00 91.12 339 SER A CA 1
ATOM 2553 C C . SER A 1 339 ? 10.495 8.771 -5.594 1.00 91.12 339 SER A C 1
ATOM 2555 O O . SER A 1 339 ? 11.201 8.357 -4.678 1.00 91.12 339 SER A O 1
ATOM 2557 N N . ARG A 1 340 ? 10.301 8.073 -6.713 1.00 83.69 340 ARG A N 1
ATOM 2558 C CA . ARG A 1 340 ? 10.926 6.771 -6.991 1.00 83.69 340 ARG A CA 1
ATOM 2559 C C . ARG A 1 340 ? 12.388 6.873 -7.436 1.00 83.69 340 ARG A C 1
ATOM 2561 O O . ARG A 1 340 ? 12.997 5.879 -7.810 1.00 83.69 340 ARG A O 1
ATOM 2568 N N . GLY A 1 341 ? 12.957 8.075 -7.403 1.00 82.44 341 GLY A N 1
ATOM 2569 C CA . GLY A 1 341 ? 14.297 8.330 -7.901 1.00 82.44 341 GLY A CA 1
ATOM 2570 C C . GLY A 1 341 ? 14.277 8.814 -9.348 1.00 82.44 341 GLY A C 1
ATOM 2571 O O . GLY A 1 341 ? 13.352 9.515 -9.759 1.00 82.44 341 GLY A O 1
ATOM 2572 N N . GLY A 1 342 ? 15.344 8.523 -10.089 1.00 83.69 342 GLY A N 1
ATOM 2573 C CA . GLY A 1 342 ? 15.558 9.019 -11.447 1.00 83.69 342 GLY A CA 1
ATOM 2574 C C . GLY A 1 342 ? 17.028 9.348 -11.696 1.00 83.69 342 GLY A C 1
ATOM 2575 O O . GLY A 1 342 ? 17.914 8.608 -11.273 1.00 83.69 342 GLY A O 1
ATOM 2576 N N . ASP A 1 343 ? 17.303 10.461 -12.368 1.00 82.75 343 ASP A N 1
ATOM 2577 C CA . ASP A 1 343 ? 18.657 10.863 -12.744 1.00 82.75 343 ASP A CA 1
ATOM 2578 C C . ASP A 1 343 ? 19.536 11.224 -11.529 1.00 82.75 343 ASP A C 1
ATOM 2580 O O . ASP A 1 343 ? 19.222 12.121 -10.740 1.00 82.75 343 ASP A O 1
ATOM 2584 N N . LEU A 1 344 ? 20.684 10.545 -11.410 1.00 84.19 344 LEU A N 1
ATOM 2585 C CA . LEU A 1 344 ? 21.630 10.723 -10.306 1.00 84.19 344 LEU A CA 1
ATOM 2586 C C . LEU A 1 344 ? 22.175 12.154 -10.258 1.00 84.19 344 LEU A C 1
ATOM 2588 O O . LEU A 1 344 ? 22.131 12.795 -9.211 1.00 84.19 344 LEU A O 1
ATOM 2592 N N . SER A 1 345 ? 22.683 12.675 -11.376 1.00 80.31 345 SER A N 1
ATOM 2593 C CA . SER A 1 345 ? 23.309 14.002 -11.417 1.00 80.31 345 SER A CA 1
ATOM 2594 C C . SER A 1 345 ? 22.319 15.111 -11.056 1.00 80.31 345 SER A C 1
ATOM 2596 O O . SER A 1 345 ? 22.664 16.036 -10.316 1.00 80.31 345 SER A O 1
ATOM 2598 N N . SER A 1 346 ? 21.072 14.982 -11.502 1.00 88.75 346 SER A N 1
ATOM 2599 C CA . SER A 1 346 ? 19.970 15.886 -11.177 1.00 88.75 346 SER A CA 1
ATOM 2600 C C . SER A 1 346 ? 19.576 15.803 -9.710 1.00 88.75 346 SER A C 1
ATOM 2602 O O . SER A 1 346 ? 19.349 16.841 -9.090 1.00 88.75 346 SER A O 1
ATOM 2604 N N . ALA A 1 347 ? 19.565 14.608 -9.118 1.00 93.75 347 ALA A N 1
ATOM 2605 C CA . ALA A 1 347 ? 19.331 14.445 -7.688 1.00 93.75 347 ALA A CA 1
ATOM 2606 C C . ALA A 1 347 ? 20.408 15.134 -6.846 1.00 93.75 347 ALA A C 1
ATOM 2608 O O . ALA A 1 347 ? 20.083 15.876 -5.920 1.00 93.75 347 ALA A O 1
ATOM 2609 N N . LEU A 1 348 ? 21.686 14.946 -7.202 1.00 92.81 348 LEU A N 1
ATOM 2610 C CA . LEU A 1 348 ? 22.801 15.603 -6.517 1.00 92.81 348 LEU A CA 1
ATOM 2611 C C . LEU A 1 348 ? 22.722 17.127 -6.665 1.00 92.81 348 LEU A C 1
ATOM 2613 O O . LEU A 1 348 ? 22.929 17.856 -5.697 1.00 92.81 348 LEU A O 1
ATOM 2617 N N . ALA A 1 349 ? 22.398 17.625 -7.861 1.00 92.38 349 ALA A N 1
ATOM 2618 C CA . ALA A 1 349 ? 22.248 19.055 -8.116 1.00 92.38 349 ALA A CA 1
ATOM 2619 C C . ALA A 1 349 ? 21.063 19.665 -7.348 1.00 92.38 349 ALA A C 1
ATOM 2621 O O . ALA A 1 349 ? 21.203 20.729 -6.745 1.00 92.38 349 ALA A O 1
ATOM 2622 N N . ALA A 1 350 ? 19.911 18.990 -7.323 1.00 97.12 350 ALA A N 1
ATOM 2623 C CA . ALA A 1 350 ? 18.753 19.415 -6.542 1.00 97.12 350 ALA A CA 1
ATOM 2624 C C . ALA A 1 350 ? 19.047 19.372 -5.033 1.00 97.12 350 ALA A C 1
ATOM 2626 O O . ALA A 1 350 ? 18.737 20.324 -4.320 1.00 97.12 350 ALA A O 1
ATOM 2627 N N . GLY A 1 351 ? 19.729 18.328 -4.559 1.00 97.69 351 GLY A N 1
ATOM 2628 C CA . GLY A 1 351 ? 20.189 18.218 -3.178 1.00 97.69 351 GLY A CA 1
ATOM 2629 C C . GLY A 1 351 ? 21.169 19.330 -2.781 1.00 97.69 351 GLY A C 1
ATOM 2630 O O . GLY A 1 351 ? 21.043 19.889 -1.696 1.00 97.69 351 GLY A O 1
ATOM 2631 N N . ARG A 1 352 ? 22.090 19.740 -3.667 1.00 97.81 352 ARG A N 1
ATOM 2632 C CA . ARG A 1 352 ? 22.963 20.913 -3.440 1.00 97.81 352 ARG A CA 1
ATOM 2633 C C . ARG A 1 352 ? 22.167 22.212 -3.313 1.00 97.81 352 ARG A C 1
ATOM 2635 O O . ARG A 1 352 ? 22.477 23.014 -2.440 1.00 97.81 352 ARG A O 1
ATOM 2642 N N . LEU A 1 353 ? 21.129 22.412 -4.133 1.00 97.50 353 LEU A N 1
ATOM 2643 C CA . LEU A 1 353 ? 20.250 23.588 -4.028 1.00 97.50 353 LEU A CA 1
ATOM 2644 C C . LEU A 1 353 ? 19.507 23.621 -2.684 1.00 97.50 353 LEU A C 1
ATOM 2646 O O . LEU A 1 353 ? 19.425 24.673 -2.051 1.00 97.50 353 LEU A O 1
ATOM 2650 N N . ILE A 1 354 ? 18.996 22.470 -2.235 1.00 98.12 354 ILE A N 1
ATOM 2651 C CA . ILE A 1 354 ? 18.365 22.312 -0.916 1.00 98.12 354 ILE A CA 1
ATOM 2652 C C . ILE A 1 354 ? 19.358 22.672 0.196 1.00 98.12 354 ILE A C 1
ATOM 2654 O O . ILE A 1 354 ? 19.023 23.454 1.090 1.00 98.12 354 ILE A O 1
ATOM 2658 N N . HIS A 1 355 ? 20.581 22.145 0.109 1.00 97.56 355 HIS A N 1
ATOM 2659 C CA . HIS A 1 355 ? 21.640 22.372 1.087 1.00 97.56 355 HIS A CA 1
ATOM 2660 C C . HIS A 1 355 ? 22.065 23.843 1.158 1.00 97.56 355 HIS A C 1
ATOM 2662 O O . HIS A 1 355 ? 22.087 24.432 2.240 1.00 97.56 355 HIS A O 1
ATOM 2668 N N . GLU A 1 356 ? 22.322 24.474 0.007 1.00 95.81 356 GLU A N 1
ATOM 2669 C CA . GLU A 1 356 ? 22.700 25.889 -0.104 1.00 95.81 356 GLU A CA 1
ATOM 2670 C C . GLU A 1 356 ? 21.647 26.805 0.540 1.00 95.81 356 GLU A C 1
ATOM 2672 O O . GLU A 1 356 ? 21.977 27.756 1.253 1.00 95.81 356 GLU A O 1
ATOM 2677 N N . LYS A 1 357 ? 20.360 26.499 0.330 1.00 95.12 357 LYS A N 1
ATOM 2678 C CA . LYS A 1 357 ? 19.240 27.260 0.903 1.00 95.12 357 LYS A CA 1
ATOM 2679 C C . LYS A 1 357 ? 18.878 26.852 2.333 1.00 95.12 357 LYS A C 1
ATOM 2681 O O . LYS A 1 357 ? 18.011 27.494 2.928 1.00 95.12 357 LYS A O 1
ATOM 2686 N N . LYS A 1 358 ? 19.567 25.856 2.905 1.00 95.44 358 LYS A N 1
ATOM 2687 C CA . LYS A 1 358 ? 19.337 25.314 4.255 1.00 95.44 358 LYS A CA 1
ATOM 2688 C C . LYS A 1 358 ? 17.877 24.906 4.474 1.00 95.44 358 LYS A C 1
ATOM 2690 O O . LYS A 1 358 ? 17.286 25.251 5.496 1.00 95.44 358 LYS A O 1
ATOM 2695 N N . LEU A 1 359 ? 17.283 24.235 3.489 1.00 97.12 359 LEU A N 1
ATOM 2696 C CA . LEU A 1 359 ? 15.892 23.792 3.571 1.00 97.12 359 LEU A CA 1
ATOM 2697 C C . LEU A 1 359 ? 15.795 22.495 4.374 1.00 97.12 359 LEU A C 1
ATOM 2699 O O . LEU A 1 359 ? 16.626 21.598 4.227 1.00 97.12 359 LEU A O 1
ATOM 2703 N N . ASP A 1 360 ? 14.760 22.387 5.199 1.00 97.88 360 ASP A N 1
ATOM 2704 C CA . ASP A 1 360 ? 14.377 21.117 5.810 1.00 97.88 360 ASP A CA 1
ATOM 2705 C C . ASP A 1 360 ? 13.721 20.224 4.754 1.00 97.88 360 ASP A C 1
ATOM 2707 O O . ASP A 1 360 ? 13.007 20.712 3.878 1.00 97.88 360 ASP A O 1
ATOM 2711 N N . VAL A 1 361 ? 13.950 18.916 4.828 1.00 98.19 361 VAL A N 1
ATOM 2712 C CA . VAL A 1 361 ? 13.382 17.943 3.894 1.00 98.19 361 VAL A CA 1
ATOM 2713 C C . VAL A 1 361 ? 12.747 16.799 4.669 1.00 98.19 361 VAL A C 1
ATOM 2715 O O . VAL A 1 361 ? 13.342 16.249 5.601 1.00 98.19 361 VAL A O 1
ATOM 2718 N N . ALA A 1 362 ? 11.538 16.423 4.266 1.00 97.62 362 ALA A N 1
ATOM 2719 C CA . ALA A 1 362 ? 10.834 15.278 4.814 1.00 97.62 362 ALA A CA 1
ATOM 2720 C C . ALA A 1 362 ? 10.299 14.370 3.711 1.00 97.62 362 ALA A C 1
ATOM 2722 O O . ALA A 1 362 ? 9.780 14.850 2.705 1.00 97.62 362 ALA A O 1
ATOM 2723 N N . VAL A 1 363 ? 10.381 13.057 3.924 1.00 96.88 363 VAL A N 1
ATOM 2724 C CA . VAL A 1 363 ? 9.739 12.081 3.038 1.00 96.88 363 VAL A CA 1
ATOM 2725 C C . VAL A 1 363 ? 8.279 11.920 3.443 1.00 96.88 363 VAL A C 1
ATOM 2727 O O . VAL A 1 363 ? 7.975 11.403 4.520 1.00 96.88 363 VAL A O 1
ATOM 2730 N N . ALA A 1 364 ? 7.390 12.391 2.577 1.00 87.88 364 ALA A N 1
ATOM 2731 C CA . ALA A 1 364 ? 5.941 12.257 2.664 1.00 87.88 364 ALA A CA 1
ATOM 2732 C C . ALA A 1 364 ? 5.326 12.619 1.302 1.00 87.88 364 ALA A C 1
ATOM 2734 O O . ALA A 1 364 ? 5.976 13.266 0.482 1.00 87.88 364 ALA A O 1
ATOM 2735 N N . ARG A 1 365 ? 4.072 12.230 1.065 1.00 88.12 365 ARG A N 1
ATOM 2736 C CA . ARG A 1 365 ? 3.292 12.715 -0.081 1.00 88.12 365 ARG A CA 1
ATOM 2737 C C . ARG A 1 365 ? 2.375 13.858 0.333 1.00 88.12 365 ARG A C 1
ATOM 2739 O O . ARG A 1 365 ? 1.985 13.948 1.497 1.00 88.12 365 ARG A O 1
ATOM 2746 N N . THR A 1 366 ? 1.978 14.681 -0.618 1.00 84.44 366 THR A N 1
ATOM 2747 C CA . THR A 1 366 ? 0.941 15.691 -0.459 1.00 84.44 366 THR A CA 1
ATOM 2748 C C . THR A 1 366 ? -0.373 15.173 -1.033 1.00 84.44 366 THR A C 1
ATOM 2750 O O . THR A 1 366 ? -0.477 14.857 -2.213 1.00 84.44 366 THR A O 1
ATOM 2753 N N . ASP A 1 367 ? -1.408 15.140 -0.203 1.00 81.81 367 ASP A N 1
ATOM 2754 C CA . ASP A 1 367 ? -2.790 14.973 -0.637 1.00 81.81 367 ASP A CA 1
ATOM 2755 C C . ASP A 1 367 ? -3.410 16.355 -0.880 1.00 81.81 367 ASP A C 1
ATOM 2757 O O . ASP A 1 367 ? -3.613 17.130 0.060 1.00 81.81 367 ASP A O 1
ATOM 2761 N N . PHE A 1 368 ? -3.636 16.696 -2.149 1.00 79.75 368 PHE A N 1
ATOM 2762 C CA . PHE A 1 368 ? -4.193 17.988 -2.548 1.00 79.75 368 PHE A CA 1
ATOM 2763 C C . PHE A 1 368 ? -5.705 18.013 -2.329 1.00 79.75 368 PHE A C 1
ATOM 2765 O O . PHE A 1 368 ? -6.428 17.097 -2.719 1.00 79.75 368 PHE A O 1
ATOM 2772 N N . VAL A 1 369 ? -6.203 19.097 -1.740 1.00 72.25 369 VAL A N 1
ATOM 2773 C CA . VAL A 1 369 ? -7.625 19.288 -1.454 1.00 72.25 369 VAL A CA 1
ATOM 2774 C C . VAL A 1 369 ? -8.166 20.424 -2.312 1.00 72.25 369 VAL A C 1
ATOM 2776 O O . VAL A 1 369 ? -7.579 21.495 -2.392 1.00 72.25 369 VAL A O 1
ATOM 2779 N N . GLY A 1 370 ? -9.308 20.186 -2.958 1.00 70.25 370 GLY A N 1
ATOM 2780 C CA . GLY A 1 370 ? -9.918 21.120 -3.906 1.00 70.25 370 GLY A CA 1
ATOM 2781 C C . GLY A 1 370 ? -9.610 20.736 -5.350 1.00 70.25 370 GLY A C 1
ATOM 2782 O O . GLY A 1 370 ? -10.498 20.245 -6.047 1.00 70.25 370 GLY A O 1
ATOM 2783 N N . CYS A 1 371 ? -8.362 20.900 -5.790 1.00 68.06 371 CYS A N 1
ATOM 2784 C CA . CYS A 1 371 ? -7.936 20.515 -7.136 1.00 68.06 371 CYS A CA 1
ATOM 2785 C C . CYS A 1 371 ? -6.498 19.975 -7.167 1.00 68.06 371 CYS A C 1
ATOM 2787 O O . CYS A 1 371 ? -5.686 20.276 -6.297 1.00 68.06 371 CYS A O 1
ATOM 2789 N N . ASP A 1 372 ? -6.203 19.142 -8.169 1.00 72.25 372 ASP A N 1
ATOM 2790 C CA . ASP A 1 372 ? -4.857 18.612 -8.408 1.00 72.25 372 ASP A CA 1
ATOM 2791 C C . ASP A 1 372 ? -4.078 19.589 -9.300 1.00 72.25 372 ASP A C 1
ATOM 2793 O O . ASP A 1 372 ? -4.544 19.855 -10.415 1.00 72.25 372 ASP A O 1
ATOM 2797 N N . PRO A 1 373 ? -2.886 20.061 -8.882 1.00 75.81 373 PRO A N 1
ATOM 2798 C CA . PRO A 1 373 ? -2.041 20.949 -9.683 1.00 75.81 373 PRO A CA 1
ATOM 2799 C C . PRO A 1 373 ? -1.624 20.390 -11.056 1.00 75.81 373 PRO A C 1
ATOM 2801 O O . PRO A 1 373 ? -0.958 21.079 -11.819 1.00 75.81 373 PRO A O 1
ATOM 2804 N N . ALA A 1 374 ? -1.921 19.122 -11.368 1.00 68.88 374 ALA A N 1
ATOM 2805 C CA . ALA A 1 374 ? -1.648 18.502 -12.668 1.00 68.88 374 ALA A CA 1
ATOM 2806 C C . ALA A 1 374 ? -2.736 18.823 -13.702 1.00 68.88 374 ALA A C 1
ATOM 2808 O O . ALA A 1 374 ? -2.552 18.555 -14.888 1.00 68.88 374 ALA A O 1
ATOM 2809 N N . LYS A 1 375 ? -3.883 19.361 -13.272 1.00 71.50 375 LYS A N 1
ATOM 2810 C CA . LYS A 1 375 ? -5.001 19.712 -14.151 1.00 71.50 375 LYS A CA 1
ATOM 2811 C C . LYS A 1 375 ? -4.879 21.166 -14.599 1.00 71.50 375 LYS A C 1
ATOM 2813 O O . LYS A 1 375 ? -4.634 22.038 -13.775 1.00 71.50 375 LYS A O 1
ATOM 2818 N N . ALA A 1 376 ? -5.109 21.421 -15.888 1.00 63.03 376 ALA A N 1
ATOM 2819 C CA . ALA A 1 376 ? -4.952 22.744 -16.502 1.00 63.03 376 ALA A CA 1
ATOM 2820 C C . ALA A 1 376 ? -5.806 23.849 -15.844 1.00 63.03 376 ALA A C 1
ATOM 2822 O O . ALA A 1 376 ? -5.371 24.994 -15.790 1.00 63.03 376 ALA A O 1
ATOM 2823 N N . ASP A 1 377 ? -6.968 23.497 -15.287 1.00 73.00 377 ASP A N 1
ATOM 2824 C CA . ASP A 1 377 ? -7.892 24.444 -14.642 1.00 73.00 377 ASP A CA 1
ATOM 2825 C C . ASP A 1 377 ? -7.660 24.598 -13.125 1.00 73.00 377 ASP A C 1
ATOM 2827 O O . ASP A 1 377 ? -8.469 25.211 -12.427 1.00 73.00 377 ASP A O 1
ATOM 2831 N N . CYS A 1 378 ? -6.591 24.009 -12.580 1.00 75.81 378 CYS A N 1
ATOM 2832 C CA . CYS A 1 378 ? -6.264 24.111 -11.160 1.00 75.81 378 CYS A CA 1
ATOM 2833 C C . CYS A 1 378 ? -5.282 25.261 -10.927 1.00 75.81 378 CYS A C 1
ATOM 2835 O O . CYS A 1 378 ? -4.092 25.149 -11.217 1.00 75.81 378 CYS A O 1
ATOM 2837 N N . LEU A 1 379 ? -5.791 26.368 -10.389 1.00 77.50 379 LEU A N 1
ATOM 2838 C CA . LEU A 1 379 ? -4.993 27.522 -9.987 1.00 77.50 379 LEU A CA 1
ATOM 2839 C C . LEU A 1 379 ? -4.820 27.531 -8.467 1.00 77.50 379 LEU A C 1
ATOM 2841 O O . LEU A 1 379 ? -5.729 27.168 -7.724 1.00 77.50 379 LEU A O 1
ATOM 2845 N N . ALA A 1 380 ? -3.638 27.937 -8.011 1.00 77.81 380 ALA A N 1
ATOM 2846 C CA . ALA A 1 380 ? -3.353 28.091 -6.592 1.00 77.81 380 ALA A CA 1
ATOM 2847 C C . ALA A 1 380 ? -4.004 29.368 -6.038 1.00 77.81 380 ALA A C 1
ATOM 2849 O O . ALA A 1 380 ? -3.793 30.452 -6.587 1.00 77.81 380 ALA A O 1
ATOM 2850 N N . ASP A 1 381 ? -4.696 29.257 -4.906 1.00 73.06 381 ASP A N 1
ATOM 2851 C CA . ASP A 1 381 ? -5.215 30.409 -4.168 1.00 73.06 381 ASP A CA 1
ATOM 2852 C C . ASP A 1 381 ? -4.077 31.075 -3.374 1.00 73.06 381 ASP A C 1
ATOM 2854 O O . ASP A 1 381 ? -3.342 30.425 -2.628 1.00 73.06 381 ASP A O 1
ATOM 2858 N N . ASP A 1 382 ? -3.877 32.385 -3.545 1.00 74.62 382 ASP A N 1
ATOM 2859 C CA . ASP A 1 382 ? -2.786 33.151 -2.911 1.00 74.62 382 ASP A CA 1
ATOM 2860 C C . ASP A 1 382 ? -1.373 32.552 -3.094 1.00 74.62 382 ASP A C 1
ATOM 2862 O O . ASP A 1 382 ? -0.483 32.720 -2.242 1.00 74.62 382 ASP A O 1
ATOM 2866 N N . GLY A 1 383 ? -1.161 31.854 -4.215 1.00 81.12 383 GLY A N 1
ATOM 2867 C CA . GLY A 1 383 ? 0.111 31.225 -4.573 1.00 81.12 383 GLY A CA 1
ATOM 2868 C C . GLY A 1 383 ? 0.412 29.913 -3.840 1.00 81.12 383 GLY A C 1
ATOM 2869 O O . GLY A 1 383 ? 1.547 29.444 -3.924 1.00 81.12 383 GLY A O 1
ATOM 2870 N N . ALA A 1 384 ? -0.561 29.317 -3.139 1.00 86.44 384 ALA A N 1
ATOM 2871 C CA . ALA A 1 384 ? -0.428 28.006 -2.503 1.00 86.44 384 ALA A CA 1
ATOM 2872 C C . ALA A 1 384 ? -1.653 27.113 -2.765 1.00 86.44 384 ALA A C 1
ATOM 2874 O O . ALA A 1 384 ? -2.794 27.558 -2.712 1.00 86.44 384 ALA A O 1
ATOM 2875 N N . TYR A 1 385 ? -1.428 25.824 -3.008 1.00 86.94 385 TYR A N 1
ATOM 2876 C CA . TYR A 1 385 ? -2.510 24.841 -3.083 1.00 86.94 385 TYR A CA 1
ATOM 2877 C C . TYR A 1 385 ? -2.928 24.398 -1.682 1.00 86.94 385 TYR A C 1
ATOM 2879 O O . TYR A 1 385 ? -2.098 24.283 -0.785 1.00 86.94 385 TYR A O 1
ATOM 2887 N N . ALA A 1 386 ? -4.204 24.095 -1.486 1.00 82.88 386 ALA A N 1
ATOM 2888 C CA . ALA A 1 386 ? -4.674 23.459 -0.263 1.00 82.88 386 ALA A CA 1
ATOM 2889 C C . ALA A 1 386 ? -4.248 21.982 -0.232 1.00 82.88 386 ALA A C 1
ATOM 2891 O O . ALA A 1 386 ? -4.441 21.257 -1.208 1.00 82.88 386 ALA A O 1
ATOM 2892 N N . GLY A 1 387 ? -3.698 21.506 0.885 1.00 82.94 387 GLY A N 1
ATOM 2893 C CA . GLY A 1 387 ? -3.328 20.096 0.998 1.00 82.94 387 GLY A CA 1
ATOM 2894 C C . GLY A 1 387 ? -2.985 19.621 2.403 1.00 82.94 387 GLY A C 1
ATOM 2895 O O . GLY A 1 387 ? -3.010 20.378 3.375 1.00 82.94 387 GLY A O 1
ATOM 2896 N N . LEU A 1 388 ? -2.682 18.328 2.502 1.00 78.62 388 LEU A N 1
ATOM 2897 C CA . LEU A 1 388 ? -2.233 17.642 3.711 1.00 78.62 388 LEU A CA 1
ATOM 2898 C C . LEU A 1 388 ? -1.002 16.795 3.386 1.00 78.62 388 LEU A C 1
ATOM 2900 O O . LEU A 1 388 ? -0.995 16.063 2.402 1.00 78.62 388 LEU A O 1
ATOM 2904 N N . SER A 1 389 ? 0.031 16.851 4.221 1.00 82.56 389 SER A N 1
ATOM 2905 C CA . SER A 1 389 ? 1.159 15.922 4.122 1.00 82.56 389 SER A CA 1
ATOM 2906 C C . SER A 1 389 ? 0.810 14.582 4.771 1.00 82.56 389 SER A C 1
ATOM 2908 O O . SER A 1 389 ? 0.286 14.558 5.885 1.00 82.56 389 SER A O 1
ATOM 2910 N N . ILE A 1 390 ? 1.137 13.474 4.111 1.00 73.06 390 ILE A N 1
ATOM 2911 C CA . ILE A 1 390 ? 0.893 12.112 4.589 1.00 73.06 390 ILE A CA 1
ATOM 2912 C C . ILE A 1 390 ? 2.178 11.304 4.415 1.00 73.06 390 ILE A C 1
ATOM 2914 O O . ILE A 1 390 ? 2.646 11.106 3.294 1.00 73.06 390 ILE A O 1
ATOM 2918 N N . ASP A 1 391 ? 2.750 10.814 5.512 1.00 72.75 391 ASP A N 1
ATOM 2919 C CA . ASP A 1 391 ? 3.933 9.947 5.477 1.00 72.75 391 ASP A CA 1
ATOM 2920 C C . ASP A 1 391 ? 3.594 8.520 5.010 1.00 72.75 391 ASP A C 1
ATOM 2922 O O . ASP A 1 391 ? 4.385 7.884 4.316 1.00 72.75 391 ASP A O 1
ATOM 2926 N N . ALA A 1 392 ? 2.390 8.035 5.322 1.00 66.69 392 ALA A N 1
ATOM 2927 C CA . ALA A 1 392 ? 1.941 6.688 4.994 1.00 66.69 392 ALA A CA 1
ATOM 2928 C C . ALA A 1 392 ? 1.871 6.408 3.494 1.00 66.69 392 ALA A C 1
ATOM 2930 O O . ALA A 1 392 ? 0.930 6.842 2.833 1.00 66.69 392 ALA A O 1
ATOM 2931 N N . GLY A 1 393 ? 2.802 5.600 2.978 1.00 64.19 393 GLY A N 1
ATOM 2932 C CA . GLY A 1 393 ? 2.894 5.233 1.560 1.00 64.19 393 GLY A CA 1
ATOM 2933 C C . GLY A 1 393 ? 3.589 6.285 0.692 1.00 64.19 393 GLY A C 1
ATOM 2934 O O . GLY A 1 393 ? 3.356 6.317 -0.513 1.00 64.19 393 GLY A O 1
ATOM 2935 N N . ALA A 1 394 ? 4.372 7.179 1.299 1.00 73.88 394 ALA A N 1
ATOM 2936 C CA . ALA A 1 394 ? 5.340 7.998 0.581 1.00 73.88 394 ALA A CA 1
ATOM 2937 C C . ALA A 1 394 ? 6.596 7.178 0.264 1.00 73.88 394 ALA A C 1
ATOM 2939 O O . ALA A 1 394 ? 7.033 6.374 1.090 1.00 73.88 394 ALA A O 1
ATOM 2940 N N . GLU A 1 395 ? 7.172 7.387 -0.916 1.00 84.00 395 GLU A N 1
ATOM 2941 C CA . GLU A 1 395 ? 8.342 6.651 -1.406 1.00 84.00 395 GLU A CA 1
ATOM 2942 C C . GLU A 1 395 ? 9.502 7.626 -1.633 1.00 84.00 395 GLU A C 1
ATOM 2944 O O . GLU A 1 395 ? 9.302 8.722 -2.148 1.00 84.00 395 GLU A O 1
ATOM 2949 N N . CYS A 1 396 ? 10.717 7.242 -1.249 1.00 91.56 396 CYS A N 1
ATOM 2950 C CA . CYS A 1 396 ? 11.939 7.969 -1.561 1.00 91.56 396 CYS A CA 1
ATOM 2951 C C . CYS A 1 396 ? 13.049 6.982 -1.906 1.00 91.56 396 CYS A C 1
ATOM 2953 O O . CYS A 1 396 ? 13.777 6.502 -1.036 1.00 91.56 396 CYS A O 1
ATOM 2955 N N . ASP A 1 397 ? 13.147 6.661 -3.189 1.00 86.38 397 ASP A N 1
ATOM 2956 C CA . ASP A 1 397 ? 14.031 5.613 -3.681 1.00 86.38 397 ASP A CA 1
ATOM 2957 C C . ASP A 1 397 ? 15.300 6.207 -4.308 1.00 86.38 397 ASP A C 1
ATOM 2959 O O . ASP A 1 397 ? 15.270 7.193 -5.051 1.00 86.38 397 ASP A O 1
ATOM 2963 N N . SER A 1 398 ? 16.440 5.626 -3.944 1.00 82.19 398 SER A N 1
ATOM 2964 C CA . SER A 1 398 ? 17.789 5.863 -4.465 1.00 82.19 398 SER A CA 1
ATOM 2965 C C . SER A 1 398 ? 18.168 7.322 -4.725 1.00 82.19 398 SER A C 1
ATOM 2967 O O . SER A 1 398 ? 18.671 7.992 -3.820 1.00 82.19 398 SER A O 1
ATOM 2969 N N . ALA A 1 399 ? 17.930 7.846 -5.931 1.00 89.44 399 ALA A N 1
ATOM 2970 C CA . ALA A 1 399 ? 18.233 9.236 -6.267 1.00 89.44 399 ALA A CA 1
ATOM 2971 C C . ALA A 1 399 ? 17.470 10.214 -5.348 1.00 89.44 399 ALA A C 1
ATOM 2973 O O . ALA A 1 399 ? 18.024 11.222 -4.915 1.00 89.44 399 ALA A O 1
ATOM 2974 N N . CYS A 1 400 ? 16.239 9.879 -4.948 1.00 94.81 400 CYS A N 1
ATOM 2975 C CA . CYS A 1 400 ? 15.482 10.665 -3.976 1.00 94.81 400 CYS A CA 1
ATOM 2976 C C . CYS A 1 400 ? 16.193 10.743 -2.621 1.00 94.81 400 CYS A C 1
ATOM 2978 O O . CYS A 1 400 ? 16.289 11.822 -2.040 1.00 94.81 400 CYS A O 1
ATOM 2980 N N . ALA A 1 401 ? 16.744 9.632 -2.127 1.00 94.19 401 ALA A N 1
ATOM 2981 C CA . ALA A 1 401 ? 17.450 9.611 -0.848 1.00 94.19 401 ALA A CA 1
ATOM 2982 C C . ALA A 1 401 ? 18.742 10.450 -0.883 1.00 94.19 401 ALA A C 1
ATOM 2984 O O . ALA A 1 401 ? 19.136 11.026 0.132 1.00 94.19 401 ALA A O 1
ATOM 2985 N N . LEU A 1 402 ? 19.371 10.586 -2.055 1.00 94.12 402 LEU A N 1
ATOM 2986 C CA . LEU A 1 402 ? 20.481 11.519 -2.257 1.00 94.12 402 LEU A CA 1
ATOM 2987 C C . LEU A 1 402 ? 20.001 12.973 -2.299 1.00 94.12 402 LEU A C 1
ATOM 2989 O O . LEU A 1 402 ? 20.637 13.828 -1.704 1.00 94.12 402 LEU A O 1
ATOM 2993 N N . MET A 1 403 ? 18.853 13.267 -2.907 1.00 96.88 403 MET A N 1
ATOM 2994 C CA . MET A 1 403 ? 18.258 14.605 -2.824 1.00 96.88 403 MET A CA 1
ATOM 2995 C C . MET A 1 403 ? 17.869 14.972 -1.375 1.00 96.88 403 MET A C 1
ATOM 2997 O O . MET A 1 403 ? 18.127 16.094 -0.937 1.00 96.88 403 MET A O 1
ATOM 3001 N N . LEU A 1 404 ? 17.330 14.017 -0.603 1.00 97.50 404 LEU A N 1
ATOM 3002 C CA . LEU A 1 404 ? 17.042 14.150 0.833 1.00 97.50 404 LEU A CA 1
ATOM 3003 C C . LEU A 1 404 ? 18.300 14.474 1.648 1.00 97.50 404 LEU A C 1
ATOM 3005 O O . LEU A 1 404 ? 18.223 15.268 2.584 1.00 97.50 404 LEU A O 1
ATOM 3009 N N . ALA A 1 405 ? 19.452 13.887 1.305 1.00 96.88 405 ALA A N 1
ATOM 3010 C CA . ALA A 1 405 ? 20.718 14.131 1.997 1.00 96.88 405 ALA A CA 1
ATOM 3011 C C . ALA A 1 405 ? 21.102 15.621 2.040 1.00 96.88 405 ALA A C 1
ATOM 3013 O O . ALA A 1 405 ? 21.754 16.047 2.991 1.00 96.88 405 ALA A O 1
ATOM 3014 N N . GLY A 1 406 ? 20.632 16.421 1.076 1.00 97.38 406 GLY A N 1
ATOM 3015 C CA . GLY A 1 406 ? 20.816 17.871 1.060 1.00 97.38 406 GLY A CA 1
ATOM 3016 C C . GLY A 1 406 ? 20.083 18.646 2.153 1.00 97.38 406 GLY A C 1
ATOM 3017 O O . GLY A 1 406 ? 20.424 19.800 2.404 1.00 97.38 406 GLY A O 1
ATOM 3018 N N . GLY A 1 407 ? 19.100 18.043 2.825 1.00 97.69 407 GLY A N 1
ATOM 3019 C CA . GLY A 1 407 ? 18.299 18.722 3.841 1.00 97.69 407 GLY A CA 1
ATOM 3020 C C . GLY A 1 407 ? 19.092 19.128 5.085 1.00 97.69 407 GLY A C 1
ATOM 3021 O O . GLY A 1 407 ? 19.946 18.375 5.564 1.00 97.69 407 GLY A O 1
ATOM 3022 N N . ALA A 1 408 ? 18.761 20.299 5.638 1.00 96.31 408 ALA A N 1
ATOM 3023 C CA . ALA A 1 408 ? 19.283 20.781 6.918 1.00 96.31 408 ALA A CA 1
ATOM 3024 C C . ALA A 1 408 ? 18.749 19.933 8.085 1.00 96.31 408 ALA A C 1
ATOM 3026 O O . ALA A 1 408 ? 19.525 19.428 8.897 1.00 96.31 408 ALA A O 1
ATOM 3027 N N . ARG A 1 409 ? 17.430 19.707 8.121 1.00 96.62 409 ARG A N 1
ATOM 3028 C CA . ARG A 1 409 ? 16.795 18.595 8.840 1.00 96.62 409 ARG A CA 1
ATOM 3029 C C . ARG A 1 409 ? 16.274 17.585 7.831 1.00 96.62 409 ARG A C 1
ATOM 3031 O O . ARG A 1 409 ? 15.708 17.965 6.812 1.00 96.62 409 ARG A O 1
ATOM 3038 N N . ARG A 1 410 ? 16.475 16.301 8.117 1.00 97.25 410 ARG A N 1
ATOM 3039 C CA . ARG A 1 410 ? 16.143 15.180 7.229 1.00 97.25 410 ARG A CA 1
ATOM 3040 C C . ARG A 1 410 ? 15.249 14.217 7.983 1.00 97.25 410 ARG A C 1
ATOM 3042 O O . ARG A 1 410 ? 15.726 13.513 8.877 1.00 97.25 410 ARG A O 1
ATOM 3049 N N . LEU A 1 411 ? 13.959 14.250 7.667 1.00 96.38 411 LEU A N 1
ATOM 3050 C CA . LEU A 1 411 ? 12.921 13.536 8.403 1.00 96.38 411 LEU A CA 1
ATOM 3051 C C . LEU A 1 411 ? 12.310 12.438 7.537 1.00 96.38 411 LEU A C 1
ATOM 3053 O O . LEU A 1 411 ? 11.886 12.678 6.409 1.00 96.38 411 LEU A O 1
ATOM 3057 N N . VAL A 1 412 ? 12.238 11.227 8.074 1.00 94.12 412 VAL A N 1
ATOM 3058 C CA . VAL A 1 412 ? 11.578 10.099 7.414 1.00 94.12 412 VAL A CA 1
ATOM 3059 C C . VAL A 1 412 ? 10.667 9.468 8.447 1.00 94.12 412 VAL A C 1
ATOM 3061 O O . VAL A 1 412 ? 11.135 8.905 9.436 1.00 94.12 412 VAL A O 1
ATOM 3064 N N . GLY A 1 413 ? 9.358 9.624 8.240 1.00 81.81 413 GLY A N 1
ATOM 3065 C CA . GLY A 1 413 ? 8.358 9.052 9.133 1.00 81.81 413 GLY A CA 1
ATOM 3066 C C . GLY A 1 413 ? 8.387 7.521 9.102 1.00 81.81 413 GLY A C 1
ATOM 3067 O O . GLY A 1 413 ? 8.778 6.933 8.096 1.00 81.81 413 GLY A O 1
ATOM 3068 N N . PRO A 1 414 ? 7.926 6.846 10.166 1.00 74.94 414 PRO A N 1
ATOM 3069 C CA . PRO A 1 414 ? 7.928 5.383 10.240 1.00 74.94 414 PRO A CA 1
ATOM 3070 C C . PRO A 1 414 ? 7.002 4.716 9.210 1.00 74.94 414 PRO A C 1
ATOM 3072 O O . PRO A 1 414 ? 7.090 3.509 9.007 1.00 74.94 414 PRO A O 1
ATOM 3075 N N . GLN A 1 415 ? 6.089 5.473 8.591 1.00 74.12 415 GLN A N 1
ATOM 3076 C CA . GLN A 1 415 ? 5.190 4.994 7.537 1.00 74.12 415 GLN A CA 1
ATOM 3077 C C . GLN A 1 415 ? 5.661 5.376 6.117 1.00 74.12 415 GLN A C 1
ATOM 3079 O O . GLN A 1 415 ? 5.020 4.984 5.137 1.00 74.12 415 GLN A O 1
ATOM 3084 N N . ALA A 1 416 ? 6.765 6.125 6.009 1.00 75.88 416 ALA A N 1
ATOM 3085 C CA . ALA A 1 416 ? 7.402 6.493 4.752 1.00 75.88 416 ALA A CA 1
ATOM 3086 C C . ALA A 1 416 ? 8.492 5.475 4.391 1.00 75.88 416 ALA A C 1
ATOM 3088 O O . ALA A 1 416 ? 9.251 5.011 5.246 1.00 75.88 416 ALA A O 1
ATOM 3089 N N . ARG A 1 417 ? 8.589 5.128 3.107 1.00 76.94 417 ARG A N 1
ATOM 3090 C CA . ARG A 1 417 ? 9.620 4.229 2.592 1.00 76.94 417 ARG A CA 1
ATOM 3091 C C . ARG A 1 417 ? 10.793 5.049 2.081 1.00 76.94 417 ARG A C 1
ATOM 3093 O O . ARG A 1 417 ? 10.625 5.895 1.210 1.00 76.94 417 ARG A O 1
ATOM 3100 N N . LEU A 1 418 ? 11.988 4.726 2.564 1.00 88.19 418 LEU A N 1
ATOM 3101 C CA . LEU A 1 418 ? 13.233 5.185 1.966 1.00 88.19 418 LEU A CA 1
ATOM 3102 C C . LEU A 1 418 ? 14.098 3.987 1.611 1.00 88.19 418 LEU A C 1
ATOM 3104 O O . LEU A 1 418 ? 14.454 3.192 2.485 1.00 88.19 418 LEU A O 1
ATOM 3108 N N . SER A 1 419 ? 14.462 3.871 0.341 1.00 81.25 419 SER A N 1
ATOM 3109 C CA . SER A 1 419 ? 15.395 2.855 -0.130 1.00 81.25 419 SER A CA 1
ATOM 3110 C C . SER A 1 419 ? 16.609 3.507 -0.778 1.00 81.25 419 SER A C 1
ATOM 3112 O O . SER A 1 419 ? 16.547 4.627 -1.281 1.00 81.25 419 SER A O 1
ATOM 3114 N N . LEU A 1 420 ? 17.759 2.844 -0.683 1.00 80.50 420 LEU A N 1
ATOM 3115 C CA . LEU A 1 420 ? 18.997 3.370 -1.243 1.00 80.50 420 LEU A CA 1
ATOM 3116 C C . LEU A 1 420 ? 19.915 2.226 -1.666 1.00 80.50 420 LEU A C 1
ATOM 3118 O O . LEU A 1 420 ? 20.247 1.347 -0.864 1.00 80.50 420 LEU A O 1
ATOM 3122 N N . TYR A 1 421 ? 20.363 2.271 -2.918 1.00 73.88 421 TYR A N 1
ATOM 3123 C CA . TYR A 1 421 ? 21.523 1.526 -3.397 1.00 73.88 421 TYR A CA 1
ATOM 3124 C C . TYR A 1 421 ? 22.498 2.454 -4.116 1.00 73.88 421 TYR A C 1
ATOM 3126 O O . TYR A 1 421 ? 22.228 3.625 -4.384 1.00 73.88 421 TYR A O 1
ATOM 3134 N N . LEU A 1 422 ? 23.676 1.919 -4.408 1.00 70.94 422 LEU A N 1
ATOM 3135 C CA . LEU A 1 422 ? 24.709 2.645 -5.118 1.00 70.94 422 LEU A CA 1
ATOM 3136 C C . LEU A 1 422 ? 24.391 2.709 -6.626 1.00 70.94 422 LEU A C 1
ATOM 3138 O O . LEU A 1 422 ? 24.615 1.738 -7.346 1.00 70.94 422 LEU A O 1
ATOM 3142 N N . MET A 1 423 ? 23.952 3.871 -7.115 1.00 66.88 423 MET A N 1
ATOM 3143 C CA . MET A 1 423 ? 23.588 4.122 -8.524 1.00 66.88 423 MET A CA 1
ATOM 3144 C C . MET A 1 423 ? 24.794 4.279 -9.485 1.00 66.88 423 MET A C 1
ATOM 3146 O O . MET A 1 423 ? 24.722 4.993 -10.482 1.00 66.88 423 MET A O 1
ATOM 3150 N N . GLY A 1 424 ? 25.932 3.640 -9.192 1.00 67.81 424 GLY A N 1
ATOM 3151 C CA . GLY A 1 424 ? 27.205 3.884 -9.885 1.00 67.81 424 GLY A CA 1
ATOM 3152 C C . GLY A 1 424 ? 27.915 5.165 -9.414 1.00 67.81 424 GLY A C 1
ATOM 3153 O O . GLY A 1 424 ? 27.513 5.781 -8.433 1.00 67.81 424 GLY A O 1
ATOM 3154 N N . GLN A 1 425 ? 29.025 5.534 -10.067 1.00 72.62 425 GLN A N 1
ATOM 3155 C CA . GLN A 1 425 ? 29.823 6.740 -9.754 1.00 72.62 425 GLN A CA 1
ATOM 3156 C C . GLN A 1 425 ? 30.201 6.887 -8.261 1.00 72.62 425 GLN A C 1
ATOM 3158 O O . GLN A 1 425 ? 29.994 7.928 -7.635 1.00 72.62 425 GLN A O 1
ATOM 3163 N N . ARG A 1 426 ? 30.790 5.829 -7.684 1.00 81.69 426 ARG A N 1
ATOM 3164 C CA . ARG A 1 426 ? 31.141 5.710 -6.252 1.00 81.69 426 ARG A CA 1
ATOM 3165 C C . ARG A 1 426 ? 31.790 6.954 -5.660 1.00 81.69 426 ARG A C 1
ATOM 3167 O O . ARG A 1 426 ? 31.358 7.433 -4.618 1.00 81.69 426 ARG A O 1
ATOM 3174 N N . GLN A 1 427 ? 32.823 7.462 -6.320 1.00 83.62 427 GLN A N 1
ATOM 3175 C CA . GLN A 1 427 ? 33.596 8.602 -5.841 1.00 83.62 427 GLN A CA 1
ATOM 3176 C C . GLN A 1 427 ? 32.751 9.881 -5.805 1.00 83.62 427 GLN A C 1
ATOM 3178 O O . GLN A 1 427 ? 32.866 10.651 -4.858 1.00 83.62 427 GLN A O 1
ATOM 3183 N N . VAL A 1 428 ? 31.862 10.069 -6.786 1.00 84.94 428 VAL A N 1
ATOM 3184 C CA . VAL A 1 428 ? 30.965 11.231 -6.867 1.00 84.94 428 VAL A CA 1
ATOM 3185 C C . VAL A 1 428 ? 29.935 11.189 -5.741 1.00 84.94 428 VAL A C 1
ATOM 3187 O O . VAL A 1 428 ? 29.755 12.180 -5.039 1.00 84.94 428 VAL A O 1
ATOM 3190 N N . VAL A 1 429 ? 29.302 10.032 -5.517 1.00 88.69 429 VAL A N 1
ATOM 3191 C CA . VAL A 1 429 ? 28.328 9.856 -4.427 1.00 88.69 429 VAL A CA 1
ATOM 3192 C C . VAL A 1 429 ? 28.999 10.020 -3.065 1.00 88.69 429 VAL A C 1
ATOM 3194 O O . VAL A 1 429 ? 28.455 10.691 -2.194 1.00 88.69 429 VAL A O 1
ATOM 3197 N N . LYS A 1 430 ? 30.198 9.458 -2.878 1.00 90.31 430 LYS A N 1
ATOM 3198 C CA . LYS A 1 430 ? 30.964 9.615 -1.638 1.00 90.31 430 LYS A CA 1
ATOM 3199 C C . LYS A 1 430 ? 31.277 11.086 -1.350 1.00 90.31 430 LYS A C 1
ATOM 3201 O O . LYS A 1 430 ? 30.956 11.559 -0.266 1.00 90.31 430 LYS A O 1
ATOM 3206 N N . ALA A 1 431 ? 31.840 11.800 -2.327 1.00 91.75 431 ALA A N 1
ATOM 3207 C CA . ALA A 1 431 ? 32.164 13.219 -2.192 1.00 91.75 431 ALA A CA 1
ATOM 3208 C C . ALA A 1 431 ? 30.913 14.064 -1.914 1.00 91.75 431 ALA A C 1
ATOM 3210 O O . ALA A 1 431 ? 30.943 14.967 -1.085 1.00 91.75 431 ALA A O 1
ATOM 3211 N N . TYR A 1 432 ? 29.792 13.737 -2.562 1.00 94.56 432 TYR A N 1
ATOM 3212 C CA . TYR A 1 432 ? 28.520 14.398 -2.299 1.00 94.56 432 TYR A CA 1
ATOM 3213 C C . TYR A 1 432 ? 28.030 14.181 -0.860 1.00 94.56 432 TYR A C 1
ATOM 3215 O O . TYR A 1 432 ? 27.646 15.138 -0.200 1.00 94.56 432 TYR A O 1
ATOM 3223 N N . LEU A 1 433 ? 28.059 12.948 -0.345 1.00 94.00 433 LEU A N 1
ATOM 3224 C CA . LEU A 1 433 ? 27.643 12.675 1.035 1.00 94.00 433 LEU A CA 1
ATOM 3225 C C . LEU A 1 433 ? 28.533 13.403 2.054 1.00 94.00 433 LEU A C 1
ATOM 3227 O O . LEU A 1 433 ? 28.013 13.945 3.027 1.00 94.00 433 LEU A O 1
ATOM 3231 N N . GLU A 1 434 ? 29.843 13.460 1.806 1.00 94.56 434 GLU A N 1
ATOM 3232 C CA . GLU A 1 434 ? 30.790 14.229 2.623 1.00 94.56 434 GLU A CA 1
ATOM 3233 C C . GLU A 1 434 ? 30.457 15.729 2.608 1.00 94.56 434 GLU A C 1
ATOM 3235 O O . GLU A 1 434 ? 30.419 16.362 3.662 1.00 94.56 434 GLU A O 1
ATOM 3240 N N . GLU A 1 435 ? 30.128 16.284 1.440 1.00 96.00 435 GLU A N 1
ATOM 3241 C CA . GLU A 1 435 ? 29.686 17.674 1.297 1.00 96.00 435 GLU A CA 1
ATOM 3242 C C . GLU A 1 435 ? 28.387 17.964 2.060 1.00 96.00 435 GLU A C 1
ATOM 3244 O O . GLU A 1 435 ? 28.252 19.022 2.667 1.00 96.00 435 GLU A O 1
ATOM 3249 N N . MET A 1 436 ? 27.450 17.012 2.095 1.00 96.75 436 MET A N 1
ATOM 3250 C CA . MET A 1 436 ? 26.209 17.124 2.874 1.00 96.75 436 MET A CA 1
ATOM 3251 C C . MET A 1 436 ? 26.407 16.840 4.380 1.00 96.75 436 MET A C 1
ATOM 3253 O O . MET A 1 436 ? 25.431 16.721 5.129 1.00 96.75 436 MET A O 1
ATOM 3257 N N . ALA A 1 437 ? 27.662 16.718 4.833 1.00 93.75 437 ALA A N 1
ATOM 3258 C CA . ALA A 1 437 ? 28.055 16.375 6.199 1.00 93.75 437 ALA A CA 1
ATOM 3259 C C . ALA A 1 437 ? 27.477 15.034 6.699 1.00 93.75 437 ALA A C 1
ATOM 3261 O O . ALA A 1 437 ? 27.154 14.876 7.879 1.00 93.75 437 ALA A O 1
ATOM 3262 N N . ILE A 1 438 ? 27.345 14.050 5.806 1.00 92.75 438 ILE A N 1
ATOM 3263 C CA . ILE A 1 438 ? 26.953 12.681 6.145 1.00 92.75 438 ILE A CA 1
ATOM 3264 C C . ILE A 1 438 ? 28.208 11.822 6.301 1.00 92.75 438 ILE A C 1
ATOM 3266 O O . ILE A 1 438 ? 29.077 11.776 5.431 1.00 92.75 438 ILE A O 1
ATOM 3270 N N . GLY A 1 439 ? 28.299 11.116 7.429 1.00 85.06 439 GLY A N 1
ATOM 3271 C CA . GLY A 1 439 ? 29.457 10.289 7.749 1.00 85.06 439 GLY A CA 1
ATOM 3272 C C . GLY A 1 439 ? 29.665 9.111 6.779 1.00 85.06 439 GLY A C 1
ATOM 3273 O O . GLY A 1 439 ? 28.723 8.633 6.138 1.00 85.06 439 GLY A O 1
ATOM 3274 N N . PRO A 1 440 ? 30.882 8.536 6.737 1.00 85.69 440 PRO A N 1
ATOM 3275 C CA . PRO A 1 440 ? 31.233 7.446 5.818 1.00 85.69 440 PRO A CA 1
ATOM 3276 C C . PRO A 1 440 ? 30.447 6.147 6.074 1.00 85.69 440 PRO A C 1
ATOM 3278 O O . PRO A 1 440 ? 30.457 5.233 5.245 1.00 85.69 440 PRO A O 1
ATOM 3281 N N . GLY A 1 441 ? 29.757 6.052 7.217 1.00 84.44 441 GLY A N 1
ATOM 3282 C CA . GLY A 1 441 ? 28.909 4.922 7.583 1.00 84.44 441 GLY A CA 1
ATOM 3283 C C . GLY A 1 441 ? 27.775 4.674 6.588 1.00 84.44 441 GLY A C 1
ATOM 3284 O O . GLY A 1 441 ? 27.514 3.514 6.271 1.00 84.44 441 GLY A O 1
ATOM 3285 N N . LEU A 1 442 ? 27.155 5.728 6.037 1.00 85.50 442 LEU A N 1
ATOM 3286 C CA . LEU A 1 442 ? 26.107 5.566 5.024 1.00 85.50 442 LEU A CA 1
ATOM 3287 C C . LEU A 1 442 ? 26.691 4.998 3.731 1.00 85.50 442 LEU A C 1
ATOM 3289 O O . LEU A 1 442 ? 26.182 4.002 3.223 1.00 85.50 442 LEU A O 1
ATOM 3293 N N . PHE A 1 443 ? 27.793 5.579 3.247 1.00 84.81 443 PHE A N 1
ATOM 3294 C CA . PHE A 1 443 ? 28.470 5.111 2.038 1.00 84.81 443 PHE A CA 1
ATOM 3295 C C . PHE A 1 443 ? 28.905 3.643 2.167 1.00 84.81 443 PHE A C 1
ATOM 3297 O O . PHE A 1 443 ? 28.635 2.826 1.292 1.00 84.81 443 PHE A O 1
ATOM 3304 N N . THR A 1 444 ? 29.482 3.269 3.310 1.00 82.88 444 THR A N 1
ATOM 3305 C CA . THR A 1 444 ? 29.867 1.878 3.602 1.00 82.88 444 THR A CA 1
ATOM 3306 C C . THR A 1 444 ? 28.651 0.945 3.642 1.00 82.88 444 THR A C 1
ATOM 3308 O O . THR A 1 444 ? 28.719 -0.198 3.182 1.00 82.88 444 THR A O 1
ATOM 3311 N N . ALA A 1 445 ? 27.525 1.414 4.191 1.00 77.69 445 ALA A N 1
ATOM 3312 C CA . ALA A 1 445 ? 26.293 0.637 4.278 1.00 77.69 445 ALA A CA 1
ATOM 3313 C C . ALA A 1 445 ? 25.660 0.369 2.905 1.00 77.69 445 ALA A C 1
ATOM 3315 O O . ALA A 1 445 ? 25.043 -0.686 2.745 1.00 77.69 445 ALA A O 1
ATOM 3316 N N . ILE A 1 446 ? 25.820 1.284 1.941 1.00 77.31 446 ILE A N 1
ATOM 3317 C CA . ILE A 1 446 ? 25.284 1.151 0.577 1.00 77.31 446 ILE A CA 1
ATOM 3318 C C . ILE A 1 446 ? 26.278 0.495 -0.390 1.00 77.31 446 ILE A C 1
ATOM 3320 O O . ILE A 1 446 ? 25.850 -0.214 -1.290 1.00 77.31 446 ILE A O 1
ATOM 3324 N N . GLU A 1 447 ? 27.592 0.643 -0.188 1.00 72.75 447 GLU A N 1
ATOM 3325 C CA . GLU A 1 447 ? 28.622 0.030 -1.045 1.00 72.75 447 GLU A CA 1
ATOM 3326 C C . GLU A 1 447 ? 28.605 -1.502 -0.971 1.00 72.75 447 GLU A C 1
ATOM 3328 O O . GLU A 1 447 ? 28.839 -2.187 -1.965 1.00 72.75 447 GLU A O 1
ATOM 3333 N N . ARG A 1 448 ? 28.271 -2.060 0.197 1.00 64.00 448 ARG A N 1
ATOM 3334 C CA . ARG A 1 448 ? 28.131 -3.512 0.392 1.00 64.00 448 ARG A CA 1
ATOM 3335 C C . ARG A 1 448 ? 26.847 -4.089 -0.219 1.00 64.00 448 ARG A C 1
ATOM 3337 O O . ARG A 1 448 ? 26.589 -5.280 -0.052 1.00 64.00 448 ARG A O 1
ATOM 3344 N N . ARG A 1 449 ? 26.013 -3.266 -0.865 1.00 59.91 449 ARG A N 1
ATOM 3345 C CA . ARG A 1 449 ? 24.691 -3.647 -1.374 1.00 59.91 449 ARG A CA 1
ATOM 3346 C C . ARG A 1 449 ? 24.650 -3.493 -2.893 1.00 59.91 449 ARG A C 1
ATOM 3348 O O . ARG A 1 449 ? 24.802 -2.400 -3.421 1.00 59.91 449 ARG A O 1
ATOM 3355 N N . SER A 1 450 ? 24.401 -4.597 -3.585 1.00 45.72 450 SER A N 1
ATOM 3356 C CA . SER A 1 450 ? 24.214 -4.657 -5.041 1.00 45.72 450 SER A CA 1
ATOM 3357 C C . SER A 1 450 ? 22.743 -4.544 -5.477 1.00 45.72 450 SER A C 1
ATOM 3359 O O . SER A 1 450 ? 22.468 -4.611 -6.669 1.00 45.72 450 SER A O 1
ATOM 3361 N N . VAL A 1 451 ? 21.801 -4.378 -4.534 1.00 49.50 451 VAL A N 1
ATOM 3362 C CA . VAL A 1 451 ? 20.345 -4.315 -4.775 1.00 49.50 451 VAL A CA 1
ATOM 3363 C C . VAL A 1 451 ? 19.701 -3.260 -3.865 1.00 49.50 451 VAL A C 1
ATOM 3365 O O . VAL A 1 451 ? 20.120 -3.107 -2.712 1.00 49.50 451 VAL A O 1
ATOM 3368 N N . GLU A 1 452 ? 18.678 -2.563 -4.371 1.00 50.06 452 GLU A N 1
ATOM 3369 C CA . GLU A 1 452 ? 17.842 -1.607 -3.632 1.00 50.06 452 GLU A CA 1
ATOM 3370 C C . GLU A 1 452 ? 17.225 -2.250 -2.385 1.00 50.06 452 GLU A C 1
ATOM 3372 O O . GLU A 1 452 ? 16.576 -3.294 -2.441 1.00 50.06 452 GLU A O 1
ATOM 3377 N N . ARG A 1 453 ? 17.478 -1.652 -1.217 1.00 61.62 453 ARG A N 1
ATOM 3378 C CA . ARG A 1 453 ? 16.918 -2.095 0.063 1.00 61.62 453 ARG A CA 1
ATOM 3379 C C . ARG A 1 453 ? 16.442 -0.895 0.854 1.00 61.62 453 ARG A C 1
ATOM 3381 O O . ARG A 1 453 ? 17.148 0.112 0.933 1.00 61.62 453 ARG A O 1
ATOM 3388 N N . GLN A 1 454 ? 15.289 -1.053 1.495 1.00 68.88 454 GLN A N 1
ATOM 3389 C CA . GLN A 1 454 ? 14.802 -0.093 2.472 1.00 68.88 454 GLN A CA 1
ATOM 3390 C C . GLN A 1 454 ? 15.813 0.047 3.619 1.00 68.88 454 GLN A C 1
ATOM 3392 O O . GLN A 1 454 ? 16.418 -0.935 4.071 1.00 68.88 454 GLN A O 1
ATOM 3397 N N . LEU A 1 455 ? 16.046 1.284 4.049 1.00 76.50 455 LEU A N 1
ATOM 3398 C CA . LEU A 1 455 ? 16.821 1.577 5.245 1.00 76.50 455 LEU A CA 1
ATOM 3399 C C . LEU A 1 455 ? 15.857 1.693 6.426 1.00 76.50 455 LEU A C 1
ATOM 3401 O O . LEU A 1 455 ? 14.960 2.530 6.421 1.00 76.50 455 LEU A O 1
ATOM 3405 N N . GLU A 1 456 ? 16.055 0.851 7.439 1.00 82.00 456 GLU A N 1
ATOM 3406 C CA . GLU A 1 456 ? 15.293 0.932 8.687 1.00 82.00 456 GLU A CA 1
ATOM 3407 C C . GLU A 1 456 ? 15.511 2.293 9.375 1.00 82.00 456 GLU A C 1
ATOM 3409 O O . GLU A 1 456 ? 16.640 2.800 9.345 1.00 82.00 456 GLU A O 1
ATOM 3414 N N . PRO A 1 457 ? 14.498 2.874 10.048 1.00 83.19 457 PRO A N 1
ATOM 3415 C CA . PRO A 1 457 ? 14.612 4.181 10.707 1.00 83.19 457 PRO A CA 1
ATOM 3416 C C . PRO A 1 457 ? 15.812 4.315 11.650 1.00 83.19 457 PRO A C 1
ATOM 3418 O O . PRO A 1 457 ? 16.555 5.295 11.590 1.00 83.19 457 PRO A O 1
ATOM 3421 N N . GLU A 1 458 ? 16.070 3.295 12.471 1.00 84.69 458 GLU A N 1
ATOM 3422 C CA . GLU A 1 458 ? 17.233 3.277 13.367 1.00 84.69 458 GLU A CA 1
ATOM 3423 C C . GLU A 1 458 ? 18.557 3.273 12.599 1.00 84.69 458 GLU A C 1
ATOM 3425 O O . GLU A 1 458 ? 19.520 3.931 12.995 1.00 84.69 458 GLU A O 1
ATOM 3430 N N . MET A 1 459 ? 18.608 2.555 11.473 1.00 85.75 459 MET A N 1
ATOM 3431 C CA . MET A 1 459 ? 19.791 2.512 10.625 1.00 85.75 459 MET A CA 1
ATOM 3432 C C . MET A 1 459 ? 20.028 3.867 9.962 1.00 85.75 459 MET A C 1
ATOM 3434 O O . MET A 1 459 ? 21.169 4.320 9.956 1.00 85.75 459 MET A O 1
ATOM 3438 N N . MET A 1 460 ? 18.979 4.532 9.461 1.00 91.00 460 MET A N 1
ATOM 3439 C CA . MET A 1 460 ? 19.073 5.874 8.868 1.00 91.00 460 MET A CA 1
ATOM 3440 C C . MET A 1 460 ? 19.642 6.896 9.854 1.00 91.00 460 MET A C 1
ATOM 3442 O O . MET A 1 460 ? 20.514 7.682 9.478 1.00 91.00 460 MET A O 1
ATOM 3446 N N . LEU A 1 461 ? 19.219 6.836 11.120 1.00 91.12 461 LEU A N 1
ATOM 3447 C CA . LEU A 1 461 ? 19.767 7.671 12.188 1.00 91.12 461 LEU A CA 1
ATOM 3448 C C . LEU A 1 461 ? 21.224 7.326 12.480 1.00 91.12 461 LEU A C 1
ATOM 3450 O O . LEU A 1 461 ? 22.080 8.208 12.502 1.00 91.12 461 LEU A O 1
ATOM 3454 N N . LYS A 1 462 ? 21.523 6.036 12.652 1.00 89.81 462 LYS A N 1
ATOM 3455 C CA . LYS A 1 462 ? 22.870 5.550 12.970 1.00 89.81 462 LYS A CA 1
ATOM 3456 C C . LYS A 1 462 ? 23.905 5.948 11.919 1.00 89.81 462 LYS A C 1
ATOM 3458 O O . LYS A 1 462 ? 25.052 6.215 12.266 1.00 89.81 462 LYS A O 1
ATOM 3463 N N . VAL A 1 463 ? 23.523 5.966 10.643 1.00 89.44 463 VAL A N 1
ATOM 3464 C CA . VAL A 1 463 ? 24.418 6.339 9.536 1.00 89.44 463 VAL A CA 1
ATOM 3465 C C . VAL A 1 463 ? 24.362 7.825 9.166 1.00 89.44 463 VAL A C 1
ATOM 3467 O O . VAL A 1 463 ? 25.057 8.236 8.241 1.00 89.44 463 VAL A O 1
ATOM 3470 N N . GLY A 1 464 ? 23.563 8.629 9.875 1.00 90.88 464 GLY A N 1
ATOM 3471 C CA . GLY A 1 464 ? 23.471 10.081 9.687 1.00 90.88 464 GLY A CA 1
ATOM 3472 C C . GLY A 1 464 ? 22.640 10.537 8.483 1.00 90.88 464 GLY A C 1
ATOM 3473 O O . GLY A 1 464 ? 22.679 11.721 8.134 1.00 90.88 464 GLY A O 1
ATOM 3474 N N . LEU A 1 465 ? 21.882 9.633 7.849 1.00 93.12 465 LEU A N 1
ATOM 3475 C CA . LEU A 1 465 ? 20.988 9.983 6.742 1.00 93.12 465 LEU A CA 1
ATOM 3476 C C . LEU A 1 465 ? 19.810 10.829 7.235 1.00 93.12 465 LEU A C 1
ATOM 3478 O O . LEU A 1 465 ? 19.514 11.864 6.648 1.00 93.12 465 LEU A O 1
ATOM 3482 N N . THR A 1 466 ? 19.179 10.442 8.342 1.00 95.50 466 THR A N 1
ATOM 3483 C CA . THR A 1 466 ? 18.141 11.243 9.009 1.00 95.50 466 THR A CA 1
ATOM 3484 C C . THR A 1 466 ? 18.722 12.002 10.193 1.00 95.50 466 THR A C 1
ATOM 3486 O O . THR A 1 466 ? 19.597 11.496 10.892 1.00 95.50 466 THR A O 1
ATOM 3489 N N . THR A 1 467 ? 18.208 13.202 10.459 1.00 95.75 467 THR A N 1
ATOM 3490 C CA . THR A 1 467 ? 18.651 14.033 11.596 1.00 95.75 467 THR A CA 1
ATOM 3491 C C . THR A 1 467 ? 17.857 13.769 12.878 1.00 95.75 467 THR A C 1
ATOM 3493 O O . THR A 1 467 ? 18.218 14.274 13.936 1.00 95.75 467 THR A O 1
ATOM 3496 N N . GLY A 1 468 ? 16.760 13.010 12.799 1.00 91.94 468 GLY A N 1
ATOM 3497 C CA . GLY A 1 468 ? 15.929 12.636 13.943 1.00 91.94 468 GLY A CA 1
ATOM 3498 C C . GLY A 1 468 ? 14.797 11.667 13.558 1.00 91.94 468 GLY A C 1
ATOM 3499 O O . GLY A 1 468 ? 14.583 11.439 12.367 1.00 91.94 468 GLY A O 1
ATOM 3500 N N . PRO A 1 469 ? 14.107 11.057 14.543 1.00 88.81 469 PRO A N 1
ATOM 3501 C CA . PRO A 1 469 ? 13.070 10.043 14.313 1.00 88.81 469 PRO A CA 1
ATOM 3502 C C . PRO A 1 469 ? 11.704 10.635 13.927 1.00 88.81 469 PRO A C 1
ATOM 3504 O O . PRO A 1 469 ? 10.721 9.904 13.822 1.00 88.81 469 PRO A O 1
ATOM 3507 N N . GLN A 1 470 ? 11.600 11.961 13.816 1.00 90.25 470 GLN A N 1
ATOM 3508 C CA . GLN A 1 470 ? 10.335 12.632 13.547 1.00 90.25 470 GLN A CA 1
ATOM 3509 C C . GLN A 1 470 ? 9.848 12.372 12.113 1.00 90.25 470 GLN A C 1
ATOM 3511 O O . GLN A 1 470 ? 10.647 12.226 11.188 1.00 90.25 470 GLN A O 1
ATOM 3516 N N . SER A 1 471 ? 8.525 12.369 11.932 1.00 88.94 471 SER A N 1
ATOM 3517 C CA . SER A 1 471 ? 7.871 12.364 10.621 1.00 88.94 471 SER A CA 1
ATOM 3518 C C . SER A 1 471 ? 7.788 13.779 10.033 1.00 88.94 471 SER A C 1
ATOM 3520 O O . SER A 1 471 ? 8.195 14.767 10.655 1.00 88.94 471 SER A O 1
ATOM 3522 N N . VAL A 1 472 ? 7.196 13.877 8.840 1.00 90.88 472 VAL A N 1
ATOM 3523 C CA . VAL A 1 472 ? 6.841 15.151 8.198 1.00 90.88 472 VAL A CA 1
ATOM 3524 C C . VAL A 1 472 ? 6.016 16.076 9.105 1.00 90.88 472 VAL A C 1
ATOM 3526 O O . VAL A 1 472 ? 6.145 17.293 8.995 1.00 90.88 472 VAL A O 1
ATOM 3529 N N . ASP A 1 473 ? 5.261 15.534 10.069 1.00 85.81 473 ASP A N 1
ATOM 3530 C CA . ASP A 1 473 ? 4.407 16.313 10.977 1.00 85.81 473 ASP A CA 1
ATOM 3531 C C . ASP A 1 473 ? 5.190 17.334 11.813 1.00 85.81 473 ASP A C 1
ATOM 3533 O O . ASP A 1 473 ? 4.644 18.356 12.224 1.00 85.81 473 ASP A O 1
ATOM 3537 N N . ALA A 1 474 ? 6.488 17.106 12.038 1.00 90.50 474 ALA A N 1
ATOM 3538 C CA . ALA A 1 474 ? 7.343 18.076 12.716 1.00 90.50 474 ALA A CA 1
ATOM 3539 C C . ALA A 1 474 ? 7.632 19.339 11.876 1.00 90.50 474 ALA A C 1
ATOM 3541 O O . ALA A 1 474 ? 8.184 20.299 12.415 1.00 90.50 474 ALA A O 1
ATOM 3542 N N . LEU A 1 475 ? 7.293 19.332 10.582 1.00 91.19 475 LEU A N 1
ATOM 3543 C CA . LEU A 1 475 ? 7.467 20.442 9.636 1.00 91.19 475 LEU A CA 1
ATOM 3544 C C . LEU A 1 475 ? 6.142 20.991 9.098 1.00 91.19 475 LEU A C 1
ATOM 3546 O O . LEU A 1 475 ? 6.099 22.148 8.690 1.00 91.19 475 LEU A O 1
ATOM 3550 N N . THR A 1 476 ? 5.079 20.184 9.081 1.00 90.31 476 THR A N 1
ATOM 3551 C CA . THR A 1 476 ? 3.787 20.529 8.453 1.00 90.31 476 THR A CA 1
ATOM 3552 C C . THR A 1 476 ? 2.580 20.351 9.380 1.00 90.31 476 THR A C 1
ATOM 3554 O O . THR A 1 476 ? 1.447 20.640 8.992 1.00 90.31 476 THR A O 1
ATOM 3557 N N . GLY A 1 477 ? 2.787 19.875 10.611 1.00 84.56 477 GLY A N 1
ATOM 3558 C CA . GLY A 1 477 ? 1.713 19.602 11.560 1.00 84.56 477 GLY A CA 1
ATOM 3559 C C . GLY A 1 477 ? 0.939 20.861 11.953 1.00 84.56 477 GLY A C 1
ATOM 3560 O O . GLY A 1 477 ? 1.503 21.935 12.144 1.00 84.56 477 GLY A O 1
ATOM 3561 N N . ALA A 1 478 ? -0.371 20.725 12.155 1.00 79.00 478 ALA A N 1
ATOM 3562 C CA . ALA A 1 478 ? -1.254 21.861 12.439 1.00 79.00 478 ALA A CA 1
ATOM 3563 C C . ALA A 1 478 ? -0.887 22.647 13.714 1.00 79.00 478 ALA A C 1
ATOM 3565 O O . ALA A 1 478 ? -1.256 23.804 13.867 1.00 79.00 478 ALA A O 1
ATOM 3566 N N . THR A 1 479 ? -0.160 22.038 14.649 1.00 81.00 479 THR A N 1
ATOM 3567 C CA . THR A 1 479 ? 0.203 22.682 15.917 1.00 81.00 479 THR A CA 1
ATOM 3568 C C . THR A 1 479 ? 1.531 23.432 15.868 1.00 81.00 479 THR A C 1
ATOM 3570 O O . THR A 1 479 ? 1.833 24.150 16.817 1.00 81.00 479 THR A O 1
ATOM 3573 N N . ILE A 1 480 ? 2.339 23.292 14.808 1.00 85.69 480 ILE A N 1
ATOM 3574 C CA . ILE A 1 480 ? 3.688 23.888 14.778 1.00 85.69 480 ILE A CA 1
ATOM 3575 C C . ILE A 1 480 ? 3.646 25.419 14.761 1.00 85.69 480 ILE A C 1
ATOM 3577 O O . ILE A 1 480 ? 4.544 26.075 15.280 1.00 85.69 480 ILE A O 1
ATOM 3581 N N . CYS A 1 481 ? 2.567 25.991 14.228 1.00 86.38 481 CYS A N 1
ATOM 3582 C CA . CYS A 1 481 ? 2.372 27.434 14.136 1.00 86.38 481 CYS A CA 1
ATOM 3583 C C . CYS A 1 481 ? 1.970 28.094 15.461 1.00 86.38 481 CYS A C 1
ATOM 3585 O O . CYS A 1 481 ? 1.917 29.319 15.531 1.00 86.38 481 CYS A O 1
ATOM 3587 N N . ASN A 1 482 ? 1.761 27.291 16.511 1.00 83.00 482 ASN A N 1
ATOM 3588 C CA . ASN A 1 482 ? 1.536 27.754 17.881 1.00 83.00 482 ASN A CA 1
ATOM 3589 C C . ASN A 1 482 ? 2.844 27.877 18.686 1.00 83.00 482 ASN A C 1
ATOM 3591 O O . ASN A 1 482 ? 2.806 28.255 19.856 1.00 83.00 482 ASN A O 1
ATOM 3595 N N . ALA A 1 483 ? 3.990 27.505 18.104 1.00 81.69 483 ALA A N 1
ATOM 3596 C CA . ALA A 1 483 ? 5.284 27.600 18.770 1.00 81.69 483 ALA A CA 1
ATOM 3597 C C . ALA A 1 483 ? 5.758 29.060 18.900 1.00 81.69 483 ALA A C 1
ATOM 3599 O O . ALA A 1 483 ? 5.430 29.910 18.073 1.00 81.69 483 ALA A O 1
ATOM 3600 N N . SER A 1 484 ? 6.572 29.323 19.926 1.00 77.56 484 SER A N 1
ATOM 3601 C CA . SER A 1 484 ? 7.228 30.613 20.162 1.00 77.56 484 SER A CA 1
ATOM 3602 C C . SER A 1 484 ? 8.750 30.415 20.203 1.00 77.56 484 SER A C 1
ATOM 3604 O O . SER A 1 484 ? 9.226 29.731 21.112 1.00 77.56 484 SER A O 1
ATOM 3606 N N . PRO A 1 485 ? 9.524 30.999 19.266 1.00 80.81 485 PRO A N 1
ATOM 3607 C CA . PRO A 1 485 ? 9.077 31.849 18.157 1.00 80.81 485 PRO A CA 1
ATOM 3608 C C . PRO A 1 485 ? 8.314 31.068 17.074 1.00 80.81 485 PRO A C 1
ATOM 3610 O O . PRO A 1 485 ? 8.551 29.877 16.867 1.00 80.81 485 PRO A O 1
ATOM 3613 N N . LYS A 1 486 ? 7.397 31.759 16.385 1.00 81.25 486 LYS A N 1
ATOM 3614 C CA . LYS A 1 486 ? 6.583 31.174 15.314 1.00 81.25 486 LYS A CA 1
ATOM 3615 C C . LYS A 1 486 ? 7.473 30.792 14.124 1.00 81.25 486 LYS A C 1
ATOM 3617 O O . LYS A 1 486 ? 8.286 31.623 13.721 1.00 81.25 486 LYS A O 1
ATOM 3622 N N . PRO A 1 487 ? 7.332 29.585 13.548 1.00 83.88 487 PRO A N 1
ATOM 3623 C CA . PRO A 1 487 ? 8.103 29.199 12.371 1.00 83.88 487 PRO A CA 1
ATOM 3624 C C . PRO A 1 487 ? 7.796 30.082 11.154 1.00 83.88 487 PRO A C 1
ATOM 3626 O O . PRO A 1 487 ? 6.633 30.392 10.889 1.00 83.88 487 PRO A O 1
ATOM 3629 N N . ASP A 1 488 ? 8.820 30.388 10.352 1.00 79.94 488 ASP A N 1
ATOM 3630 C CA . ASP A 1 488 ? 8.702 31.162 9.098 1.00 79.94 488 ASP A CA 1
ATOM 3631 C C . ASP A 1 488 ? 7.801 30.489 8.041 1.00 79.94 488 ASP A C 1
ATOM 3633 O O . ASP A 1 488 ? 7.394 31.105 7.053 1.00 79.94 488 ASP A O 1
ATOM 3637 N N . THR A 1 489 ? 7.487 29.208 8.238 1.00 83.75 489 THR A N 1
ATOM 3638 C CA . THR A 1 489 ? 6.595 28.416 7.388 1.00 83.75 489 THR A CA 1
ATOM 3639 C C . THR A 1 489 ? 5.119 28.743 7.610 1.00 83.75 489 THR A C 1
ATOM 3641 O O . THR A 1 489 ? 4.292 28.375 6.783 1.00 83.75 489 THR A O 1
ATOM 3644 N N . CYS A 1 490 ? 4.766 29.439 8.693 1.00 84.50 490 CYS A N 1
ATOM 3645 C CA . CYS A 1 490 ? 3.385 29.711 9.084 1.00 84.50 490 CYS A CA 1
ATOM 3646 C C . CYS A 1 490 ? 2.931 31.099 8.620 1.00 84.50 490 CYS A C 1
ATOM 3648 O O . CYS A 1 490 ? 3.434 32.118 9.098 1.00 84.50 490 CYS A O 1
ATOM 3650 N N . ARG A 1 491 ? 1.945 31.159 7.717 1.00 74.25 491 ARG A N 1
ATOM 3651 C CA . ARG A 1 491 ? 1.467 32.413 7.112 1.00 74.25 491 ARG A CA 1
ATOM 3652 C C . ARG A 1 491 ? 0.086 32.796 7.643 1.00 74.25 491 ARG A C 1
ATOM 3654 O O . ARG A 1 491 ? -0.850 32.035 7.460 1.00 74.25 491 ARG A O 1
ATOM 3661 N N . MET A 1 492 ? -0.043 33.994 8.220 1.00 65.06 492 MET A N 1
ATOM 3662 C CA . MET A 1 492 ? -1.344 34.639 8.459 1.00 65.06 492 MET A CA 1
ATOM 3663 C C . MET A 1 492 ? -1.919 35.107 7.119 1.00 65.06 492 MET A C 1
ATOM 3665 O O . MET A 1 492 ? -1.297 35.930 6.441 1.00 65.06 492 MET A O 1
ATOM 3669 N N . VAL A 1 493 ? -3.096 34.615 6.738 1.00 57.53 493 VAL A N 1
ATOM 3670 C CA . VAL A 1 493 ? -3.886 35.232 5.662 1.00 57.53 493 VAL A CA 1
ATOM 3671 C C . VAL A 1 493 ? -4.828 36.257 6.296 1.00 57.53 493 VAL A C 1
ATOM 3673 O O . VAL A 1 493 ? -5.502 35.922 7.273 1.00 57.53 493 VAL A O 1
ATOM 3676 N N . PRO A 1 494 ? -4.907 37.498 5.788 1.00 46.25 494 PRO A N 1
ATOM 3677 C CA . PRO A 1 494 ? -5.921 38.439 6.242 1.00 46.25 494 PRO A CA 1
ATOM 3678 C C . PRO A 1 494 ? -7.314 37.848 5.999 1.00 46.25 494 PRO A C 1
ATOM 3680 O O . PRO A 1 494 ? -7.641 37.467 4.877 1.00 46.25 494 PRO A O 1
ATOM 3683 N N . SER A 1 495 ? -8.144 37.764 7.040 1.00 41.81 495 SER A N 1
ATOM 3684 C CA . SER A 1 495 ? -9.543 37.352 6.897 1.00 41.81 495 SER A CA 1
ATOM 3685 C C . SER A 1 495 ? -10.263 38.231 5.860 1.00 41.81 495 SER A C 1
ATOM 3687 O O . SER A 1 495 ? -10.055 39.447 5.875 1.00 41.81 495 SER A O 1
ATOM 3689 N N . PRO A 1 496 ? -11.191 37.690 5.042 1.00 45.81 496 PRO A N 1
ATOM 3690 C CA . PRO A 1 496 ? -11.993 38.489 4.104 1.00 45.81 496 PRO A CA 1
ATOM 3691 C C . PRO A 1 496 ? -12.754 39.644 4.782 1.00 45.81 496 PRO A C 1
ATOM 3693 O O . PRO A 1 496 ? -13.012 40.674 4.171 1.00 45.81 496 PRO A O 1
ATOM 3696 N N . ASN A 1 497 ? -13.055 39.503 6.077 1.00 41.00 497 ASN A N 1
ATOM 3697 C CA . ASN A 1 497 ? -13.738 40.522 6.877 1.00 41.00 497 ASN A CA 1
ATOM 3698 C C . ASN A 1 497 ? -12.836 41.675 7.355 1.00 41.00 497 ASN A C 1
ATOM 3700 O O . ASN A 1 497 ? -13.348 42.632 7.922 1.00 41.00 497 ASN A O 1
ATOM 3704 N N . ALA A 1 498 ? -11.517 41.630 7.139 1.00 37.91 498 ALA A N 1
ATOM 3705 C CA . ALA A 1 498 ? -10.616 42.713 7.548 1.00 37.91 498 ALA A CA 1
ATOM 3706 C C . ALA A 1 498 ? -10.583 43.892 6.552 1.00 37.91 498 ALA A C 1
ATOM 3708 O O . ALA A 1 498 ? -10.037 44.944 6.872 1.00 37.91 498 ALA A O 1
ATOM 3709 N N . GLN A 1 499 ? -11.184 43.750 5.363 1.00 35.78 499 GLN A N 1
ATOM 3710 C CA . GLN A 1 499 ? -11.337 44.845 4.392 1.00 35.78 499 GLN A CA 1
ATOM 3711 C C . GLN A 1 499 ? -12.597 45.701 4.609 1.00 35.78 499 GLN A C 1
ATOM 3713 O O . GLN A 1 499 ? -12.782 46.680 3.892 1.00 35.78 499 GLN A O 1
ATOM 3718 N N . ALA A 1 500 ? -13.439 45.380 5.600 1.00 40.16 500 ALA A N 1
ATOM 3719 C CA . ALA A 1 500 ? -14.653 46.145 5.898 1.00 40.16 500 ALA A CA 1
ATOM 3720 C C . ALA A 1 500 ? -14.475 47.240 6.974 1.00 40.16 500 ALA A C 1
ATOM 3722 O O . ALA A 1 500 ? -15.318 48.125 7.049 1.00 40.16 500 ALA A O 1
ATOM 3723 N N . ASP A 1 501 ? -13.376 47.236 7.742 1.00 38.03 501 ASP A N 1
ATOM 3724 C CA . ASP A 1 501 ? -13.160 48.160 8.875 1.00 38.03 501 ASP A CA 1
ATOM 3725 C C . ASP A 1 501 ? -11.883 49.018 8.737 1.00 38.03 501 ASP A C 1
ATOM 3727 O O . ASP A 1 501 ? -11.178 49.293 9.709 1.00 38.03 501 ASP A O 1
ATOM 3731 N N . ALA A 1 502 ? -11.562 49.478 7.525 1.00 31.84 502 ALA A N 1
ATOM 3732 C CA . ALA A 1 502 ? -10.628 50.594 7.367 1.00 31.84 502 ALA A CA 1
ATOM 3733 C C . ALA A 1 502 ? -11.423 51.916 7.409 1.00 31.84 502 ALA A C 1
ATOM 3735 O O . ALA A 1 502 ? -12.274 52.122 6.541 1.00 31.84 502 ALA A O 1
ATOM 3736 N N . PRO A 1 503 ? -11.183 52.829 8.374 1.00 38.44 503 PRO A N 1
ATOM 3737 C CA . PRO A 1 503 ? -11.857 54.120 8.381 1.00 38.44 503 PRO A CA 1
ATOM 3738 C C . PRO A 1 503 ? -11.463 54.908 7.129 1.00 38.44 503 PRO A C 1
ATOM 3740 O O . PRO A 1 503 ? -10.283 54.983 6.771 1.00 38.44 503 PRO A O 1
ATOM 3743 N N . ALA A 1 504 ? -12.469 55.482 6.466 1.00 42.19 504 ALA A N 1
ATOM 3744 C CA . ALA A 1 504 ? -12.285 56.386 5.342 1.00 42.19 504 ALA A CA 1
ATOM 3745 C C . ALA A 1 504 ? -11.288 57.482 5.740 1.00 42.19 504 ALA A C 1
ATOM 3747 O O . ALA A 1 504 ? -11.498 58.202 6.719 1.00 42.19 504 ALA A O 1
ATOM 3748 N N . ARG A 1 505 ? -10.175 57.565 5.007 1.00 38.81 505 ARG A N 1
ATOM 3749 C CA . ARG A 1 505 ? -9.206 58.646 5.173 1.00 38.81 505 ARG A CA 1
ATOM 3750 C C . ARG A 1 505 ? -9.890 59.962 4.796 1.00 38.81 505 ARG A C 1
ATOM 3752 O O . ARG A 1 505 ? -10.382 60.078 3.674 1.00 38.81 505 ARG A O 1
ATOM 3759 N N . LEU A 1 506 ? -9.938 60.888 5.755 1.00 37.06 506 LEU A N 1
ATOM 3760 C CA . LEU A 1 506 ? -10.160 62.319 5.528 1.00 37.06 506 LEU A CA 1
ATOM 3761 C C . LEU A 1 506 ? -8.981 62.925 4.766 1.00 37.06 506 LEU A C 1
ATOM 3763 O O . LEU A 1 506 ? -7.833 62.490 5.037 1.00 37.06 506 LEU A O 1
#

InterPro domains:
  IPR029045 ClpP/crotonase-like domain superfamily [SSF52096] (21-169)